Protein 6THA (pdb70)

Organism: Homo sapiens (NCBI:txid9606)

B-factor: mean 105.97, std 26.74, range [57.33, 206.76]

Nearest PDB structures (foldseek):
  6tha-assembly1_A  TM=1.002E+00  e=6.949E-58  Homo sapiens
  4pyp-assembly1_A  TM=9.972E-01  e=4.698E-50  Homo sapiens
  7wsn-assembly1_A  TM=9.872E-01  e=3.376E-39  Homo sapiens
  4zw9-assembly1_A  TM=8.855E-01  e=3.539E-38  Homo sapiens
  4yb9-assembly1_D  TM=9.531E-01  e=3.072E-29  Bos taurus

Foldseek 3Di:
DQVLLCLQLVLLLLLLLLLQQLLQLQALLVVLVLVLVQVLVCVVPVDGDDPVNSLQLSLLLNQLLLVLLLVLLLCQVVCCLPPALLVVLLVLLVLLQQLLVLLLCCSVVSHSPSSSVSSNSSSSSSSNSLSSSLVSLQQLADPVCNLVSSLSSVLSNLVSLLVSLVCLDCVHQVHNPRVSCSRNVSVVSSVVSNVSSVVRDTGLLSCCPSVVNNVSSLVSQCSSPVDNPCVVVVVVSVVVVVQLVVAAADALVNLCPDPVNNQLLVLLLLLLLLLLLLLLSCLSNHQLVVLVLLVADRRSVLSSVLSVLLSVLLVVLSVCPVVDWLLVLQLQLLVQLLVLLVLQLVLQVCCVVPVCSSVSNSVSSSSNSNSSSNHSPCSSVVSLCVSDDSRHSVSSVSSSSSSNSVSNSCSSSCVVVVCVVVPSCSSVSSSVSSVVSNVCSVPRNDID

Sequence (448 aa):
LTGRLMLAVGGAVLGSLQFGYNTGVINAPQKVIEEFYNQTWVHRYGESILPTTLTTLWSLSVAIFSVGGMIGSFSVGLFVNRFGRRNSMLMMNLLAFVSAVLMGFSKLGKSFEMLILGRFIIGVYCGLTTGFVPMYVGEVSPTALRGALGTLHQLGIVVGILIAQVFGLDSIMGNKDLWPLLLSIIFIPALLQCIVLPFCPESPRFLLINRNEENRAKSVLKKLRGTADVTHDLQEMKEESRQMMREKKVTILELFRSPAYRQPILIAVVLQLSQQLSGINAVFYYSTSIFEKAGVQQPVYATIGSGIVNTAFTVVSLFVVERAGRRTLHLIGLAGMAGCAILMTIALALLEQLPWMSYLSIVAIFGFVAFFEVGPGPIPWFIVAELFSQGPRPAAIAVAGFSNWTSNFIVGMCFQYVEQLCGPYVFIIFTVLLVLFFIFTYFKVPET

GO terms:
  GO:0045494 photoreceptor cell maintenance (P, IDA)
  GO:0005886 plasma membrane (C, IDA)
  GO:0016020 membrane (C, IDA)
  GO:0016323 basolateral plasma membrane (C, IDA)
  GO:0016324 apical plasma membrane (C, IDA)
  GO:0150104 transport across blood-brain barrier (P, IGI)
  GO:0098708 D-glucose import across plasma membrane (P, IGI)
  GO:0055056 D-glucose transmembrane transporter activity (F, IMP)
  GO:0005324 long-chain fatty acid transmembrane transporter activity (F, IMP)
  GO:0005886 plasma membrane (C, IMP)
  GO:0015911 long-chain fatty acid import across plasma membrane (P, IMP)
  GO:0150104 transport across blood-brain barrier (P, IMP)
  GO:0098708 D-glucose import across plasma membrane (P, IMP)
  GO:0007417 central nervous system development (P, IMP)
  GO:0055056 D-glucose transmembrane transporter activity (F, IDA)
  GO:0030864 cortical actin cytoskeleton (C, IDA)
  GO:1904659 D-glucose transmembrane transport (P, IDA)
  GO:0065003 protein-containing complex assembly (P, IDA)
  GO:0042470 melanosome (C, EXP)
  GO:0005886 plasma membrane (C, EXP)

Secondary structure (DSSP, 8-state):
--SHHHHHHHHHHHHHHHHHHHHHSSSTTHHHHHHHHHHHHHHHHSSPPPHHHHHHHHHHHHHHHHHHHHHHHHTHHHHHHHH-HHHHHHHHHHHHHHHHHHHHTHHHHT-HHHHHHHHHHHHHHHHHHHHHHHHHHHHHS-TTTHHHHHTHHHHHHHHHHHHHHHTTSTTTT-STTTHHHHHHTTHHHHHHHHHHGGGSPPPHHIIIIIS--HHHHHHHHHHHS-SS--HHHHHHHHHHHHHHHSS----HHHHHH-HHHHHHHHHHHHHHHHHHTTTHHHHHHHHHHHHHHTT-SSHHHHHHHHHHHHHHHHHHHHHHGGGS-HHHHHHHHHHHHHHHHHHHHHHHHTTTT-TTHHHHHHHHHHHHHHHHHHTTTTHHHHHHHHHS-TTTHHHHHHHHHHHHHHHHHHHHHHHHHHHHHHGGGHHHHHHHHHHHHHHHHHHTPPP-

Radius of gyration: 22.31 Å; Cα contacts (8 Å, |Δi|>4): 733; chains: 1; bounding box: 52×60×51 Å

Solvent-accessible surface area: 18819 Å² total; per-residue (Å²): 139,50,30,77,2,117,74,0,5,35,3,0,20,31,1,0,41,4,29,0,16,2,13,1,5,0,0,13,0,9,72,29,0,29,105,13,0,38,113,4,46,42,120,91,134,67,106,75,14,111,105,76,38,34,16,53,24,0,0,58,0,1,1,30,2,2,42,0,0,46,73,0,28,117,28,19,37,94,43,4,77,164,67,1,9,43,50,0,7,51,80,11,1,116,36,0,64,61,0,3,82,32,3,15,108,0,51,140,43,100,14,15,80,50,0,22,87,0,3,56,30,0,0,25,4,0,0,3,5,42,18,2,0,55,55,0,2,18,13,0,0,17,62,100,55,70,51,68,38,26,31,59,18,64,34,5,31,6,55,1,9,35,67,1,1,52,63,1,21,106,89,80,20,6,29,130,109,81,1,14,79,0,2,17,32,2,73,93,36,1,90,84,3,38,93,28,0,68,134,2,5,14,0,0,74,5,0,16,80,61,113,129,48,86,101,118,0,73,42,19,0,86,117,0,22,66,100,80,125,5,83,122,17,17,92,36,21,60,104,56,15,165,73,74,144,180,64,173,145,10,68,48,102,80,0,85,168,34,116,78,63,149,112,28,8,67,6,0,37,21,1,0,50,0,14,10,29,0,0,4,12,1,2,6,3,0,0,6,4,7,0,84,123,1,43,10,105,103,26,26,115,8,0,17,12,0,0,94,26,2,22,48,72,4,62,79,5,36,127,43,15,114,181,43,27,44,54,72,13,1,22,94,0,0,48,12,0,14,29,13,0,90,75,3,10,74,1,38,32,72,38,166,117,54,109,132,13,2,112,41,0,28,90,1,2,55,17,4,0,8,74,17,21,23,0,0,10,24,3,0,94,64,2,0,43,81,40,9,55,66,2,4,54,57,8,0,74,38,12,0,10,88,8,16,15,49,0,11,65,81,7,0,26,49,4,14,69,48,21,110,150,41,34,47,119,2,6,70,57,12,13,78,46,0,76,94,18,63,83,46,1,120,157,67,4,67,91,59

Structure (mmCIF, N/CA/C/O backbone):
data_6THA
#
_entry.id   6THA
#
_cell.length_a   120.000
_cell.length_b   102.180
_cell.length_c   69.000
_cell.angle_alpha   90.000
_cell.angle_beta   98.890
_cell.angle_gamma   90.000
#
_symmetry.space_group_name_H-M   'C 1 2 1'
#
loop_
_entity.id
_entity.type
_entity.pdbx_description
1 polymer 'Solute carrier family 2, facilitated glucose transporter member 1'
2 non-polymer 'nonyl beta-D-glucopyranoside'
3 non-polymer 3,6,9,12,15,18-HEXAOXAICOSANE-1,20-DIOL
4 non-polymer 'CHLORIDE ION'
5 water water
#
loop_
_atom_site.group_PDB
_atom_site.id
_atom_site.type_symbol
_atom_site.label_atom_id
_atom_site.label_alt_id
_atom_site.label_comp_id
_atom_site.label_asym_id
_atom_site.label_entity_id
_atom_site.label_seq_id
_atom_site.pdbx_PDB_ins_code
_atom_site.Cartn_x
_atom_site.Cartn_y
_atom_site.Cartn_z
_atom_site.occupancy
_atom_site.B_iso_or_equiv
_atom_site.auth_seq_id
_atom_site.auth_comp_id
_atom_site.auth_asym_id
_atom_site.auth_atom_id
_atom_site.pdbx_PDB_model_num
ATOM 1 N N . LEU A 1 8 ? 3.615 57.626 29.137 1.00 125.99 8 LEU A N 1
ATOM 2 C CA . LEU A 1 8 ? 2.992 58.557 30.070 1.00 127.80 8 LEU A CA 1
ATOM 3 C C . LEU A 1 8 ? 1.479 58.569 29.906 1.00 126.09 8 LEU A C 1
ATOM 4 O O . LEU A 1 8 ? 0.756 57.945 30.682 1.00 146.60 8 LEU A O 1
ATOM 9 N N . THR A 1 9 ? 1.016 59.272 28.870 1.00 206.76 9 THR A N 1
ATOM 10 C CA . THR A 1 9 ? -0.405 59.580 28.737 1.00 182.19 9 THR A CA 1
ATOM 11 C C . THR A 1 9 ? -1.240 58.326 28.508 1.00 165.53 9 THR A C 1
ATOM 12 O O . THR A 1 9 ? -2.259 58.114 29.176 1.00 173.28 9 THR A O 1
ATOM 16 N N . GLY A 1 10 ? -0.829 57.488 27.565 1.00 141.77 10 GLY A N 1
ATOM 17 C CA . GLY A 1 10 ? -1.689 56.429 27.080 1.00 129.09 10 GLY A CA 1
ATOM 18 C C . GLY A 1 10 ? -1.914 56.613 25.596 1.00 122.85 10 GLY A C 1
ATOM 19 O O . GLY A 1 10 ? -1.554 55.753 24.788 1.00 117.80 10 GLY A O 1
ATOM 20 N N . ARG A 1 11 ? -2.497 57.752 25.220 1.00 125.40 11 ARG A N 1
ATOM 21 C CA . ARG A 1 11 ? -2.509 58.120 23.810 1.00 121.06 11 ARG A CA 1
ATOM 22 C C . ARG A 1 11 ? -1.101 58.410 23.306 1.00 113.09 11 ARG A C 1
ATOM 23 O O . ARG A 1 11 ? -0.801 58.181 22.127 1.00 108.57 11 ARG A O 1
ATOM 31 N N . LEU A 1 12 ? -0.224 58.908 24.182 1.00 109.17 12 LEU A N 1
ATOM 32 C CA . LEU A 1 12 ? 1.175 59.069 23.806 1.00 104.37 12 LEU A CA 1
ATOM 33 C C . LEU A 1 12 ? 1.820 57.719 23.519 1.00 108.93 12 LEU A C 1
ATOM 34 O O . LEU A 1 12 ? 2.614 57.592 22.581 1.00 111.84 12 LEU A O 1
ATOM 39 N N . MET A 1 13 ? 1.487 56.697 24.316 1.00 113.87 13 MET A N 1
ATOM 40 C CA . MET A 1 13 ? 2.016 55.356 24.068 1.00 112.68 13 MET A CA 1
ATOM 41 C C . MET A 1 13 ? 1.581 54.833 22.705 1.00 108.78 13 MET A C 1
ATOM 42 O O . MET A 1 13 ? 2.385 54.253 21.965 1.00 106.67 13 MET A O 1
ATOM 47 N N . LEU A 1 14 ? 0.307 55.024 22.360 1.00 106.14 14 LEU A N 1
ATOM 48 C CA . LEU A 1 14 ? -0.189 54.573 21.064 1.00 99.69 14 LEU A CA 1
ATOM 49 C C . LEU A 1 14 ? 0.548 55.252 19.916 1.00 98.47 14 LEU A C 1
ATOM 50 O O . LEU A 1 14 ? 0.916 54.601 18.932 1.00 93.38 14 LEU A O 1
ATOM 55 N N . ALA A 1 15 ? 0.768 56.564 20.021 1.00 103.29 15 ALA A N 1
ATOM 56 C CA . ALA A 1 15 ? 1.433 57.290 18.944 1.00 98.50 15 ALA A CA 1
ATOM 57 C C . ALA A 1 15 ? 2.862 56.794 18.751 1.00 94.72 15 ALA A C 1
ATOM 58 O O . ALA A 1 15 ? 3.264 56.442 17.635 1.00 93.70 15 ALA A O 1
ATOM 60 N N . VAL A 1 16 ? 3.639 56.746 19.835 1.00 95.75 16 VAL A N 1
ATOM 61 C CA . VAL A 1 16 ? 5.012 56.254 19.747 1.00 95.77 16 VAL A CA 1
ATOM 62 C C . VAL A 1 16 ? 5.035 54.787 19.329 1.00 96.09 16 VAL A C 1
ATOM 63 O O . VAL A 1 16 ? 5.853 54.378 18.494 1.00 94.39 16 VAL A O 1
ATOM 67 N N . GLY A 1 17 ? 4.144 53.974 19.900 1.00 96.41 17 GLY A N 1
ATOM 68 C CA . GLY A 1 17 ? 4.104 52.566 19.535 1.00 93.38 17 GLY A CA 1
ATOM 69 C C . GLY A 1 17 ? 3.862 52.354 18.054 1.00 94.06 17 GLY A C 1
ATOM 70 O O . GLY A 1 17 ? 4.584 51.604 17.392 1.00 97.34 17 GLY A O 1
ATOM 71 N N . GLY A 1 18 ? 2.839 53.013 17.510 1.00 95.54 18 GLY A N 1
ATOM 72 C CA . GLY A 1 18 ? 2.592 52.926 16.084 1.00 94.95 18 GLY A CA 1
ATOM 73 C C . GLY A 1 18 ? 3.712 53.487 15.238 1.00 100.28 18 GLY A C 1
ATOM 74 O O . GLY A 1 18 ? 3.895 53.046 14.099 1.00 98.50 18 GLY A O 1
ATOM 75 N N . ALA A 1 19 ? 4.470 54.446 15.770 1.00 100.17 19 ALA A N 1
ATOM 76 C CA . ALA A 1 19 ? 5.564 55.023 15.000 1.00 95.54 19 ALA A CA 1
ATOM 77 C C . ALA A 1 19 ? 6.727 54.047 14.881 1.00 93.28 19 ALA A C 1
ATOM 78 O O . ALA A 1 19 ? 7.255 53.825 13.783 1.00 89.81 19 ALA A O 1
ATOM 80 N N . VAL A 1 20 ? 7.135 53.441 16.003 1.00 91.62 20 VAL A N 1
ATOM 81 C CA . VAL A 1 20 ? 8.346 52.622 16.013 1.00 95.96 20 VAL A CA 1
ATOM 82 C C . VAL A 1 20 ? 8.132 51.242 15.414 1.00 93.07 20 VAL A C 1
ATOM 83 O O . VAL A 1 20 ? 9.088 50.461 15.340 1.00 91.04 20 VAL A O 1
ATOM 87 N N . LEU A 1 21 ? 6.911 50.912 14.985 1.00 89.08 21 LEU A N 1
ATOM 88 C CA . LEU A 1 21 ? 6.731 49.748 14.126 1.00 82.04 21 LEU A CA 1
ATOM 89 C C . LEU A 1 21 ? 7.636 49.840 12.910 1.00 86.21 21 LEU A C 1
ATOM 90 O O . LEU A 1 21 ? 8.225 48.841 12.483 1.00 93.71 21 LEU A O 1
ATOM 95 N N . GLY A 1 22 ? 7.751 51.036 12.334 1.00 76.15 22 GLY A N 1
ATOM 96 C CA . GLY A 1 22 ? 8.686 51.258 11.251 1.00 75.40 22 GLY A CA 1
ATOM 97 C C . GLY A 1 22 ? 10.131 51.130 11.668 1.00 81.15 22 GLY A C 1
ATOM 98 O O . GLY A 1 22 ? 10.978 50.813 10.827 1.00 84.55 22 GLY A O 1
ATOM 99 N N . SER A 1 23 ? 10.435 51.382 12.944 1.00 79.93 23 SER A N 1
ATOM 100 C CA . SER A 1 23 ? 11.775 51.084 13.437 1.00 81.18 23 SER A CA 1
ATOM 101 C C . SER A 1 23 ? 12.026 49.582 13.416 1.00 82.27 23 SER A C 1
ATOM 102 O O . SER A 1 23 ? 13.095 49.131 12.981 1.00 80.32 23 SER A O 1
ATOM 105 N N . LEU A 1 24 ? 11.039 48.800 13.870 1.00 80.21 24 LEU A N 1
ATOM 106 C CA . LEU A 1 24 ? 11.079 47.349 13.717 1.00 79.29 24 LEU A CA 1
ATOM 107 C C . LEU A 1 24 ? 11.263 46.954 12.256 1.00 84.69 24 LEU A C 1
ATOM 108 O O . LEU A 1 24 ? 12.095 46.098 11.931 1.00 86.03 24 LEU A O 1
ATOM 113 N N . GLN A 1 25 ? 10.487 47.568 11.360 1.00 81.72 25 GLN A N 1
ATOM 114 C CA . GLN A 1 25 ? 10.644 47.316 9.932 1.00 77.89 25 GLN A CA 1
ATOM 115 C C . GLN A 1 25 ? 12.068 47.586 9.476 1.00 84.97 25 GLN A C 1
ATOM 116 O O . GLN A 1 25 ? 12.608 46.858 8.634 1.00 83.44 25 GLN A O 1
ATOM 122 N N . PHE A 1 26 ? 12.687 48.644 10.009 1.00 83.48 26 PHE A N 1
ATOM 123 C CA . PHE A 1 26 ? 14.021 49.023 9.565 1.00 71.76 26 PHE A CA 1
ATOM 124 C C . PHE A 1 26 ? 15.026 47.933 9.900 1.00 70.45 26 PHE A C 1
ATOM 125 O O . PHE A 1 26 ? 15.864 47.568 9.067 1.00 68.80 26 PHE A O 1
ATOM 133 N N . GLY A 1 27 ? 14.957 47.403 11.122 1.00 74.70 27 GLY A N 1
ATOM 134 C CA . GLY A 1 27 ? 15.897 46.371 11.518 1.00 81.23 27 GLY A CA 1
ATOM 135 C C . GLY A 1 27 ? 15.634 45.044 10.832 1.00 89.30 27 GLY A C 1
ATOM 136 O O . GLY A 1 27 ? 16.569 44.369 10.388 1.00 90.70 27 GLY A O 1
ATOM 137 N N . TYR A 1 28 ? 14.363 44.652 10.732 1.00 84.33 28 TYR A N 1
ATOM 138 C CA . TYR A 1 28 ? 14.033 43.372 10.116 1.00 77.59 28 TYR A CA 1
ATOM 139 C C . TYR A 1 28 ? 14.559 43.304 8.690 1.00 71.23 28 TYR A C 1
ATOM 140 O O . TYR A 1 28 ? 15.195 42.323 8.296 1.00 85.75 28 TYR A O 1
ATOM 149 N N . ASN A 1 29 ? 14.318 44.346 7.905 1.00 67.14 29 ASN A N 1
ATOM 150 C CA . ASN A 1 29 ? 14.786 44.371 6.527 1.00 67.61 29 ASN A CA 1
ATOM 151 C C . ASN A 1 29 ? 16.293 44.526 6.423 1.00 77.14 29 ASN A C 1
ATOM 152 O O . ASN A 1 29 ? 16.855 44.266 5.352 1.00 80.84 29 ASN A O 1
ATOM 157 N N . THR A 1 30 ? 16.956 44.922 7.508 1.00 79.88 30 THR A N 1
ATOM 158 C CA . THR A 1 30 ? 18.407 45.035 7.506 1.00 82.64 30 THR A CA 1
ATOM 159 C C . THR A 1 30 ? 19.062 43.663 7.625 1.00 82.56 30 THR A C 1
ATOM 160 O O . THR A 1 30 ? 19.954 43.320 6.842 1.00 83.52 30 THR A O 1
ATOM 164 N N . GLY A 1 31 ? 18.610 42.854 8.580 1.00 68.32 31 GLY A N 1
ATOM 165 C CA . GLY A 1 31 ? 19.275 41.600 8.861 1.00 85.76 31 GLY A CA 1
ATOM 166 C C . GLY A 1 31 ? 18.492 40.343 8.542 1.00 90.23 31 GLY A C 1
ATOM 167 O O . GLY A 1 31 ? 18.790 39.281 9.093 1.00 103.52 31 GLY A O 1
ATOM 168 N N . VAL A 1 32 ? 17.497 40.434 7.657 1.00 76.85 32 VAL A N 1
ATOM 169 C CA . VAL A 1 32 ? 16.753 39.244 7.258 1.00 71.14 32 VAL A CA 1
ATOM 170 C C . VAL A 1 32 ? 17.455 38.468 6.144 1.00 74.31 32 VAL A C 1
ATOM 171 O O . VAL A 1 32 ? 17.208 37.267 5.994 1.00 77.10 32 VAL A O 1
ATOM 175 N N . ILE A 1 33 ? 18.331 39.111 5.373 1.00 73.61 33 ILE A N 1
ATOM 176 C CA . ILE A 1 33 ? 18.952 38.468 4.219 1.00 76.52 33 ILE A CA 1
ATOM 177 C C . ILE A 1 33 ? 20.206 37.686 4.608 1.00 82.49 33 ILE A C 1
ATOM 178 O O . ILE A 1 33 ? 20.959 37.242 3.736 1.00 92.42 33 ILE A O 1
ATOM 183 N N . ASN A 1 34 ? 20.448 37.517 5.910 1.00 78.93 34 ASN A N 1
ATOM 184 C CA . ASN A 1 34 ? 21.692 36.891 6.386 1.00 84.50 34 ASN A CA 1
ATOM 185 C C . ASN A 1 34 ? 21.553 35.371 6.476 1.00 92.08 34 ASN A C 1
ATOM 186 O O . ASN A 1 34 ? 22.174 34.637 5.702 1.00 70.03 34 ASN A O 1
ATOM 191 N N . ALA A 1 35 ? 20.741 34.893 7.423 1.00 80.96 35 ALA A N 1
ATOM 192 C CA . ALA A 1 35 ? 20.559 33.453 7.610 1.00 80.24 35 ALA A CA 1
ATOM 193 C C . ALA A 1 35 ? 20.122 32.699 6.357 1.00 86.68 35 ALA A C 1
ATOM 194 O O . ALA A 1 35 ? 20.601 31.567 6.164 1.00 105.01 35 ALA A O 1
ATOM 196 N N . PRO A 1 36 ? 19.244 33.231 5.476 1.00 82.29 36 PRO A N 1
ATOM 197 C CA . PRO A 1 36 ? 18.787 32.423 4.341 1.00 76.50 36 PRO A CA 1
ATOM 198 C C . PRO A 1 36 ? 19.574 32.658 3.065 1.00 81.07 36 PRO A C 1
ATOM 199 O O . PRO A 1 36 ? 19.082 32.333 1.980 1.00 89.76 36 PRO A O 1
ATOM 203 N N . GLN A 1 37 ? 20.769 33.245 3.174 1.00 74.56 37 GLN A N 1
ATOM 204 C CA . GLN A 1 37 ? 21.613 33.451 1.999 1.00 75.45 37 GLN A CA 1
ATOM 205 C C . GLN A 1 37 ? 21.715 32.177 1.161 1.00 76.75 37 GLN A C 1
ATOM 206 O O . GLN A 1 37 ? 21.391 32.172 -0.032 1.00 82.38 37 GLN A O 1
ATOM 212 N N . LYS A 1 38 ? 22.128 31.074 1.785 1.00 78.35 38 LYS A N 1
ATOM 213 C CA . LYS A 1 38 ? 22.353 29.851 1.019 1.00 97.84 38 LYS A CA 1
ATOM 214 C C . LYS A 1 38 ? 21.077 29.357 0.353 1.00 91.01 38 LYS A C 1
ATOM 215 O O . LYS A 1 38 ? 21.107 28.924 -0.805 1.00 93.97 38 LYS A O 1
ATOM 221 N N . VAL A 1 39 ? 19.941 29.420 1.056 1.00 83.65 39 VAL A N 1
ATOM 222 C CA . VAL A 1 39 ? 18.720 28.912 0.435 1.00 92.76 39 VAL A CA 1
ATOM 223 C C . VAL A 1 39 ? 18.231 29.858 -0.663 1.00 79.61 39 VAL A C 1
ATOM 224 O O . VAL A 1 39 ? 17.708 29.404 -1.687 1.00 79.50 39 VAL A O 1
ATOM 228 N N . ILE A 1 40 ? 18.429 31.172 -0.515 1.00 78.59 40 ILE A N 1
ATOM 229 C CA . ILE A 1 40 ? 18.046 32.054 -1.613 1.00 72.34 40 ILE A CA 1
ATOM 230 C C . ILE A 1 40 ? 19.052 31.958 -2.751 1.00 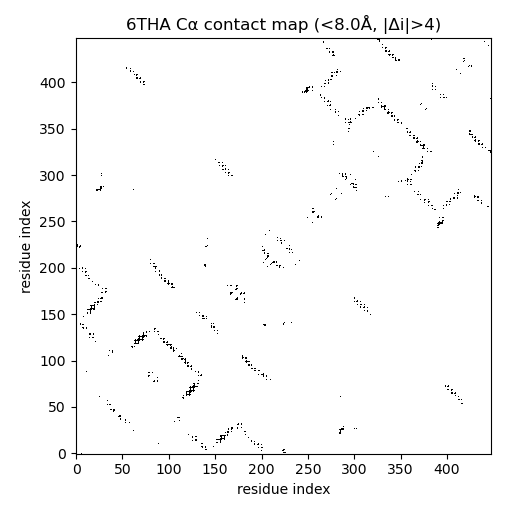79.63 40 ILE A C 1
ATOM 231 O O . ILE A 1 40 ? 18.677 31.957 -3.928 1.00 84.03 40 ILE A O 1
ATOM 236 N N . GLU A 1 41 ? 20.339 31.839 -2.427 1.00 73.23 41 GLU A N 1
ATOM 237 C CA . GLU A 1 41 ? 21.324 31.590 -3.472 1.00 87.78 41 GLU A CA 1
ATOM 238 C C . GLU A 1 41 ? 21.006 30.306 -4.240 1.00 91.08 41 GLU A C 1
ATOM 239 O O . GLU A 1 41 ? 21.142 30.263 -5.469 1.00 94.59 41 GLU A O 1
ATOM 245 N N . GLU A 1 42 ? 20.573 29.253 -3.539 1.00 96.35 42 GLU A N 1
ATOM 246 C CA . GLU A 1 42 ? 20.127 28.044 -4.230 1.00 91.60 42 GLU A CA 1
ATOM 247 C C . GLU A 1 42 ? 18.997 28.354 -5.205 1.00 89.92 42 GLU A C 1
ATOM 248 O O . GLU A 1 42 ? 18.999 27.868 -6.342 1.00 88.79 42 GLU A O 1
ATOM 254 N N . PHE A 1 43 ? 18.022 29.163 -4.774 1.00 89.36 43 PHE A N 1
ATOM 255 C CA . PHE A 1 43 ? 16.939 29.577 -5.663 1.00 84.52 43 PHE A CA 1
ATOM 256 C C . PHE A 1 43 ? 17.473 30.343 -6.867 1.00 89.97 43 PHE A C 1
ATOM 257 O O . PHE A 1 43 ? 17.037 30.109 -8.003 1.00 86.56 43 PHE A O 1
ATOM 265 N N . TYR A 1 44 ? 18.412 31.270 -6.640 1.00 81.62 44 TYR A N 1
ATOM 266 C CA . TYR A 1 44 ? 19.049 31.966 -7.754 1.00 77.85 44 TYR A CA 1
ATOM 267 C C . TYR A 1 44 ? 19.643 30.970 -8.742 1.00 85.12 44 TYR A C 1
ATOM 268 O O . TYR A 1 44 ? 19.420 31.067 -9.955 1.00 87.61 44 TYR A O 1
ATOM 277 N N . ASN A 1 45 ? 20.384 29.985 -8.230 1.00 88.15 45 ASN A N 1
ATOM 278 C CA . ASN A 1 45 ? 20.966 28.965 -9.095 1.00 89.36 45 ASN A CA 1
ATOM 279 C C . ASN A 1 45 ? 19.884 28.139 -9.782 1.00 97.18 45 ASN A C 1
ATOM 280 O O . ASN A 1 45 ? 19.954 27.886 -10.992 1.00 89.59 45 ASN A O 1
ATOM 285 N N . GLN A 1 46 ? 18.875 27.703 -9.022 1.00 94.40 46 GLN A N 1
ATOM 286 C CA . GLN A 1 46 ? 17.780 26.948 -9.623 1.00 95.75 46 GLN A CA 1
ATOM 287 C C . GLN A 1 46 ? 17.108 27.752 -10.728 1.00 98.57 46 GLN A C 1
ATOM 288 O O . GLN A 1 46 ? 16.798 27.216 -11.797 1.00 91.34 46 GLN A O 1
ATOM 294 N N . THR A 1 47 ? 16.902 29.051 -10.497 1.00 96.62 47 THR A N 1
ATOM 295 C CA . THR A 1 47 ? 16.383 29.917 -11.550 1.00 94.94 47 THR A CA 1
ATOM 296 C C . THR A 1 47 ? 17.346 29.988 -12.729 1.00 96.17 47 THR A C 1
ATOM 297 O O . THR A 1 47 ? 16.930 29.877 -13.889 1.00 94.54 47 THR A O 1
ATOM 301 N N . TRP A 1 48 ? 18.641 30.159 -12.446 1.00 93.23 48 TRP A N 1
ATOM 302 C CA . TRP A 1 48 ? 19.626 30.311 -13.513 1.00 98.70 48 TRP A CA 1
ATOM 303 C C . TRP A 1 48 ? 19.684 29.074 -14.400 1.00 110.16 48 TRP A C 1
ATOM 304 O O . TRP A 1 48 ? 19.832 29.187 -15.622 1.00 117.30 48 TRP A O 1
ATOM 315 N N . VAL A 1 49 ? 19.571 27.881 -13.809 1.00 116.52 49 VAL A N 1
ATOM 316 C CA . VAL A 1 49 ? 19.568 26.678 -14.638 1.00 129.94 49 VAL A CA 1
ATOM 317 C C . VAL A 1 49 ? 18.239 26.535 -15.370 1.00 130.29 49 VAL A C 1
ATOM 318 O O . VAL A 1 49 ? 18.191 25.996 -16.481 1.00 133.27 49 VAL A O 1
ATOM 322 N N . HIS A 1 50 ? 17.148 27.032 -14.782 1.00 126.50 50 HIS A N 1
ATOM 323 C CA . HIS A 1 50 ? 15.853 26.973 -15.451 1.00 123.72 50 HIS A CA 1
ATOM 324 C C . HIS A 1 50 ? 15.837 27.828 -16.712 1.00 120.58 50 HIS A C 1
ATOM 325 O O . HIS A 1 50 ? 15.227 27.447 -17.716 1.00 120.72 50 HIS A O 1
ATOM 332 N N . ARG A 1 51 ? 16.495 28.989 -16.678 1.00 116.66 51 ARG A N 1
ATOM 333 C CA . ARG A 1 51 ? 16.464 29.891 -17.824 1.00 115.71 51 ARG A CA 1
ATOM 334 C C . ARG A 1 51 ? 17.459 29.473 -18.899 1.00 117.25 51 ARG A C 1
ATOM 335 O O . ARG A 1 51 ? 17.114 29.412 -20.083 1.00 120.15 51 ARG A O 1
ATOM 343 N N . TYR A 1 52 ? 18.700 29.184 -18.506 1.00 120.90 52 TYR A N 1
ATOM 344 C CA . TYR A 1 52 ? 19.773 28.972 -19.466 1.00 127.26 52 TYR A CA 1
ATOM 345 C C . TYR A 1 52 ? 20.201 27.520 -19.616 1.00 138.20 52 TYR A C 1
ATOM 346 O O . TYR A 1 52 ? 20.778 27.172 -20.651 1.00 145.04 52 TYR A O 1
ATOM 355 N N . GLY A 1 53 ? 19.947 26.673 -18.621 1.00 139.78 53 GLY A N 1
ATOM 356 C CA . GLY A 1 53 ? 20.333 25.279 -18.676 1.00 142.91 53 GLY A CA 1
ATOM 357 C C . GLY A 1 53 ? 21.643 24.949 -17.991 1.00 145.19 53 GLY A C 1
ATOM 358 O O . GLY A 1 53 ? 21.916 23.767 -17.750 1.00 156.15 53 GLY A O 1
ATOM 359 N N . GLU A 1 54 ? 22.458 25.947 -17.675 1.00 140.78 54 GLU A N 1
ATOM 360 C CA . GLU A 1 54 ? 23.731 25.761 -16.999 1.00 139.60 54 GLU A CA 1
ATOM 361 C C . GLU A 1 54 ? 23.637 26.279 -15.569 1.00 128.58 54 GLU A C 1
ATOM 362 O O . GLU A 1 54 ? 22.798 27.124 -15.247 1.00 128.20 54 GLU A O 1
ATOM 368 N N . SER A 1 55 ? 24.509 25.762 -14.708 1.00 122.08 55 SER A N 1
ATOM 369 C CA . SER A 1 55 ? 24.599 26.286 -13.354 1.00 118.95 55 SER A CA 1
ATOM 370 C C . SER A 1 55 ? 25.149 27.710 -13.369 1.00 113.42 55 SER A C 1
ATOM 371 O O . SER A 1 55 ? 25.897 28.106 -14.267 1.00 115.67 55 SER A O 1
ATOM 374 N N . ILE A 1 56 ? 24.754 28.490 -12.366 1.00 104.97 56 ILE A N 1
ATOM 375 C CA . ILE A 1 56 ? 25.223 29.864 -12.276 1.00 104.75 56 ILE A CA 1
ATOM 376 C C . ILE A 1 56 ? 26.710 29.862 -11.946 1.00 111.64 56 ILE A C 1
ATOM 377 O O . ILE A 1 56 ? 27.197 29.014 -11.185 1.00 114.67 56 ILE A O 1
ATOM 382 N N . LEU A 1 57 ? 27.450 30.785 -12.554 1.00 111.15 57 LEU A N 1
ATOM 383 C CA . LEU A 1 57 ? 28.864 30.908 -12.244 1.00 108.60 57 LEU A CA 1
ATOM 384 C C . LEU A 1 57 ? 29.034 31.391 -10.806 1.00 108.72 57 LEU A C 1
ATOM 385 O O . LEU A 1 57 ? 28.232 32.195 -10.321 1.00 114.43 57 LEU A O 1
ATOM 390 N N . PRO A 1 58 ? 30.059 30.914 -10.095 1.00 107.90 58 PRO A N 1
ATOM 391 C CA . PRO A 1 58 ? 30.210 31.323 -8.688 1.00 108.48 58 PRO A CA 1
ATOM 392 C C . PRO A 1 58 ? 30.417 32.817 -8.505 1.00 106.78 58 PRO A C 1
ATOM 393 O O . PRO A 1 58 ? 29.865 33.395 -7.560 1.00 101.90 58 PRO A O 1
ATOM 397 N N . THR A 1 59 ? 31.182 33.470 -9.384 1.00 108.77 59 THR A N 1
ATOM 398 C CA . THR A 1 59 ? 31.351 34.913 -9.248 1.00 112.51 59 THR A CA 1
ATOM 399 C C . THR A 1 59 ? 30.076 35.666 -9.626 1.00 111.59 59 THR A C 1
ATOM 400 O O . THR A 1 59 ? 29.747 36.680 -8.996 1.00 106.31 59 THR A O 1
ATOM 404 N N . THR A 1 60 ? 29.335 35.176 -10.627 1.00 107.34 60 THR A N 1
ATOM 405 C CA . THR A 1 60 ? 28.031 35.757 -10.942 1.00 92.00 60 THR A CA 1
ATOM 406 C C . THR A 1 60 ? 27.076 35.650 -9.761 1.00 92.02 60 THR A C 1
ATOM 407 O O . THR A 1 60 ? 26.371 36.612 -9.433 1.00 87.80 60 THR A O 1
ATOM 411 N N . LEU A 1 61 ? 27.029 34.480 -9.118 1.00 92.21 61 LEU A N 1
ATOM 412 C CA . LEU A 1 61 ? 26.195 34.324 -7.931 1.00 87.04 61 LEU A CA 1
ATOM 413 C C . LEU A 1 61 ? 26.625 35.278 -6.826 1.00 83.47 61 LEU A C 1
ATOM 414 O O . LEU A 1 61 ? 25.787 35.797 -6.083 1.00 81.22 61 LEU A O 1
ATOM 419 N N . THR A 1 62 ? 27.930 35.520 -6.703 1.00 84.49 62 THR A N 1
ATOM 420 C CA . THR A 1 62 ? 28.415 36.495 -5.734 1.00 83.04 62 THR A CA 1
ATOM 421 C C . THR A 1 62 ? 27.899 37.890 -6.065 1.00 84.38 62 THR A C 1
ATOM 422 O O . THR A 1 62 ? 27.389 38.596 -5.190 1.00 84.82 62 THR A O 1
ATOM 426 N N . THR A 1 63 ? 28.026 38.302 -7.330 1.00 84.44 63 THR A N 1
ATOM 427 C CA . THR A 1 63 ? 27.557 39.621 -7.739 1.00 81.43 63 THR A CA 1
ATOM 428 C C . THR A 1 63 ? 26.046 39.743 -7.573 1.00 89.13 63 THR A C 1
ATOM 429 O O . THR A 1 63 ? 25.544 40.720 -7.002 1.00 86.12 63 THR A O 1
ATOM 433 N N . LEU A 1 64 ? 25.306 38.751 -8.068 1.00 86.66 64 LEU A N 1
ATOM 434 C CA . LEU A 1 64 ? 23.850 38.815 -8.030 1.00 80.21 64 LEU A CA 1
ATOM 435 C C . LEU A 1 64 ? 23.337 38.850 -6.597 1.00 80.11 64 LEU A C 1
ATOM 436 O O . LEU A 1 64 ? 22.382 39.573 -6.285 1.00 82.77 64 LEU A O 1
ATOM 441 N N . TRP A 1 65 ? 23.963 38.088 -5.705 1.00 83.17 65 TRP A N 1
ATOM 442 C CA . TRP A 1 65 ? 23.499 38.084 -4.325 1.00 84.75 65 TRP A CA 1
ATOM 443 C C . TRP A 1 65 ? 23.971 39.326 -3.578 1.00 88.49 65 TRP A C 1
ATOM 444 O O . TRP A 1 65 ? 23.230 39.873 -2.753 1.00 85.24 65 TRP A O 1
ATOM 455 N N . SER A 1 66 ? 25.195 39.785 -3.855 1.00 88.54 66 SER A N 1
ATOM 456 C CA . SER A 1 66 ? 25.661 41.049 -3.289 1.00 81.24 66 SER A CA 1
ATOM 457 C C . SER A 1 66 ? 24.738 42.197 -3.680 1.00 78.74 66 SER A C 1
ATOM 458 O O . SER A 1 66 ? 24.356 43.019 -2.838 1.00 81.98 66 SER A O 1
ATOM 461 N N . LEU A 1 67 ? 24.374 42.266 -4.963 1.00 76.33 67 LEU A N 1
ATOM 462 C CA . LEU A 1 67 ? 23.427 43.273 -5.428 1.00 77.74 67 LEU A CA 1
ATOM 463 C C . LEU A 1 67 ? 22.100 43.191 -4.672 1.00 81.06 67 LEU A C 1
ATOM 464 O O . LEU A 1 67 ? 21.518 44.221 -4.322 1.00 83.74 67 LEU A O 1
ATOM 469 N N . SER A 1 68 ? 21.611 41.978 -4.400 1.00 77.11 68 SER A N 1
ATOM 470 C CA . SER A 1 68 ? 20.351 41.834 -3.671 1.00 75.68 68 SER A CA 1
ATOM 471 C C . SER A 1 68 ? 20.467 42.356 -2.246 1.00 75.64 68 SER A C 1
ATOM 472 O O . SER A 1 68 ? 19.487 42.858 -1.684 1.00 72.34 68 SER A O 1
ATOM 475 N N . VAL A 1 69 ? 21.640 42.216 -1.634 1.00 77.53 69 VAL A N 1
ATOM 476 C CA . VAL A 1 69 ? 21.850 42.799 -0.316 1.00 81.84 69 VAL A CA 1
ATOM 477 C C . VAL A 1 69 ? 22.021 44.307 -0.429 1.00 85.09 69 VAL A C 1
ATOM 478 O O . VAL A 1 69 ? 21.393 45.073 0.310 1.00 83.05 69 VAL A O 1
ATOM 482 N N . ALA A 1 70 ? 22.845 44.750 -1.380 1.00 76.82 70 ALA A N 1
ATOM 483 C CA . ALA A 1 70 ? 23.291 46.134 -1.417 1.00 83.35 70 ALA A CA 1
ATOM 484 C C . ALA A 1 70 ? 22.253 47.081 -2.004 1.00 81.19 70 ALA A C 1
ATOM 485 O O . ALA A 1 70 ? 22.209 48.247 -1.604 1.00 78.79 70 ALA A O 1
ATOM 487 N N . ILE A 1 71 ? 21.438 46.621 -2.961 1.00 81.17 71 ILE A N 1
ATOM 488 C CA . ILE A 1 71 ? 20.478 47.504 -3.622 1.00 73.27 71 ILE A CA 1
ATOM 489 C C . ILE A 1 71 ? 19.563 48.153 -2.602 1.00 74.65 71 ILE A C 1
ATOM 490 O O . ILE A 1 71 ? 19.026 49.239 -2.844 1.00 87.03 71 ILE A O 1
ATOM 495 N N . PHE A 1 72 ? 19.400 47.506 -1.447 1.00 65.24 72 PHE A N 1
ATOM 496 C CA . PHE A 1 72 ? 18.670 48.076 -0.324 1.00 76.78 72 PHE A CA 1
ATOM 497 C C . PHE A 1 72 ? 19.243 49.431 0.090 1.00 85.43 72 PHE A C 1
ATOM 498 O O . PHE A 1 72 ? 18.491 50.382 0.341 1.00 89.79 72 PHE A O 1
ATOM 506 N N . SER A 1 73 ? 20.574 49.543 0.141 1.00 76.73 73 SER A N 1
ATOM 507 C CA . SER A 1 73 ? 21.209 50.778 0.589 1.00 75.29 73 SER A CA 1
ATOM 508 C C . SER A 1 73 ? 21.089 51.881 -0.453 1.00 77.34 73 SER A C 1
ATOM 509 O O . SER A 1 73 ? 20.929 53.052 -0.097 1.00 71.01 73 SER A O 1
ATOM 512 N N . VAL A 1 74 ? 21.175 51.528 -1.739 1.00 74.19 74 VAL A N 1
ATOM 513 C CA . VAL A 1 74 ? 20.899 52.496 -2.796 1.00 69.50 74 VAL A CA 1
ATOM 514 C C . VAL A 1 74 ? 19.507 53.089 -2.622 1.00 83.37 74 VAL A C 1
ATOM 515 O O . VAL A 1 74 ? 19.297 54.293 -2.817 1.00 90.33 74 VAL A O 1
ATOM 519 N N . GLY A 1 75 ? 18.534 52.254 -2.250 1.00 82.57 75 GLY A N 1
ATOM 520 C CA . GLY A 1 75 ? 17.203 52.769 -1.977 1.00 71.08 75 GLY A CA 1
ATOM 521 C C . GLY A 1 75 ? 17.157 53.629 -0.727 1.00 73.12 75 GLY A C 1
ATOM 522 O O . GLY A 1 75 ? 16.478 54.658 -0.700 1.00 84.79 75 GLY A O 1
ATOM 523 N N . GLY A 1 76 ? 17.877 53.220 0.325 1.00 68.21 76 GLY A N 1
ATOM 524 C CA . GLY A 1 76 ? 17.890 53.998 1.555 1.00 63.49 76 GLY A CA 1
ATOM 525 C C . GLY A 1 76 ? 18.441 55.404 1.366 1.00 76.55 76 GLY A C 1
ATOM 526 O O . GLY A 1 76 ? 17.989 56.352 2.013 1.00 79.19 76 GLY A O 1
ATOM 527 N N . MET A 1 77 ? 19.424 55.559 0.483 1.00 68.69 77 MET A N 1
ATOM 528 C CA . MET A 1 77 ? 19.985 56.876 0.235 1.00 76.94 77 MET A CA 1
ATOM 529 C C . MET A 1 77 ? 18.940 57.804 -0.378 1.00 86.97 77 MET A C 1
ATOM 530 O O . MET A 1 77 ? 18.846 58.984 -0.016 1.00 92.00 77 MET A O 1
ATOM 535 N N . ILE A 1 78 ? 18.130 57.269 -1.289 1.00 76.46 78 ILE A N 1
ATOM 536 C CA . ILE A 1 78 ? 17.086 58.033 -1.958 1.00 85.61 78 ILE A CA 1
ATOM 537 C C . ILE A 1 78 ? 15.964 58.397 -0.991 1.00 85.56 78 ILE A C 1
ATOM 538 O O . ILE A 1 78 ? 15.467 59.531 -0.991 1.00 92.20 78 ILE A O 1
ATOM 543 N N . GLY A 1 79 ? 15.550 57.448 -0.154 1.00 66.14 79 GLY A N 1
ATOM 544 C CA . GLY A 1 79 ? 14.470 57.717 0.781 1.00 75.00 79 GLY A CA 1
ATOM 545 C C . GLY A 1 79 ? 14.846 58.723 1.852 1.00 82.74 79 GLY A C 1
ATOM 546 O O . GLY A 1 79 ? 14.066 59.623 2.170 1.00 88.59 79 GLY A O 1
ATOM 547 N N . SER A 1 80 ? 16.041 58.581 2.430 1.00 82.97 80 SER A N 1
ATOM 548 C CA . SER A 1 80 ? 16.497 59.570 3.403 1.00 76.74 80 SER A CA 1
ATOM 549 C C . SER A 1 80 ? 16.603 60.949 2.764 1.00 74.11 80 SER A C 1
ATOM 550 O O . SER A 1 80 ? 16.310 61.967 3.400 1.00 77.84 80 SER A O 1
ATOM 553 N N . PHE A 1 81 ? 17.005 60.995 1.497 1.0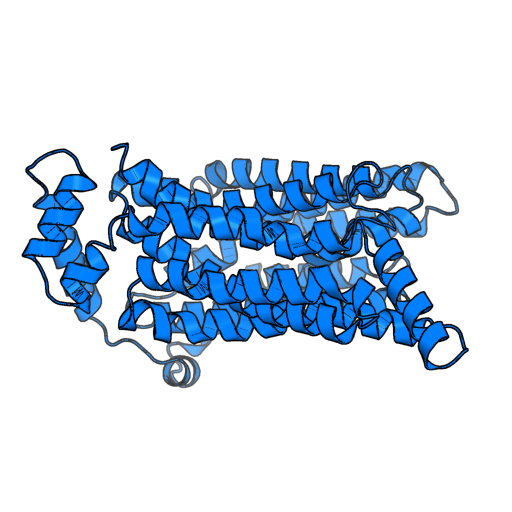0 71.44 81 PHE A N 1
ATOM 554 C CA . PHE A 1 81 ? 17.120 62.255 0.788 1.00 70.66 81 PHE A CA 1
ATOM 555 C C . PHE A 1 81 ? 15.757 62.881 0.518 1.00 78.82 81 PHE A C 1
ATOM 556 O O . PHE A 1 81 ? 15.664 64.106 0.382 1.00 81.33 81 PHE A O 1
ATOM 564 N N . SER A 1 82 ? 14.704 62.074 0.448 1.00 80.43 82 SER A N 1
ATOM 565 C CA . SER A 1 82 ? 13.361 62.549 0.149 1.00 79.24 82 SER A CA 1
ATOM 566 C C . SER A 1 82 ? 12.524 62.794 1.395 1.00 83.43 82 SER A C 1
ATOM 567 O O . SER A 1 82 ? 11.357 63.161 1.268 1.00 88.07 82 SER A O 1
ATOM 570 N N . VAL A 1 83 ? 13.093 62.605 2.589 1.00 88.32 83 VAL A N 1
ATOM 571 C CA . VAL A 1 83 ? 12.329 62.743 3.828 1.00 84.26 83 VAL A CA 1
ATOM 572 C C . VAL A 1 83 ? 11.673 64.114 3.909 1.00 89.67 83 VAL A C 1
ATOM 573 O O . VAL A 1 83 ? 10.467 64.229 4.157 1.00 96.07 83 VAL A O 1
ATOM 577 N N . GLY A 1 84 ? 12.459 65.173 3.705 1.00 95.93 84 GLY A N 1
ATOM 578 C CA . GLY A 1 84 ? 11.936 66.517 3.871 1.00 95.53 84 GLY A CA 1
ATOM 579 C C . GLY A 1 84 ? 10.810 66.837 2.914 1.00 98.06 84 GLY A C 1
ATOM 580 O O . GLY A 1 84 ? 9.869 67.546 3.277 1.00 101.80 84 GLY A O 1
ATOM 581 N N . LEU A 1 85 ? 10.889 66.319 1.686 1.00 101.22 85 LEU A N 1
ATOM 582 C CA . LEU A 1 85 ? 9.813 66.497 0.715 1.00 101.21 85 LEU A CA 1
ATOM 583 C C . LEU A 1 85 ? 8.472 66.056 1.294 1.00 99.40 85 LEU A C 1
ATOM 584 O O . LEU A 1 85 ? 7.482 66.792 1.235 1.00 104.67 85 LEU A O 1
ATOM 589 N N . PHE A 1 86 ? 8.426 64.861 1.877 1.00 83.72 86 PHE A N 1
ATOM 590 C CA . PHE A 1 86 ? 7.162 64.325 2.368 1.00 88.58 86 PHE A CA 1
ATOM 591 C C . PHE A 1 86 ? 6.773 64.915 3.716 1.00 95.15 86 PHE A C 1
ATOM 592 O O . PHE A 1 86 ? 5.609 65.270 3.929 1.00 96.11 86 PHE A O 1
ATOM 600 N N . VAL A 1 87 ? 7.734 65.030 4.633 1.00 98.30 87 VAL A N 1
ATOM 601 C CA . VAL A 1 87 ? 7.400 65.307 6.024 1.00 100.61 87 VAL A CA 1
ATOM 602 C C . VAL A 1 87 ? 6.840 66.716 6.194 1.00 103.55 87 VAL A C 1
ATOM 603 O O . VAL A 1 87 ? 6.001 66.954 7.072 1.00 104.70 87 VAL A O 1
ATOM 607 N N . ASN A 1 88 ? 7.270 67.666 5.362 1.00 101.18 88 ASN A N 1
ATOM 608 C CA . ASN A 1 88 ? 6.798 69.037 5.485 1.00 111.13 88 ASN A CA 1
ATOM 609 C C . ASN A 1 88 ? 5.575 69.326 4.628 1.00 110.05 88 ASN A C 1
ATOM 610 O O . ASN A 1 88 ? 4.881 70.316 4.882 1.00 98.25 88 ASN A O 1
ATOM 615 N N . ARG A 1 89 ? 5.287 68.484 3.637 1.00 113.93 89 ARG A N 1
ATOM 616 C CA . ARG A 1 89 ? 4.119 68.684 2.789 1.00 104.97 89 ARG A CA 1
ATOM 617 C C . ARG A 1 89 ? 2.890 67.949 3.312 1.00 100.72 89 ARG A C 1
ATOM 618 O O . ARG A 1 89 ? 1.800 68.526 3.352 1.00 111.56 89 ARG A O 1
ATOM 626 N N . PHE A 1 90 ? 3.050 66.692 3.735 1.00 99.27 90 PHE A N 1
ATOM 627 C CA . PHE A 1 90 ? 1.938 65.837 4.135 1.00 98.74 90 PHE A CA 1
ATOM 628 C C . PHE A 1 90 ? 1.840 65.608 5.636 1.00 96.01 90 PHE A C 1
ATOM 629 O O . PHE A 1 90 ? 0.848 65.029 6.092 1.00 99.73 90 PHE A O 1
ATOM 637 N N . GLY A 1 91 ? 2.834 66.017 6.410 1.00 95.43 91 GLY A N 1
ATOM 638 C CA . GLY A 1 91 ? 2.848 65.708 7.822 1.00 88.96 91 GLY A CA 1
ATOM 639 C C . GLY A 1 91 ? 3.663 64.461 8.123 1.00 83.05 91 GLY A C 1
ATOM 640 O O . GLY A 1 91 ? 3.974 63.648 7.246 1.00 81.60 91 GLY A O 1
ATOM 641 N N . ARG A 1 92 ? 4.016 64.313 9.399 1.00 88.71 92 ARG A N 1
ATOM 642 C CA . ARG A 1 92 ? 4.792 63.157 9.828 1.00 84.76 92 ARG A CA 1
ATOM 643 C C . ARG A 1 92 ? 3.919 61.908 9.880 1.00 87.17 92 ARG A C 1
ATOM 644 O O . ARG A 1 92 ? 4.308 60.846 9.381 1.00 95.51 92 ARG A O 1
ATOM 652 N N . ARG A 1 93 ? 2.727 62.020 10.468 1.00 84.53 93 ARG A N 1
ATOM 653 C CA . ARG A 1 93 ? 1.859 60.854 10.602 1.00 77.44 93 ARG A CA 1
ATOM 654 C C . ARG A 1 93 ? 1.368 60.358 9.246 1.00 82.41 93 ARG A C 1
ATOM 655 O O . ARG A 1 93 ? 1.382 59.151 8.973 1.00 90.65 93 ARG A O 1
ATOM 663 N N . ASN A 1 94 ? 0.911 61.272 8.390 1.00 81.67 94 ASN A N 1
ATOM 664 C CA . ASN A 1 94 ? 0.371 60.857 7.101 1.00 79.13 94 ASN A CA 1
ATOM 665 C C . ASN A 1 94 ? 1.454 60.281 6.199 1.00 83.17 94 ASN A C 1
ATOM 666 O O . ASN A 1 94 ? 1.164 59.404 5.377 1.00 96.69 94 ASN A O 1
ATOM 671 N N . SER A 1 95 ? 2.699 60.753 6.335 1.00 73.02 95 SER A N 1
ATOM 672 C CA . SER A 1 95 ? 3.791 60.189 5.538 1.00 74.32 95 SER A CA 1
ATOM 673 C C . SER A 1 95 ? 4.083 58.747 5.937 1.00 80.04 95 SER A C 1
ATOM 674 O O . SER A 1 95 ? 4.276 57.887 5.071 1.00 88.85 95 SER A O 1
ATOM 677 N N . MET A 1 96 ? 4.132 58.465 7.241 1.00 79.98 96 MET A N 1
ATOM 678 C CA . MET A 1 96 ? 4.327 57.090 7.690 1.00 72.92 96 MET A CA 1
ATOM 679 C C . MET A 1 96 ? 3.212 56.191 7.180 1.00 75.45 96 MET A C 1
ATOM 680 O O . MET A 1 96 ? 3.472 55.114 6.627 1.00 83.49 96 MET A O 1
ATOM 685 N N . LEU A 1 97 ? 1.960 56.634 7.332 1.00 79.66 97 LEU A N 1
ATOM 686 C CA . LEU A 1 97 ? 0.829 55.875 6.803 1.00 75.71 97 LEU A CA 1
ATOM 687 C C . LEU A 1 97 ? 0.961 55.668 5.300 1.00 75.21 97 LEU A C 1
ATOM 688 O O . LEU A 1 97 ? 0.892 54.536 4.804 1.00 76.96 97 LEU A O 1
ATOM 693 N N . MET A 1 98 ? 1.178 56.757 4.564 1.00 75.36 98 MET A N 1
ATOM 694 C CA . MET A 1 98 ? 1.307 56.681 3.113 1.00 81.65 98 MET A CA 1
ATOM 695 C C . MET A 1 98 ? 2.373 55.676 2.684 1.00 83.90 98 MET A C 1
ATOM 696 O O . MET A 1 98 ? 2.159 54.893 1.752 1.00 91.33 98 MET A O 1
ATOM 701 N N . MET A 1 99 ? 3.522 55.667 3.360 1.00 71.70 99 MET A N 1
ATOM 702 C CA . MET A 1 99 ? 4.651 54.896 2.860 1.00 72.00 99 MET A CA 1
ATOM 703 C C . MET A 1 99 ? 4.512 53.401 3.086 1.00 80.89 99 MET A C 1
ATOM 704 O O . MET A 1 99 ? 5.336 52.639 2.568 1.00 80.40 99 MET A O 1
ATOM 709 N N . ASN A 1 100 ? 3.501 52.953 3.830 1.00 81.35 100 ASN A N 1
ATOM 710 C CA . ASN A 1 100 ? 3.258 51.520 3.874 1.00 74.80 100 ASN A CA 1
ATOM 711 C C . ASN A 1 100 ? 2.970 50.965 2.490 1.00 72.80 100 ASN A C 1
ATOM 712 O O . ASN A 1 100 ? 3.210 49.777 2.256 1.00 76.23 100 ASN A O 1
ATOM 717 N N . LEU A 1 101 ? 2.493 51.804 1.561 1.00 65.00 101 LEU A N 1
ATOM 718 C CA . LEU A 1 101 ? 2.414 51.374 0.170 1.00 66.05 101 LEU A CA 1
ATOM 719 C C . LEU A 1 101 ? 3.730 50.740 -0.273 1.00 74.17 101 LEU A C 1
ATOM 720 O O . LEU A 1 101 ? 3.739 49.659 -0.880 1.00 82.13 101 LEU A O 1
ATOM 725 N N . LEU A 1 102 ? 4.855 51.378 0.067 1.00 68.00 102 LEU A N 1
ATOM 726 C CA . LEU A 1 102 ? 6.162 50.834 -0.299 1.00 72.02 102 LEU A CA 1
ATOM 727 C C . LEU A 1 102 ? 6.390 49.459 0.322 1.00 68.34 102 LEU A C 1
ATOM 728 O O . LEU A 1 102 ? 6.906 48.554 -0.337 1.00 70.58 102 LEU A O 1
ATOM 733 N N . ALA A 1 103 ? 6.013 49.287 1.592 1.00 70.07 103 ALA A N 1
ATOM 734 C CA . ALA A 1 103 ? 6.204 48.004 2.263 1.00 72.61 103 ALA A CA 1
ATOM 735 C C . ALA A 1 103 ? 5.355 46.904 1.631 1.00 77.02 103 ALA A C 1
ATOM 736 O O . ALA A 1 103 ? 5.815 45.766 1.492 1.00 76.62 103 ALA A O 1
ATOM 738 N N . PHE A 1 104 ? 4.114 47.216 1.245 1.00 70.51 104 PHE A N 1
ATOM 739 C CA . PHE A 1 104 ? 3.262 46.194 0.641 1.00 72.79 104 PHE A CA 1
ATOM 740 C C . PHE A 1 104 ? 3.739 45.844 -0.761 1.00 68.13 104 PHE A C 1
ATOM 741 O O . PHE A 1 104 ? 3.705 44.675 -1.162 1.00 75.71 104 PHE A O 1
ATOM 749 N N . VAL A 1 105 ? 4.174 46.844 -1.524 1.00 69.16 105 VAL A N 1
ATOM 750 C CA . VAL A 1 105 ? 4.691 46.569 -2.858 1.00 74.98 105 VAL A CA 1
ATOM 751 C C . VAL A 1 105 ? 5.922 45.678 -2.768 1.00 77.49 105 VAL A C 1
ATOM 752 O O . VAL A 1 105 ? 6.132 44.791 -3.604 1.00 76.88 105 VAL A O 1
ATOM 756 N N . SER A 1 106 ? 6.733 45.876 -1.729 1.00 79.47 106 SER A N 1
ATOM 757 C CA . SER A 1 106 ? 7.984 45.142 -1.597 1.00 81.09 106 SER A CA 1
ATOM 758 C C . SER A 1 106 ? 7.757 43.728 -1.076 1.00 79.76 106 SER A C 1
ATOM 759 O O . SER A 1 106 ? 8.395 42.779 -1.551 1.00 74.42 106 SER A O 1
ATOM 762 N N . ALA A 1 107 ? 6.867 43.576 -0.090 1.00 74.87 107 ALA A N 1
ATOM 763 C CA . ALA A 1 107 ? 6.494 42.246 0.382 1.00 74.71 107 ALA A CA 1
ATOM 764 C C . ALA A 1 107 ? 5.986 41.380 -0.762 1.00 76.89 107 ALA A C 1
ATOM 765 O O . ALA A 1 107 ? 6.291 40.185 -0.834 1.00 94.79 107 ALA A O 1
ATOM 767 N N . VAL A 1 108 ? 5.237 41.977 -1.683 1.00 76.74 108 VAL A N 1
ATOM 768 C CA . VAL A 1 108 ? 4.646 41.228 -2.785 1.00 77.59 108 VAL A CA 1
ATOM 769 C C . VAL A 1 108 ? 5.702 40.847 -3.817 1.00 77.56 108 VAL A C 1
ATOM 770 O O . VAL A 1 108 ? 5.713 39.718 -4.326 1.00 91.03 108 VAL A O 1
ATOM 774 N N . LEU A 1 109 ? 6.605 41.773 -4.143 1.00 72.95 109 LEU A N 1
ATOM 775 C CA . LEU A 1 109 ? 7.666 41.471 -5.102 1.00 71.05 109 LEU A CA 1
ATOM 776 C C . LEU A 1 109 ? 8.614 40.401 -4.564 1.00 78.83 109 LEU A C 1
ATOM 777 O O . LEU A 1 109 ? 9.050 39.514 -5.309 1.00 81.83 109 LEU A O 1
ATOM 782 N N . MET A 1 110 ? 8.945 40.469 -3.275 1.00 75.46 110 MET A N 1
ATOM 783 C CA . MET A 1 110 ? 9.822 39.469 -2.678 1.00 77.85 110 MET A CA 1
ATOM 784 C C . MET A 1 110 ? 9.065 38.188 -2.341 1.00 78.74 110 MET A C 1
ATOM 785 O O . MET A 1 110 ? 9.595 37.087 -2.521 1.00 74.30 110 MET A O 1
ATOM 790 N N . GLY A 1 111 ? 7.824 38.310 -1.866 1.00 79.71 111 GLY A N 1
ATOM 791 C CA . GLY A 1 111 ? 7.041 37.132 -1.534 1.00 73.46 111 GLY A CA 1
ATOM 792 C C . GLY A 1 111 ? 6.740 36.237 -2.721 1.00 75.87 111 GLY A C 1
ATOM 793 O O . GLY A 1 111 ? 6.638 35.014 -2.571 1.00 86.21 111 GLY A O 1
ATOM 794 N N . PHE A 1 112 ? 6.597 36.815 -3.912 1.00 73.94 112 PHE A N 1
ATOM 795 C CA . PHE A 1 112 ? 6.209 36.045 -5.088 1.00 77.84 112 PHE A CA 1
ATOM 796 C C . PHE A 1 112 ? 7.346 35.863 -6.082 1.00 84.11 112 PHE A C 1
ATOM 797 O O . PHE A 1 112 ? 7.109 35.382 -7.196 1.00 86.44 112 PHE A O 1
ATOM 805 N N . SER A 1 113 ? 8.577 36.223 -5.703 1.00 76.15 113 SER A N 1
ATOM 806 C CA . SER A 1 113 ? 9.703 36.067 -6.617 1.00 80.47 113 SER A CA 1
ATOM 807 C C . SER A 1 113 ? 9.974 34.607 -6.932 1.00 72.83 113 SER A C 1
ATOM 808 O O . SER A 1 113 ? 10.392 34.287 -8.050 1.00 87.34 113 SER A O 1
ATOM 811 N N . LYS A 1 114 ? 9.737 33.708 -5.976 1.00 83.30 114 LYS A N 1
ATOM 812 C CA . LYS A 1 114 ? 9.936 32.290 -6.250 1.00 85.59 114 LYS A CA 1
ATOM 813 C C . LYS A 1 114 ? 8.874 31.775 -7.213 1.00 85.39 114 LYS A C 1
ATOM 814 O O . LYS A 1 114 ? 9.198 31.151 -8.231 1.00 90.70 114 LYS A O 1
ATOM 820 N N . LEU A 1 115 ? 7.598 32.034 -6.910 1.00 80.76 115 LEU A N 1
ATOM 821 C CA . LEU A 1 115 ? 6.536 31.730 -7.863 1.00 84.96 115 LEU A CA 1
ATOM 822 C C . LEU A 1 115 ? 6.848 32.313 -9.236 1.00 91.34 115 LEU A C 1
ATOM 823 O O . LEU A 1 115 ? 6.654 31.651 -10.263 1.00 88.41 115 LEU A O 1
ATOM 828 N N . GLY A 1 116 ? 7.361 33.542 -9.271 1.00 86.87 116 GLY A N 1
ATOM 829 C CA . GLY A 1 116 ? 7.711 34.170 -10.529 1.00 84.99 116 GLY A CA 1
ATOM 830 C C . GLY A 1 116 ? 9.033 33.742 -11.117 1.00 90.66 116 GLY A C 1
ATOM 831 O O . GLY A 1 116 ? 9.333 34.117 -12.256 1.00 89.94 116 GLY A O 1
ATOM 832 N N . LYS A 1 117 ? 9.820 32.963 -10.369 1.00 95.28 117 LYS A N 1
ATOM 833 C CA . LYS A 1 117 ? 11.135 32.495 -10.808 1.00 93.85 117 LYS A CA 1
ATOM 834 C C . LYS A 1 117 ? 11.999 33.662 -11.278 1.00 89.34 117 LYS A C 1
ATOM 835 O O . LYS A 1 117 ? 12.621 33.626 -12.342 1.00 94.37 117 LYS A O 1
ATOM 841 N N . SER A 1 118 ? 12.030 34.713 -10.462 1.00 91.41 118 SER A N 1
ATOM 842 C CA . SER A 1 118 ? 12.647 35.979 -10.849 1.00 93.68 118 SER A CA 1
ATOM 843 C C . SER A 1 118 ? 13.419 36.529 -9.662 1.00 85.20 118 SER A C 1
ATOM 844 O O . SER A 1 118 ? 12.813 36.960 -8.677 1.00 86.55 118 SER A O 1
ATOM 847 N N . PHE A 1 119 ? 14.749 36.506 -9.748 1.00 78.89 119 PHE A N 1
ATOM 848 C CA . PHE A 1 119 ? 15.543 37.248 -8.778 1.00 88.12 119 PHE A CA 1
ATOM 849 C C . PHE A 1 119 ? 15.468 38.753 -9.021 1.00 82.77 119 PHE A C 1
ATOM 850 O O . PHE A 1 119 ? 15.790 39.532 -8.119 1.00 84.90 119 PHE A O 1
ATOM 858 N N . GLU A 1 120 ? 15.058 39.167 -10.224 1.00 78.83 120 GLU A N 1
ATOM 859 C CA . GLU A 1 120 ? 14.793 40.578 -10.495 1.00 75.76 120 GLU A CA 1
ATOM 860 C C . GLU A 1 120 ? 13.722 41.127 -9.562 1.00 76.75 120 GLU A C 1
ATOM 861 O O . GLU A 1 120 ? 13.893 42.193 -8.963 1.00 82.44 120 GLU A O 1
ATOM 867 N N . MET A 1 121 ? 12.603 40.412 -9.434 1.00 78.46 121 MET A N 1
ATOM 868 C CA . MET A 1 121 ? 11.546 40.829 -8.516 1.00 84.35 121 MET A CA 1
ATOM 869 C C . MET A 1 121 ? 12.082 41.034 -7.107 1.00 79.05 121 MET A C 1
ATOM 870 O O . MET A 1 121 ? 11.765 42.029 -6.442 1.00 82.20 121 MET A O 1
ATOM 875 N N . LEU A 1 122 ? 12.885 40.083 -6.633 1.00 77.07 122 LEU A N 1
ATOM 876 C CA . LEU A 1 122 ? 13.438 40.161 -5.287 1.00 76.94 122 LEU A CA 1
ATOM 877 C C . LEU A 1 122 ? 14.351 41.370 -5.147 1.00 77.00 122 LEU A C 1
ATOM 878 O O . LEU A 1 122 ? 14.277 42.112 -4.160 1.00 79.65 122 LEU A O 1
ATOM 883 N N . ILE A 1 123 ? 15.240 41.568 -6.121 1.00 73.27 123 ILE A N 1
ATOM 884 C CA . ILE A 1 123 ? 16.131 42.719 -6.084 1.00 78.77 123 ILE A CA 1
ATOM 885 C C . ILE A 1 123 ? 15.326 44.011 -6.108 1.00 81.19 123 ILE A C 1
ATOM 886 O O . ILE A 1 123 ? 15.563 44.919 -5.304 1.00 77.23 123 ILE A O 1
ATOM 891 N N . LEU A 1 124 ? 14.345 44.100 -7.013 1.00 80.10 124 LEU A N 1
ATOM 892 C CA . LEU A 1 124 ? 13.476 45.271 -7.067 1.00 76.52 124 LEU A CA 1
ATOM 893 C C . LEU A 1 124 ? 12.770 45.500 -5.736 1.00 75.46 124 LEU A C 1
ATOM 894 O O . LEU A 1 124 ? 12.715 46.630 -5.236 1.00 79.05 124 LEU A O 1
ATOM 899 N N . GLY A 1 125 ? 12.232 44.435 -5.142 1.00 63.73 125 GLY A N 1
ATOM 900 C CA . GLY A 1 125 ? 11.610 44.574 -3.837 1.00 65.07 125 GLY A CA 1
ATOM 901 C C . GLY A 1 125 ? 12.589 45.033 -2.775 1.00 68.90 125 GLY A C 1
ATOM 902 O O . GLY A 1 125 ? 12.238 45.811 -1.885 1.00 68.55 125 GLY A O 1
ATOM 903 N N . ARG A 1 126 ? 13.832 44.556 -2.855 1.00 67.01 126 ARG A N 1
ATOM 904 C CA . ARG A 1 126 ? 14.858 44.985 -1.913 1.00 63.14 126 ARG A CA 1
ATOM 905 C C . ARG A 1 126 ? 15.174 46.469 -2.080 1.00 72.13 126 ARG A C 1
ATOM 906 O O . ARG A 1 126 ? 15.349 47.188 -1.088 1.00 73.31 126 ARG A O 1
ATOM 914 N N . PHE A 1 127 ? 15.252 46.942 -3.328 1.00 63.00 127 PHE A N 1
ATOM 915 C CA . PHE A 1 127 ? 15.436 48.364 -3.575 1.00 69.10 127 PHE A CA 1
ATOM 916 C C . PHE A 1 127 ? 14.297 49.176 -2.969 1.00 81.69 127 PHE A C 1
ATOM 917 O O . PHE A 1 127 ? 14.527 50.145 -2.237 1.00 85.85 127 PHE A O 1
ATOM 925 N N . ILE A 1 128 ? 13.057 48.775 -3.248 1.00 76.34 128 ILE A N 1
ATOM 926 C CA . ILE A 1 128 ? 11.894 49.544 -2.817 1.00 66.77 128 ILE A CA 1
ATOM 927 C C . ILE A 1 128 ? 11.769 49.539 -1.298 1.00 64.88 128 ILE A C 1
ATOM 928 O O . ILE A 1 128 ? 11.458 50.569 -0.690 1.00 71.79 128 ILE A O 1
ATOM 933 N N . ILE A 1 129 ? 11.972 48.385 -0.656 1.00 63.52 129 ILE A N 1
ATOM 934 C CA . ILE A 1 129 ? 11.917 48.381 0.801 1.00 60.49 129 ILE A CA 1
ATOM 935 C C . ILE A 1 129 ? 13.091 49.177 1.361 1.00 74.67 129 ILE A C 1
ATOM 936 O O . ILE A 1 129 ? 13.045 49.619 2.515 1.00 74.01 129 ILE A O 1
ATOM 941 N N . GLY A 1 130 ? 14.137 49.389 0.558 1.00 63.91 130 GLY A N 1
ATOM 942 C CA . GLY A 1 130 ? 15.183 50.318 0.957 1.00 69.96 130 GLY A CA 1
ATOM 943 C C . GLY A 1 130 ? 14.692 51.756 1.029 1.00 77.75 130 GLY A C 1
ATOM 944 O O . GLY A 1 130 ? 14.861 52.433 2.049 1.00 75.17 130 GLY A O 1
ATOM 945 N N . VAL A 1 131 ? 14.080 52.241 -0.057 1.00 72.70 131 VAL A N 1
ATOM 946 C CA . VAL A 1 131 ? 13.477 53.574 -0.060 1.00 63.57 131 VAL A CA 1
ATOM 947 C C . VAL A 1 131 ? 12.579 53.776 1.155 1.00 64.64 131 VAL A C 1
ATOM 948 O O . VAL A 1 131 ? 12.609 54.831 1.803 1.00 72.96 131 VAL A O 1
ATOM 952 N N . TYR A 1 132 ? 11.774 52.769 1.486 1.00 62.16 132 TYR A N 1
ATOM 953 C CA . TYR A 1 132 ? 10.880 52.882 2.628 1.00 71.61 132 TYR A CA 1
ATOM 954 C C . TYR A 1 132 ? 11.660 53.074 3.922 1.00 73.20 132 TYR A C 1
ATOM 955 O O . TYR A 1 132 ? 11.245 53.838 4.799 1.00 73.74 132 TYR A O 1
ATOM 964 N N . CYS A 1 133 ? 12.787 52.379 4.067 1.00 76.07 133 CYS A N 1
ATOM 965 C CA . CYS A 1 133 ? 13.533 52.431 5.320 1.00 80.02 133 CYS A CA 1
ATOM 966 C C . CYS A 1 133 ? 14.351 53.711 5.451 1.00 80.21 133 CYS A C 1
ATOM 967 O O . CYS A 1 133 ? 14.493 54.238 6.560 1.00 86.06 133 CYS A O 1
ATOM 970 N N . GLY A 1 134 ? 14.884 54.230 4.343 1.00 66.53 134 GLY A N 1
ATOM 971 C CA . GLY A 1 134 ? 15.490 55.548 4.377 1.00 78.98 134 GLY A CA 1
ATOM 972 C C . GLY A 1 134 ? 14.508 56.642 4.756 1.00 88.99 134 GLY A C 1
ATOM 973 O O . GLY A 1 134 ? 14.879 57.602 5.438 1.00 92.70 134 GLY A O 1
ATOM 974 N N . LEU A 1 135 ? 13.248 56.521 4.318 1.00 83.84 135 LEU A N 1
ATOM 975 C CA . LEU A 1 135 ? 12.231 57.496 4.704 1.00 78.50 135 LEU A CA 1
ATOM 976 C C . LEU A 1 135 ? 11.824 57.318 6.158 1.00 69.15 135 LEU A C 1
ATOM 977 O O . LEU A 1 135 ? 11.628 58.303 6.879 1.00 77.15 135 LEU A O 1
ATOM 982 N N . THR A 1 136 ? 11.707 56.065 6.592 1.00 66.24 136 THR A N 1
ATOM 983 C CA . THR A 1 136 ? 11.263 55.749 7.945 1.00 76.93 136 THR A CA 1
ATOM 984 C C . THR A 1 136 ? 12.242 56.262 8.994 1.00 82.08 136 THR A C 1
ATOM 985 O O . THR A 1 136 ? 11.825 56.789 10.032 1.00 85.28 136 THR A O 1
ATOM 989 N N . THR A 1 137 ? 13.548 56.113 8.749 1.00 82.75 137 THR A N 1
ATOM 990 C CA . THR A 1 137 ? 14.513 56.510 9.763 1.00 83.50 137 THR A CA 1
ATOM 991 C C . THR A 1 137 ? 14.605 58.027 9.911 1.00 80.73 137 THR A C 1
ATOM 992 O O . THR A 1 137 ? 15.223 58.502 10.868 1.00 92.15 137 THR A O 1
ATOM 996 N N . GLY A 1 138 ? 13.984 58.788 9.010 1.00 83.18 138 GLY A N 1
ATOM 997 C CA . GLY A 1 138 ? 13.752 60.207 9.220 1.00 85.22 138 GLY A CA 1
ATOM 998 C C . GLY A 1 138 ? 12.412 60.505 9.875 1.00 83.70 138 GLY A C 1
ATOM 999 O O . GLY A 1 138 ? 12.309 61.415 10.703 1.00 95.22 138 GLY A O 1
ATOM 1000 N N . PHE A 1 139 ? 11.383 59.722 9.529 1.00 79.07 139 PHE A N 1
ATOM 1001 C CA . PHE A 1 139 ? 10.018 60.005 9.978 1.00 76.50 139 PHE A CA 1
ATOM 1002 C C . PHE A 1 139 ? 9.848 59.766 11.475 1.00 82.59 139 PHE A C 1
ATOM 1003 O O . PHE A 1 139 ? 9.260 60.591 12.181 1.00 92.59 139 PHE A O 1
ATOM 1011 N N . VAL A 1 140 ? 10.303 58.616 11.966 1.00 78.66 140 VAL A N 1
ATOM 1012 C CA . VAL A 1 140 ? 10.041 58.187 13.341 1.00 82.02 140 VAL A CA 1
ATOM 1013 C C . VAL A 1 140 ? 10.722 59.097 14.356 1.00 82.51 140 VAL A C 1
ATOM 1014 O O . VAL A 1 140 ? 10.067 59.526 15.315 1.00 90.34 140 VAL A O 1
ATOM 1018 N N . PRO A 1 141 ? 12.019 59.401 14.222 1.00 84.72 141 PRO A N 1
ATOM 1019 C CA . PRO A 1 141 ? 12.624 60.349 15.171 1.00 78.60 141 PRO A CA 1
ATOM 1020 C C . PRO A 1 141 ? 11.875 61.669 15.240 1.00 86.21 141 PRO A C 1
ATOM 1021 O O . PRO A 1 141 ? 11.532 62.129 16.337 1.00 94.44 141 PRO A O 1
ATOM 1025 N N . MET A 1 142 ? 11.572 62.267 14.086 1.00 79.65 142 MET A N 1
ATOM 1026 C CA . MET A 1 142 ? 10.791 63.500 14.052 1.00 84.51 142 MET A CA 1
ATOM 1027 C C . MET A 1 142 ? 9.465 63.339 14.790 1.00 86.46 142 MET A C 1
ATOM 1028 O O . MET A 1 142 ? 9.168 64.080 15.735 1.00 91.09 142 MET A O 1
ATOM 1033 N N . TYR A 1 143 ? 8.654 62.368 14.366 1.00 79.40 143 TYR A N 1
ATOM 1034 C CA . TYR A 1 143 ? 7.325 62.197 14.945 1.00 87.94 143 TYR A CA 1
ATOM 1035 C C . TYR A 1 143 ? 7.402 61.921 16.443 1.00 98.91 143 TYR A C 1
ATOM 1036 O O . TYR A 1 143 ? 6.721 62.577 17.241 1.00 104.08 143 TYR A O 1
ATOM 1045 N N . VAL A 1 144 ? 8.235 60.955 16.846 1.00 97.36 144 VAL A N 1
ATOM 1046 C CA . VAL A 1 144 ? 8.357 60.635 18.267 1.00 99.04 144 VAL A CA 1
ATOM 1047 C C . VAL A 1 144 ? 8.904 61.828 19.041 1.00 103.40 144 VAL A C 1
ATOM 1048 O O . VAL A 1 144 ? 8.492 62.093 20.1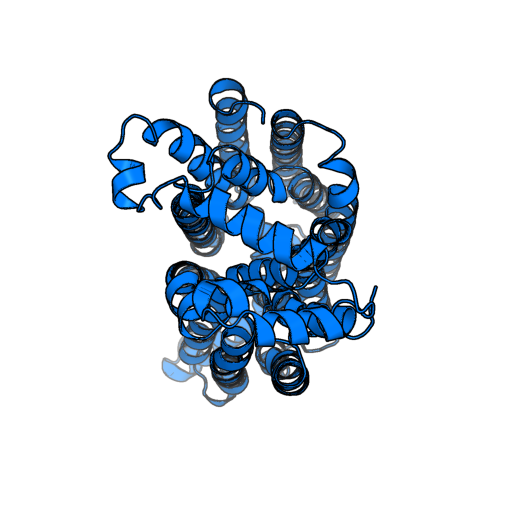75 1.00 110.81 144 VAL A O 1
ATOM 1052 N N . GLY A 1 145 ? 9.831 62.574 18.441 1.00 97.35 145 GLY A N 1
ATOM 1053 C CA . GLY A 1 145 ? 10.379 63.737 19.117 1.00 97.81 145 GLY A CA 1
ATOM 1054 C C . GLY A 1 145 ? 9.394 64.879 19.232 1.00 107.65 145 GLY A C 1
ATOM 1055 O O . GLY A 1 145 ? 9.389 65.600 20.235 1.00 112.32 145 GLY A O 1
ATOM 1056 N N . GLU A 1 146 ? 8.548 65.060 18.221 1.00 104.14 146 GLU A N 1
ATOM 1057 C CA . GLU A 1 146 ? 7.588 66.154 18.210 1.00 97.46 146 GLU A CA 1
ATOM 1058 C C . GLU A 1 146 ? 6.305 65.827 18.956 1.00 100.88 146 GLU A C 1
ATOM 1059 O O . GLU A 1 146 ? 5.601 66.746 19.386 1.00 106.38 146 GLU A O 1
ATOM 1065 N N . VAL A 1 147 ? 5.986 64.546 19.118 1.00 100.60 147 VAL A N 1
ATOM 1066 C CA . VAL A 1 147 ? 4.734 64.165 19.753 1.00 100.42 147 VAL A CA 1
ATOM 1067 C C . VAL A 1 147 ? 4.872 64.003 21.262 1.00 101.05 147 VAL A C 1
ATOM 1068 O O . VAL A 1 147 ? 3.858 64.029 21.973 1.00 99.74 147 VAL A O 1
ATOM 1072 N N . SER A 1 148 ? 6.094 63.869 21.774 1.00 102.14 148 SER A N 1
ATOM 1073 C CA . SER A 1 148 ? 6.341 63.497 23.157 1.00 111.56 148 SER A CA 1
ATOM 1074 C C . SER A 1 148 ? 6.691 64.711 24.004 1.00 115.02 148 SER A C 1
ATOM 1075 O O . SER A 1 148 ? 7.133 65.740 23.486 1.00 120.54 148 SER A O 1
ATOM 1078 N N . PRO A 1 149 ? 6.491 64.624 25.320 1.00 113.63 149 PRO A N 1
ATOM 1079 C CA . PRO A 1 149 ? 6.846 65.742 26.202 1.00 110.04 149 PRO A CA 1
ATOM 1080 C C . PRO A 1 149 ? 8.345 65.988 26.221 1.00 116.27 149 PRO A C 1
ATOM 1081 O O . PRO A 1 149 ? 9.151 65.127 25.871 1.00 119.29 149 PRO A O 1
ATOM 1085 N N . THR A 1 150 ? 8.709 67.194 26.659 1.00 124.68 150 THR A N 1
ATOM 1086 C CA . THR A 1 150 ? 10.110 67.605 26.634 1.00 130.06 150 THR A CA 1
ATOM 1087 C C . THR A 1 150 ? 10.963 66.721 27.534 1.00 130.96 150 THR A C 1
ATOM 1088 O O . THR A 1 150 ? 12.056 66.290 27.148 1.00 129.73 150 THR A O 1
ATOM 1092 N N . ALA A 1 151 ? 10.478 66.441 28.746 1.00 131.61 151 ALA A N 1
ATOM 1093 C CA . ALA A 1 151 ? 11.239 65.601 29.662 1.00 130.34 151 ALA A CA 1
ATOM 1094 C C . ALA A 1 151 ? 11.333 64.167 29.164 1.00 134.63 151 ALA A C 1
ATOM 1095 O O . ALA A 1 151 ? 12.306 63.471 29.469 1.00 144.97 151 ALA A O 1
ATOM 1097 N N . LEU A 1 152 ? 10.348 63.713 28.391 1.00 127.52 152 LEU A N 1
ATOM 1098 C CA . LEU A 1 152 ? 10.313 62.340 27.905 1.00 119.41 152 LEU A CA 1
ATOM 1099 C C . LEU A 1 152 ? 10.816 62.186 26.477 1.00 114.42 152 LEU A C 1
ATOM 1100 O O . LEU A 1 152 ? 11.032 61.053 26.038 1.00 112.63 152 LEU A O 1
ATOM 1105 N N . ARG A 1 153 ? 11.002 63.281 25.737 1.00 118.84 153 ARG A N 1
ATOM 1106 C CA . ARG A 1 153 ? 11.302 63.150 24.315 1.00 119.49 153 ARG A CA 1
ATOM 1107 C C . ARG A 1 153 ? 12.696 62.591 24.067 1.00 115.17 153 ARG A C 1
ATOM 1108 O O . ARG A 1 153 ? 12.965 62.101 22.966 1.00 113.71 153 ARG A O 1
ATOM 1116 N N . GLY A 1 154 ? 13.578 62.637 25.061 1.00 113.91 154 GLY A N 1
ATOM 1117 C CA . GLY A 1 154 ? 14.895 62.046 24.921 1.00 110.96 154 GLY A CA 1
ATOM 1118 C C . GLY A 1 154 ? 14.866 60.540 25.082 1.00 113.45 154 GLY A C 1
ATOM 1119 O O . GLY A 1 154 ? 15.411 59.803 24.252 1.00 112.52 154 GLY A O 1
ATOM 1120 N N . ALA A 1 155 ? 14.221 60.072 26.155 1.00 111.51 155 ALA A N 1
ATOM 1121 C CA . ALA A 1 155 ? 14.104 58.636 26.385 1.00 102.33 155 ALA A CA 1
ATOM 1122 C C . ALA A 1 155 ? 13.275 57.964 25.300 1.00 102.99 155 ALA A C 1
ATOM 1123 O O . ALA A 1 155 ? 13.661 56.910 24.784 1.00 106.39 155 ALA A O 1
ATOM 1125 N N . LEU A 1 156 ? 12.131 58.552 24.943 1.00 103.21 156 LEU A N 1
ATOM 1126 C CA . LEU A 1 156 ? 11.286 57.947 23.917 1.00 102.83 156 LEU A CA 1
ATOM 1127 C C . LEU A 1 156 ? 11.986 57.893 22.566 1.00 98.93 156 LEU A C 1
ATOM 1128 O O . LEU A 1 156 ? 11.669 57.029 21.739 1.00 95.15 156 LEU A O 1
ATOM 1133 N N . GLY A 1 157 ? 12.934 58.800 22.320 1.00 100.71 157 GLY A N 1
ATOM 1134 C CA . GLY A 1 157 ? 13.647 58.775 21.056 1.00 102.91 157 GLY A CA 1
ATOM 1135 C C . GLY A 1 157 ? 14.481 57.527 20.867 1.00 103.62 157 GLY A C 1
ATOM 1136 O O . GLY A 1 157 ? 14.717 57.099 19.733 1.00 110.69 157 GLY A O 1
ATOM 1137 N N . THR A 1 158 ? 14.936 56.925 21.967 1.00 101.19 158 THR A N 1
ATOM 1138 C CA . THR A 1 158 ? 15.758 55.723 21.884 1.00 102.18 158 THR A CA 1
ATOM 1139 C C . THR A 1 158 ? 14.992 54.535 21.322 1.00 97.53 158 THR A C 1
ATOM 1140 O O . THR A 1 158 ? 15.613 53.587 20.829 1.00 104.18 158 THR A O 1
ATOM 1144 N N . LEU A 1 159 ? 13.663 54.568 21.384 1.00 89.29 159 LEU A N 1
ATOM 1145 C CA . LEU A 1 159 ? 12.865 53.482 20.839 1.00 89.96 159 LEU A CA 1
ATOM 1146 C C . LEU A 1 159 ? 13.108 53.275 19.352 1.00 88.99 159 LEU A C 1
ATOM 1147 O O . LEU A 1 159 ? 12.860 52.174 18.846 1.00 90.16 159 LEU A O 1
ATOM 1152 N N . HIS A 1 160 ? 13.599 54.292 18.642 1.00 83.53 160 HIS A N 1
ATOM 1153 C CA . HIS A 1 160 ? 13.918 54.104 17.231 1.00 86.80 160 HIS A CA 1
ATOM 1154 C C . HIS A 1 160 ? 15.042 53.085 17.058 1.00 90.14 160 HIS A C 1
ATOM 1155 O O . HIS A 1 160 ? 14.882 52.072 16.366 1.00 91.10 160 HIS A O 1
ATOM 1162 N N . GLN A 1 161 ? 16.189 53.331 17.694 1.00 84.90 161 GLN A N 1
ATOM 1163 C CA . GLN A 1 161 ? 17.307 52.407 17.547 1.00 84.63 161 GLN A CA 1
ATOM 1164 C C . GLN A 1 161 ? 17.049 51.102 18.277 1.00 87.59 161 GLN A C 1
ATOM 1165 O O . GLN A 1 161 ? 17.566 50.056 17.869 1.00 91.35 161 GLN A O 1
ATOM 1171 N N . LEU A 1 162 ? 16.259 51.141 19.351 1.00 86.63 162 LEU A N 1
ATOM 1172 C CA . LEU A 1 162 ? 15.837 49.906 19.999 1.00 89.08 162 LEU A CA 1
ATOM 1173 C C . LEU A 1 162 ? 15.019 49.051 19.043 1.00 93.15 162 LEU A C 1
ATOM 1174 O O . LEU A 1 162 ? 15.249 47.843 18.922 1.00 100.43 162 LEU A O 1
ATOM 1179 N N . GLY A 1 163 ? 14.065 49.668 18.343 1.00 88.89 163 GLY A N 1
ATOM 1180 C CA . GLY A 1 163 ? 13.277 48.930 17.373 1.00 81.86 163 GLY A CA 1
ATOM 1181 C C . GLY A 1 163 ? 14.108 48.429 16.214 1.00 78.35 163 GLY A C 1
ATOM 1182 O O . GLY A 1 163 ? 13.807 47.382 15.633 1.00 83.09 163 GLY A O 1
ATOM 1183 N N . ILE A 1 164 ? 15.169 49.155 15.872 1.00 79.01 164 ILE A N 1
ATOM 1184 C CA . ILE A 1 164 ? 16.079 48.702 14.824 1.00 86.91 164 ILE A CA 1
ATOM 1185 C C . ILE A 1 164 ? 16.761 47.400 15.233 1.00 91.99 164 ILE A C 1
ATOM 1186 O O . ILE A 1 164 ? 16.743 46.411 14.492 1.00 88.09 164 ILE A O 1
ATOM 1191 N N . VAL A 1 165 ? 17.364 47.374 16.425 1.00 90.04 165 VAL A N 1
ATOM 1192 C CA . VAL A 1 165 ? 18.146 46.203 16.806 1.00 83.05 165 VAL A CA 1
ATOM 1193 C C . VAL A 1 165 ? 17.241 45.030 17.171 1.00 88.73 165 VAL A C 1
ATOM 1194 O O . VAL A 1 165 ? 17.563 43.873 16.866 1.00 98.70 165 VAL A O 1
ATOM 1198 N N . VAL A 1 166 ? 16.099 45.296 17.812 1.00 87.40 166 VAL A N 1
ATOM 1199 C CA . VAL A 1 166 ? 15.141 44.231 18.088 1.00 84.81 166 VAL A CA 1
ATOM 1200 C C . VAL A 1 166 ? 14.615 43.630 16.790 1.00 86.76 166 VAL A C 1
ATOM 1201 O O . VAL A 1 166 ? 14.427 42.414 16.684 1.00 91.74 166 VAL A O 1
ATOM 1205 N N . GLY A 1 167 ? 14.370 44.465 15.784 1.00 87.60 167 GLY A N 1
ATOM 1206 C CA . GLY A 1 167 ? 13.912 43.952 14.507 1.00 89.13 167 GLY A CA 1
ATOM 1207 C C . GLY A 1 167 ? 14.978 43.183 13.757 1.00 94.01 167 GLY A C 1
ATOM 1208 O O . GLY A 1 167 ? 14.660 42.283 12.976 1.00 94.56 167 GLY A O 1
ATOM 1209 N N . ILE A 1 168 ? 16.250 43.531 13.963 1.00 93.72 168 ILE A N 1
ATOM 1210 C CA . ILE A 1 168 ? 17.335 42.699 13.447 1.00 90.30 168 ILE A CA 1
ATOM 1211 C C . ILE A 1 168 ? 17.289 41.321 14.099 1.00 86.96 168 ILE A C 1
ATOM 1212 O O . ILE A 1 168 ? 17.367 40.287 13.425 1.00 83.57 168 ILE A O 1
ATOM 1217 N N . LEU A 1 169 ? 17.154 41.294 15.424 1.00 82.49 169 LEU A N 1
ATOM 1218 C CA . LEU A 1 169 ? 17.123 40.031 16.145 1.00 78.54 169 LEU A CA 1
ATOM 1219 C C . LEU A 1 169 ? 15.940 39.171 15.711 1.00 88.24 169 LEU A C 1
ATOM 1220 O O . LEU A 1 169 ? 16.072 37.949 15.576 1.00 101.13 169 LEU A O 1
ATOM 1225 N N . ILE A 1 170 ? 14.779 39.787 15.474 1.00 87.93 170 ILE A N 1
ATOM 1226 C CA . ILE A 1 170 ? 13.600 39.020 15.070 1.00 86.67 170 ILE A CA 1
ATOM 1227 C C . ILE A 1 170 ? 13.815 38.393 13.696 1.00 85.92 170 ILE A C 1
ATOM 1228 O O . ILE A 1 170 ? 13.556 37.203 13.493 1.00 93.01 170 ILE A O 1
ATOM 1233 N N . ALA A 1 171 ? 14.296 39.184 12.735 1.00 78.61 171 ALA A N 1
ATOM 1234 C CA . ALA A 1 171 ? 14.638 38.645 11.418 1.00 85.03 171 ALA A CA 1
ATOM 1235 C C . ALA A 1 171 ? 15.626 37.483 11.518 1.00 90.26 171 ALA A C 1
ATOM 1236 O O . ALA A 1 171 ? 15.521 36.502 10.772 1.00 87.73 171 ALA A O 1
ATOM 1238 N N . GLN A 1 172 ? 16.604 37.584 12.422 1.00 85.64 172 GLN A N 1
ATOM 1239 C CA . GLN A 1 172 ? 17.591 36.520 12.567 1.00 79.96 172 GLN A CA 1
ATOM 1240 C C . GLN A 1 172 ? 16.950 35.244 13.095 1.00 85.66 172 GLN A C 1
ATOM 1241 O O . GLN A 1 172 ? 17.162 34.156 12.546 1.00 86.48 172 GLN A O 1
ATOM 1247 N N . VAL A 1 173 ? 16.177 35.361 14.177 1.00 86.33 173 VAL A N 1
ATOM 1248 C CA . VAL A 1 173 ? 15.509 34.199 14.749 1.00 90.25 173 VAL A CA 1
ATOM 1249 C C . VAL A 1 173 ? 14.571 33.569 13.725 1.00 98.87 173 VAL A C 1
ATOM 1250 O O . VAL A 1 173 ? 14.534 32.341 13.565 1.00 99.81 173 VAL A O 1
ATOM 1254 N N . PHE A 1 174 ? 13.817 34.399 12.999 1.00 102.08 174 PHE A N 1
ATOM 1255 C CA . PHE A 1 174 ? 12.946 33.907 11.938 1.00 100.26 174 PHE A CA 1
ATOM 1256 C C . PHE A 1 174 ? 13.718 33.241 10.807 1.00 101.41 174 PHE A C 1
ATOM 1257 O O . PHE A 1 174 ? 13.094 32.633 9.936 1.00 102.09 174 PHE A O 1
ATOM 1265 N N . GLY A 1 175 ? 15.038 33.370 10.770 1.00 103.73 175 GLY A N 1
ATOM 1266 C CA . GLY A 1 175 ? 15.835 32.813 9.700 1.00 100.27 175 GLY A CA 1
ATOM 1267 C C . GLY A 1 175 ? 16.329 31.406 9.929 1.00 96.97 175 GLY A C 1
ATOM 1268 O O . GLY A 1 175 ? 16.966 30.829 9.041 1.00 98.14 175 GLY A O 1
ATOM 1269 N N . LEU A 1 176 ? 16.067 30.841 11.104 1.00 94.35 176 LEU A N 1
ATOM 1270 C CA . LEU A 1 176 ? 16.419 29.456 11.374 1.00 98.59 176 LEU A CA 1
ATOM 1271 C C . LEU A 1 176 ? 15.743 28.526 10.374 1.00 97.18 176 LEU A C 1
ATOM 1272 O O . LEU A 1 176 ? 14.655 28.809 9.869 1.00 93.06 176 LEU A O 1
ATOM 1277 N N . ASP A 1 177 ? 16.410 27.407 10.078 1.00 102.67 177 ASP A N 1
ATOM 1278 C CA . ASP A 1 177 ? 15.783 26.365 9.271 1.00 108.23 177 ASP A CA 1
ATOM 1279 C C . ASP A 1 177 ? 14.442 25.946 9.858 1.00 108.13 177 ASP A C 1
ATOM 1280 O O . ASP A 1 177 ? 13.492 25.676 9.117 1.00 104.28 177 ASP A O 1
ATOM 1285 N N . SER A 1 178 ? 14.338 25.931 11.188 1.00 111.32 178 SER A N 1
ATOM 1286 C CA . SER A 1 178 ? 13.133 25.468 11.865 1.00 108.26 178 SER A CA 1
ATOM 1287 C C . SER A 1 178 ? 11.914 26.336 11.573 1.00 117.09 178 SER A C 1
ATOM 1288 O O . SER A 1 178 ? 10.785 25.854 11.718 1.00 117.06 178 SER A O 1
ATOM 1291 N N . ILE A 1 179 ? 12.102 27.597 11.170 1.00 114.68 179 ILE A N 1
ATOM 1292 C CA . ILE A 1 179 ? 10.974 28.463 10.835 1.00 114.96 179 ILE A CA 1
ATOM 1293 C C . ILE A 1 179 ? 11.344 29.400 9.697 1.00 121.42 179 ILE A C 1
ATOM 1294 O O . ILE A 1 179 ? 12.210 30.264 9.850 1.00 126.39 179 ILE A O 1
ATOM 1299 N N . MET A 1 180 ? 10.711 29.217 8.542 1.00 118.82 180 MET A N 1
ATOM 1300 C CA . MET A 1 180 ? 10.784 30.160 7.423 1.00 104.55 180 MET A CA 1
ATOM 1301 C C . MET A 1 180 ? 12.170 30.344 6.807 1.00 84.27 180 MET A C 1
ATOM 1302 O O . MET A 1 180 ? 12.267 30.772 5.653 1.00 80.43 180 MET A O 1
ATOM 1307 N N . GLY A 1 181 ? 13.245 30.018 7.525 1.00 85.97 181 GLY A N 1
ATOM 1308 C CA . GLY A 1 181 ? 14.569 30.093 6.929 1.00 76.33 181 GLY A CA 1
ATOM 1309 C C . GLY A 1 181 ? 14.975 28.824 6.200 1.00 98.49 181 GLY A C 1
ATOM 1310 O O . GLY A 1 181 ? 15.993 28.205 6.530 1.00 104.29 181 GLY A O 1
ATOM 1311 N N . ASN A 1 182 ? 14.192 28.424 5.202 1.00 94.67 182 ASN A N 1
ATOM 1312 C CA . ASN A 1 182 ? 14.383 27.139 4.541 1.00 87.61 182 ASN A CA 1
ATOM 1313 C C . ASN A 1 182 ? 13.933 27.256 3.086 1.00 87.34 182 ASN A C 1
ATOM 1314 O O . ASN A 1 182 ? 13.578 28.338 2.611 1.00 101.91 182 ASN A O 1
ATOM 1319 N N . LYS A 1 183 ? 13.946 26.125 2.378 1.00 87.76 183 LYS A N 1
ATOM 1320 C CA . LYS A 1 183 ? 13.703 26.141 0.938 1.00 94.76 183 LYS A CA 1
ATOM 1321 C C . LYS A 1 183 ? 12.284 26.583 0.599 1.00 100.79 183 LYS A C 1
ATOM 1322 O O . LYS A 1 183 ? 12.073 27.251 -0.421 1.00 101.60 183 LYS A O 1
ATOM 1328 N N . ASP A 1 184 ? 11.307 26.240 1.438 1.00 96.18 184 ASP A N 1
ATOM 1329 C CA . ASP A 1 184 ? 9.910 26.443 1.078 1.00 96.90 184 ASP A CA 1
ATOM 1330 C C . ASP A 1 184 ? 9.335 27.763 1.572 1.00 98.57 184 ASP A C 1
ATOM 1331 O O . ASP A 1 184 ? 8.437 28.312 0.924 1.00 98.12 184 ASP A O 1
ATOM 1336 N N . LEU A 1 185 ? 9.829 28.290 2.692 1.00 91.47 185 LEU A N 1
ATOM 1337 C CA . LEU A 1 185 ? 9.176 29.396 3.377 1.00 82.09 185 LEU A CA 1
ATOM 1338 C C . LEU A 1 185 ? 10.008 30.676 3.405 1.00 89.51 185 LEU A C 1
ATOM 1339 O O . LEU A 1 185 ? 9.607 31.643 4.064 1.00 91.38 185 LEU A O 1
ATOM 1344 N N . TRP A 1 186 ? 11.144 30.718 2.701 1.00 86.61 186 TRP A N 1
ATOM 1345 C CA . TRP A 1 186 ? 11.935 31.944 2.686 1.00 89.93 186 TRP A CA 1
ATOM 1346 C C . TRP A 1 186 ? 11.221 33.107 1.995 1.00 88.67 186 TRP A C 1
ATOM 1347 O O . TRP A 1 186 ? 11.516 34.258 2.334 1.00 81.09 186 TRP A O 1
ATOM 1358 N N . PRO A 1 187 ? 10.311 32.890 1.024 1.00 92.70 187 PRO A N 1
ATOM 1359 C CA . PRO A 1 187 ? 9.555 34.048 0.517 1.00 83.54 187 PRO A CA 1
ATOM 1360 C C . PRO A 1 187 ? 8.663 34.669 1.577 1.00 74.38 187 PRO A C 1
ATOM 1361 O O . PRO A 1 187 ? 8.510 35.895 1.623 1.00 73.96 187 PRO A O 1
ATOM 1365 N N . LEU A 1 188 ? 8.084 33.848 2.449 1.00 73.52 188 LEU A N 1
ATOM 1366 C CA . LEU A 1 188 ? 7.304 34.382 3.558 1.00 83.39 188 LEU A CA 1
ATOM 1367 C C . LEU A 1 188 ? 8.192 35.135 4.536 1.00 92.48 188 LEU A C 1
ATOM 1368 O O . LEU A 1 188 ? 7.755 36.120 5.139 1.00 90.06 188 LEU A O 1
ATOM 1373 N N . LEU A 1 189 ? 9.441 34.687 4.689 1.00 96.17 189 LEU A N 1
ATOM 1374 C CA . LEU A 1 189 ? 10.408 35.365 5.547 1.00 75.61 189 LEU A CA 1
ATOM 1375 C C . LEU A 1 189 ? 10.663 36.789 5.083 1.00 79.68 189 LEU A C 1
ATOM 1376 O O . LEU A 1 189 ? 10.774 37.714 5.899 1.00 78.46 189 LEU A O 1
ATOM 1381 N N . LEU A 1 190 ? 10.797 36.977 3.774 1.00 78.20 190 LEU A N 1
ATOM 1382 C CA . LEU A 1 190 ? 10.972 38.309 3.229 1.00 70.46 190 LEU A CA 1
ATOM 1383 C C . LEU A 1 190 ? 9.658 39.087 3.198 1.00 78.37 190 LEU A C 1
ATOM 1384 O O . LEU A 1 190 ? 9.653 40.308 3.380 1.00 83.99 190 LEU A O 1
ATOM 1389 N N . SER A 1 191 ? 8.547 38.394 2.997 1.00 90.42 191 SER A N 1
ATOM 1390 C CA . SER A 1 191 ? 7.251 39.010 2.759 1.00 91.13 191 SER A CA 1
ATOM 1391 C C . SER A 1 191 ? 6.509 39.382 4.033 1.00 82.85 191 SER A C 1
ATOM 1392 O O . SER A 1 191 ? 5.595 40.208 3.976 1.00 84.82 191 SER A O 1
ATOM 1395 N N . ILE A 1 192 ? 6.876 38.795 5.174 1.00 79.07 192 ILE A N 1
ATOM 1396 C CA . ILE A 1 192 ? 6.078 38.912 6.390 1.00 73.31 192 ILE A CA 1
ATOM 1397 C C . ILE A 1 192 ? 6.045 40.333 6.934 1.00 77.76 192 ILE A C 1
ATOM 1398 O O . ILE A 1 192 ? 5.311 40.611 7.900 1.00 82.77 192 ILE A O 1
ATOM 1403 N N . ILE A 1 193 ? 6.814 41.243 6.331 1.00 74.74 193 ILE A N 1
ATOM 1404 C CA . ILE A 1 193 ? 6.798 42.644 6.715 1.00 75.98 193 ILE A CA 1
ATOM 1405 C C . ILE A 1 193 ? 5.444 43.292 6.497 1.00 83.10 193 ILE A C 1
ATOM 1406 O O . ILE A 1 193 ? 5.216 44.403 6.983 1.00 81.62 193 ILE A O 1
ATOM 1411 N N . PHE A 1 194 ? 4.542 42.635 5.762 1.00 76.82 194 PHE A N 1
ATOM 1412 C CA . PHE A 1 194 ? 3.209 43.190 5.585 1.00 76.50 194 PHE A CA 1
ATOM 1413 C C . PHE A 1 194 ? 2.403 43.145 6.874 1.00 85.95 194 PHE A C 1
ATOM 1414 O O . PHE A 1 194 ? 1.417 43.875 7.001 1.00 94.60 194 PHE A O 1
ATOM 1422 N N . ILE A 1 195 ? 2.792 42.312 7.830 1.00 88.70 195 ILE A N 1
ATOM 1423 C CA . ILE A 1 195 ? 2.038 42.237 9.077 1.00 91.20 195 ILE A CA 1
ATOM 1424 C C . ILE A 1 195 ? 2.307 43.490 9.903 1.00 89.05 195 ILE A C 1
ATOM 1425 O O . ILE A 1 195 ? 1.343 44.139 10.329 1.00 89.16 195 ILE A O 1
ATOM 1430 N N . PRO A 1 196 ? 3.563 43.889 10.153 1.00 92.21 196 PRO A N 1
ATOM 1431 C CA . PRO A 1 196 ? 3.766 45.209 10.774 1.00 92.53 196 PRO A CA 1
ATOM 1432 C C . PRO A 1 196 ? 3.165 46.344 9.959 1.00 85.86 196 PRO A C 1
ATOM 1433 O O . PRO A 1 196 ? 2.632 47.298 10.537 1.00 85.37 196 PRO A O 1
ATOM 1437 N N . ALA A 1 197 ? 3.231 46.255 8.627 1.00 79.40 197 ALA A N 1
ATOM 1438 C CA . ALA A 1 197 ? 2.687 47.302 7.766 1.00 69.78 197 ALA A CA 1
ATOM 1439 C C . ALA A 1 197 ? 1.174 47.411 7.909 1.00 85.17 197 ALA A C 1
ATOM 1440 O O . ALA A 1 197 ? 0.637 48.502 8.128 1.00 88.79 197 ALA A O 1
ATOM 1442 N N . LEU A 1 198 ? 0.463 46.293 7.764 1.00 78.62 198 LEU A N 1
ATOM 1443 C CA . LEU A 1 198 ? -0.980 46.325 7.959 1.00 78.48 198 LEU A CA 1
ATOM 1444 C C . LEU A 1 198 ? -1.319 46.809 9.359 1.00 87.99 198 LEU A C 1
ATOM 1445 O O . LEU A 1 198 ? -2.301 47.537 9.555 1.00 97.92 198 LEU A O 1
ATOM 1450 N N . LEU A 1 199 ? -0.497 46.438 10.344 1.00 84.63 199 LEU A N 1
ATOM 1451 C CA . LEU A 1 199 ? -0.766 46.856 11.713 1.00 91.12 199 LEU A CA 1
ATOM 1452 C C . LEU A 1 199 ? -0.616 48.359 11.867 1.00 94.48 199 LEU A C 1
ATOM 1453 O O . LEU A 1 199 ? -1.368 48.985 12.623 1.00 98.23 199 LEU A O 1
ATOM 1458 N N . GLN A 1 200 ? 0.336 48.955 11.152 1.00 90.18 200 GLN A N 1
ATOM 1459 C CA . GLN A 1 200 ? 0.533 50.392 11.258 1.00 90.89 200 GLN A CA 1
ATOM 1460 C C . GLN A 1 200 ? -0.549 51.159 10.505 1.00 86.97 200 GLN A C 1
ATOM 1461 O O . GLN A 1 200 ? -0.973 52.229 10.952 1.00 92.88 200 GLN A O 1
ATOM 1467 N N . CYS A 1 201 ? -1.007 50.624 9.369 1.00 80.75 201 CYS A N 1
ATOM 1468 C CA . CYS A 1 201 ? -2.118 51.229 8.638 1.00 77.76 201 CYS A CA 1
ATOM 1469 C C . CYS A 1 201 ? -3.395 51.279 9.466 1.00 88.41 201 CYS A C 1
ATOM 1470 O O . CYS A 1 201 ? -4.266 52.120 9.213 1.00 88.99 201 CYS A O 1
ATOM 1473 N N . ILE A 1 202 ? -3.537 50.382 10.436 1.00 92.29 202 ILE A N 1
ATOM 1474 C CA . ILE A 1 202 ? -4.726 50.370 11.281 1.00 89.83 202 ILE A CA 1
ATOM 1475 C C . ILE A 1 202 ? -4.570 51.303 12.477 1.00 90.94 202 ILE A C 1
ATOM 1476 O O . ILE A 1 202 ? -5.544 51.927 12.908 1.00 98.58 202 ILE A O 1
ATOM 1481 N N . VAL A 1 203 ? -3.359 51.424 13.015 1.00 90.97 203 VAL A N 1
ATOM 1482 C CA . VAL A 1 203 ? -3.161 52.216 14.224 1.00 94.60 203 VAL A CA 1
ATOM 1483 C C . VAL A 1 203 ? -3.039 53.699 13.895 1.00 88.46 203 VAL A C 1
ATOM 1484 O O . VAL A 1 203 ? -3.657 54.539 14.557 1.00 90.21 203 VAL A O 1
ATOM 1488 N N . LEU A 1 204 ? -2.259 54.040 12.867 1.00 84.11 204 LEU A N 1
ATOM 1489 C CA . LEU A 1 204 ? -1.948 55.440 12.590 1.00 90.77 204 LEU A CA 1
ATOM 1490 C C . LEU A 1 204 ? -3.166 56.340 12.386 1.00 99.44 204 LEU A C 1
ATOM 1491 O O . LEU A 1 204 ? -3.150 57.464 12.915 1.00 106.41 204 LEU A O 1
ATOM 1496 N N . PRO A 1 205 ? -4.221 55.946 11.656 1.00 86.53 205 PRO A N 1
ATOM 1497 C CA . PR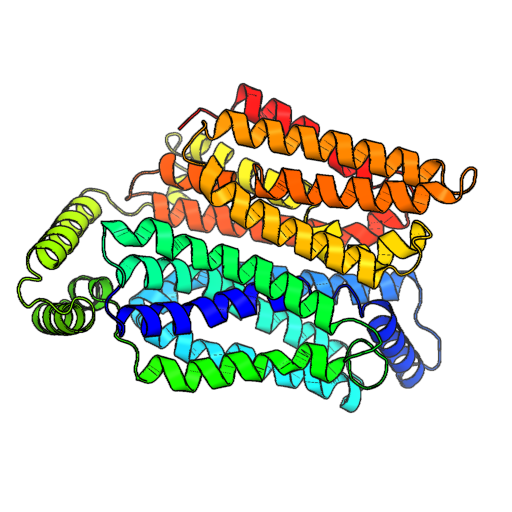O A 1 205 ? -5.386 56.841 11.523 1.00 86.11 205 PRO A CA 1
ATOM 1498 C C . PRO A 1 205 ? -5.992 57.242 12.850 1.00 94.34 205 PRO A C 1
ATOM 1499 O O . PRO A 1 205 ? -6.780 58.195 12.894 1.00 105.79 205 PRO A O 1
ATOM 1503 N N . PHE A 1 206 ? -5.640 56.556 13.931 1.00 90.63 206 PHE A N 1
ATOM 1504 C CA . PHE A 1 206 ? -6.091 56.918 15.263 1.00 97.96 206 PHE A CA 1
ATOM 1505 C C . PHE A 1 206 ? -5.035 57.672 16.059 1.00 99.10 206 PHE A C 1
ATOM 1506 O O . PHE A 1 206 ? -5.331 58.150 17.160 1.00 110.01 206 PHE A O 1
ATOM 1514 N N . CYS A 1 207 ? -3.826 57.807 15.525 1.00 109.46 207 CYS A N 1
ATOM 1515 C CA . CYS A 1 207 ? -2.774 58.552 16.190 1.00 108.67 207 CYS A CA 1
ATOM 1516 C C . CYS A 1 207 ? -2.896 60.043 15.889 1.00 109.31 207 CYS A C 1
ATOM 1517 O O . CYS A 1 207 ? -3.415 60.432 14.839 1.00 103.19 207 CYS A O 1
ATOM 1520 N N . PRO A 1 208 ? -2.422 60.895 16.795 1.00 110.91 208 PRO A N 1
ATOM 1521 C CA . PRO A 1 208 ? -2.488 62.337 16.555 1.00 105.72 208 PRO A CA 1
ATOM 1522 C C . PRO A 1 208 ? -1.379 62.816 15.635 1.00 103.75 208 PRO A C 1
ATOM 1523 O O . PRO A 1 208 ? -0.258 62.304 15.641 1.00 104.97 208 PRO A O 1
ATOM 1527 N N . GLU A 1 209 ? -1.717 63.812 14.826 1.00 103.21 209 GLU A N 1
ATOM 1528 C CA . GLU A 1 209 ? -0.702 64.499 14.051 1.00 107.86 209 GLU A CA 1
ATOM 1529 C C . GLU A 1 209 ? 0.242 65.247 14.985 1.00 106.31 209 GLU A C 1
ATOM 1530 O O . GLU A 1 209 ? -0.081 65.532 16.139 1.00 105.35 209 GLU A O 1
ATOM 1536 N N . SER A 1 210 ? 1.433 65.533 14.477 1.00 101.96 210 SER A N 1
ATOM 1537 C CA . SER A 1 210 ? 2.431 66.233 15.269 1.00 103.29 210 SER A CA 1
ATOM 1538 C C . SER A 1 210 ? 1.906 67.610 15.673 1.00 107.91 210 SER A C 1
ATOM 1539 O O . SER A 1 210 ? 1.477 68.385 14.805 1.00 104.82 210 SER A O 1
ATOM 1542 N N . PRO A 1 211 ? 1.897 67.941 16.968 1.00 107.83 211 PRO A N 1
ATOM 1543 C CA . PRO A 1 211 ? 1.532 69.314 17.354 1.00 111.28 211 PRO A CA 1
ATOM 1544 C C . PRO A 1 211 ? 2.471 70.344 16.764 1.00 109.77 211 PRO A C 1
ATOM 1545 O O . PRO A 1 211 ? 2.031 71.425 16.363 1.00 110.58 211 PRO A O 1
ATOM 1549 N N . ARG A 1 212 ? 3.766 70.028 16.698 1.00 114.64 212 ARG A N 1
ATOM 1550 C CA . ARG A 1 212 ? 4.717 70.929 16.059 1.00 113.16 212 ARG A CA 1
ATOM 1551 C C . ARG A 1 212 ? 4.368 71.137 14.593 1.00 111.43 212 ARG A C 1
ATOM 1552 O O . ARG A 1 212 ? 4.481 72.251 14.071 1.00 106.96 212 ARG A O 1
ATOM 1560 N N . PHE A 1 213 ? 3.915 70.082 13.917 1.00 107.56 213 PHE A N 1
ATOM 1561 C CA . PHE A 1 213 ? 3.558 70.213 12.509 1.00 102.45 213 PHE A CA 1
ATOM 1562 C C . PHE A 1 213 ? 2.299 71.053 12.330 1.00 103.84 213 PHE A C 1
ATOM 1563 O O . PHE A 1 213 ? 2.228 71.880 11.415 1.00 103.81 213 PHE A O 1
ATOM 1571 N N . LEU A 1 214 ? 1.292 70.848 13.183 1.00 105.31 214 LEU A N 1
ATOM 1572 C CA . LEU A 1 214 ? 0.058 71.621 13.062 1.00 111.34 214 LEU A CA 1
ATOM 1573 C C . LEU A 1 214 ? 0.278 73.084 13.419 1.00 114.31 214 LEU A C 1
ATOM 1574 O O . LEU A 1 214 ? -0.271 73.974 12.764 1.00 120.79 214 LEU A O 1
ATOM 1579 N N . LEU A 1 215 ? 1.077 73.355 14.453 1.00 115.71 215 LEU A N 1
ATOM 1580 C CA . LEU A 1 215 ? 1.286 74.733 14.883 1.00 122.43 215 LEU A CA 1
ATOM 1581 C C . LEU A 1 215 ? 2.154 75.501 13.894 1.00 117.84 215 LEU A C 1
ATOM 1582 O O . LEU A 1 215 ? 1.797 76.605 13.472 1.00 120.36 215 LEU A O 1
ATOM 1587 N N . ILE A 1 216 ? 3.290 74.931 13.502 1.00 115.96 216 ILE A N 1
ATOM 1588 C CA . ILE A 1 216 ? 4.249 75.631 12.651 1.00 115.28 216 ILE A CA 1
ATOM 1589 C C . ILE A 1 216 ? 3.906 75.470 11.176 1.00 122.79 216 ILE A C 1
ATOM 1590 O O . ILE A 1 216 ? 3.547 76.440 10.500 1.00 131.34 216 ILE A O 1
ATOM 1595 N N . ASN A 1 217 ? 4.021 74.243 10.667 1.00 124.29 217 ASN A N 1
ATOM 1596 C CA . ASN A 1 217 ? 3.971 74.027 9.224 1.00 120.20 217 ASN A CA 1
ATOM 1597 C C . ASN A 1 217 ? 2.607 74.370 8.633 1.00 115.02 217 ASN A C 1
ATOM 1598 O O . ASN A 1 217 ? 2.526 74.741 7.456 1.00 115.44 217 ASN A O 1
ATOM 1603 N N . ARG A 1 218 ? 1.532 74.256 9.418 1.00 112.48 218 ARG A N 1
ATOM 1604 C CA . ARG A 1 218 ? 0.186 74.537 8.936 1.00 116.64 218 ARG A CA 1
ATOM 1605 C C . ARG A 1 218 ? -0.477 75.721 9.624 1.00 124.35 218 ARG A C 1
ATOM 1606 O O . ARG A 1 218 ? -1.578 76.109 9.216 1.00 121.00 218 ARG A O 1
ATOM 1614 N N . ASN A 1 219 ? 0.151 76.296 10.652 1.00 132.66 219 ASN A N 1
ATOM 1615 C CA . ASN A 1 219 ? -0.345 77.497 11.327 1.00 139.35 219 ASN A CA 1
ATOM 1616 C C . ASN A 1 219 ? -1.757 77.290 11.877 1.00 139.36 219 ASN A C 1
ATOM 1617 O O . ASN A 1 219 ? -2.649 78.122 11.699 1.00 141.85 219 ASN A O 1
ATOM 1622 N N . GLU A 1 220 ? -1.956 76.166 12.558 1.00 115.32 220 GLU A N 1
ATOM 1623 C CA . GLU A 1 220 ? -3.236 75.843 13.184 1.00 125.90 220 GLU A CA 1
ATOM 1624 C C . GLU A 1 220 ? -2.997 75.696 14.682 1.00 126.23 220 GLU A C 1
ATOM 1625 O O . GLU A 1 220 ? -2.902 74.585 15.207 1.00 127.96 220 GLU A O 1
ATOM 1631 N N . GLU A 1 221 ? -2.904 76.838 15.365 1.00 128.18 221 GLU A N 1
ATOM 1632 C CA . GLU A 1 221 ? -2.637 76.847 16.799 1.00 129.98 221 GLU A CA 1
ATOM 1633 C C . GLU A 1 221 ? -3.703 76.081 17.568 1.00 131.29 221 GLU A C 1
ATOM 1634 O O . GLU A 1 221 ? -3.391 75.285 18.462 1.00 134.20 221 GLU A O 1
ATOM 1640 N N . ASN A 1 222 ? -4.975 76.309 17.236 1.00 133.63 222 ASN A N 1
ATOM 1641 C CA . ASN A 1 222 ? -6.050 75.698 18.007 1.00 136.63 222 ASN A CA 1
ATOM 1642 C C . ASN A 1 222 ? -6.115 74.193 17.786 1.00 130.20 222 ASN A C 1
ATOM 1643 O O . ASN A 1 222 ? -6.433 73.450 18.722 1.00 123.81 222 ASN A O 1
ATOM 1648 N N . ARG A 1 223 ? -5.815 73.720 16.571 1.00 129.25 223 ARG A N 1
ATOM 1649 C CA . ARG A 1 223 ? -5.728 72.277 16.354 1.00 124.51 223 ARG A CA 1
ATOM 1650 C C . ARG A 1 223 ? -4.499 71.694 17.039 1.00 120.01 223 ARG A C 1
ATOM 1651 O O . ARG A 1 223 ? -4.563 70.599 17.609 1.00 115.98 223 ARG A O 1
ATOM 1659 N N . ALA A 1 224 ? -3.372 72.413 16.991 1.00 117.19 224 ALA A N 1
ATOM 1660 C CA . ALA A 1 224 ? -2.194 72.000 17.746 1.00 116.22 224 ALA A CA 1
ATOM 1661 C C . ALA A 1 224 ? -2.504 71.913 19.235 1.00 124.46 224 ALA A C 1
ATOM 1662 O O . ALA A 1 224 ? -2.096 70.958 19.908 1.00 118.72 224 ALA A O 1
ATOM 1664 N N . LYS A 1 225 ? -3.238 72.899 19.760 1.00 134.37 225 LYS A N 1
ATOM 1665 C CA . LYS A 1 225 ? -3.652 72.872 21.160 1.00 140.31 225 LYS A CA 1
ATOM 1666 C C . LYS A 1 225 ? -4.526 71.659 21.459 1.00 133.66 225 LYS A C 1
ATOM 1667 O O . LYS A 1 225 ? -4.372 71.016 22.504 1.00 136.54 225 LYS A O 1
ATOM 1673 N N . SER A 1 226 ? -5.447 71.328 20.552 1.00 126.25 226 SER A N 1
ATOM 1674 C CA . SER A 1 226 ? -6.346 70.204 20.787 1.00 124.54 226 SER A CA 1
ATOM 1675 C C . SER A 1 226 ? -5.592 68.879 20.774 1.00 126.80 226 SER A C 1
ATOM 1676 O O . SER A 1 226 ? -5.907 67.971 21.553 1.00 127.87 226 SER A O 1
ATOM 1679 N N . VAL A 1 227 ? -4.591 68.751 19.898 1.00 125.58 227 VAL A N 1
ATOM 1680 C CA . VAL A 1 227 ? -3.789 67.531 19.862 1.00 125.64 227 VAL A CA 1
ATOM 1681 C C . VAL A 1 227 ? -2.920 67.431 21.109 1.00 129.96 227 VAL A C 1
ATOM 1682 O O . VAL A 1 227 ? -2.750 66.347 21.682 1.00 117.89 227 VAL A O 1
ATOM 1686 N N . LEU A 1 228 ? -2.362 68.560 21.555 1.00 131.33 228 LEU A N 1
ATOM 1687 C CA . LEU A 1 228 ? -1.611 68.564 22.804 1.00 131.07 228 LEU A CA 1
ATOM 1688 C C . LEU A 1 228 ? -2.491 68.179 23.984 1.00 136.62 228 LEU A C 1
ATOM 1689 O O . LEU A 1 228 ? -2.019 67.526 24.922 1.00 138.08 228 LEU A O 1
ATOM 1694 N N . LYS A 1 229 ? -3.772 68.562 23.950 1.00 139.06 229 LYS A N 1
ATOM 1695 C C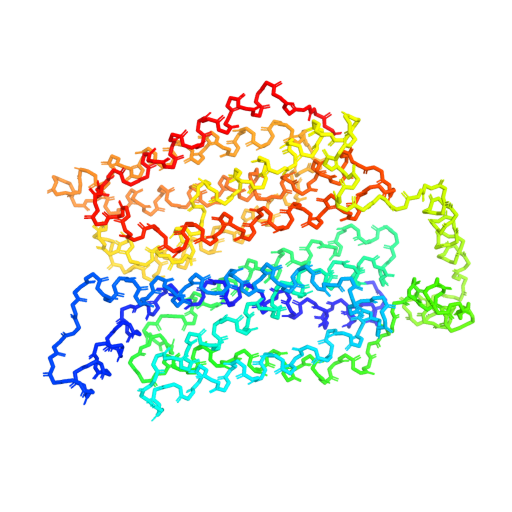A . LYS A 1 229 ? -4.688 68.181 25.020 1.00 144.40 229 LYS A CA 1
ATOM 1696 C C . LYS A 1 229 ? -4.844 66.667 25.104 1.00 143.13 229 LYS A C 1
ATOM 1697 O O . LYS A 1 229 ? -4.869 66.097 26.200 1.00 147.37 229 LYS A O 1
ATOM 1703 N N . LYS A 1 230 ? -4.958 65.996 23.959 1.00 137.96 230 LYS A N 1
ATOM 1704 C CA . LYS A 1 230 ? -5.079 64.543 23.984 1.00 135.31 230 LYS A CA 1
ATOM 1705 C C . LYS A 1 230 ? -3.747 63.881 24.315 1.00 131.11 230 LYS A C 1
ATOM 1706 O O . LYS A 1 230 ? -3.706 62.907 25.075 1.00 130.17 230 LYS A O 1
ATOM 1712 N N . LEU A 1 231 ? -2.649 64.410 23.770 1.00 129.23 231 LEU A N 1
ATOM 1713 C CA . LEU A 1 231 ? -1.329 63.859 24.057 1.00 129.53 231 LEU A CA 1
ATOM 1714 C C . LEU A 1 231 ? -0.924 64.096 25.506 1.00 132.89 231 LEU A C 1
ATOM 1715 O O . LEU A 1 231 ? -0.269 63.247 26.119 1.00 126.49 231 LEU A O 1
ATOM 1720 N N . ARG A 1 232 ? -1.269 65.259 26.055 1.00 138.92 232 ARG A N 1
ATOM 1721 C CA . ARG A 1 232 ? -0.995 65.611 27.446 1.00 140.46 232 ARG A CA 1
ATOM 1722 C C . ARG A 1 232 ? -2.339 65.802 28.134 1.00 149.28 232 ARG A C 1
ATOM 1723 O O . ARG A 1 232 ? -3.004 66.821 27.925 1.00 166.16 232 ARG A O 1
ATOM 1731 N N . GLY A 1 233 ? -2.723 64.831 28.966 1.00 143.58 233 GLY A N 1
ATOM 1732 C CA . GLY A 1 233 ? -4.068 64.813 29.525 1.00 148.24 233 GLY A CA 1
ATOM 1733 C C . GLY A 1 233 ? -4.497 66.106 30.195 1.00 156.00 233 GLY A C 1
ATOM 1734 O O . GLY A 1 233 ? -5.667 66.490 30.114 1.00 157.92 233 GLY A O 1
ATOM 1735 N N . THR A 1 234 ? -3.573 66.794 30.861 1.00 162.75 234 THR A N 1
ATOM 1736 C CA . THR A 1 234 ? -3.922 68.021 31.566 1.00 169.47 234 THR A CA 1
ATOM 1737 C C . THR A 1 234 ? -4.343 69.112 30.585 1.00 164.48 234 THR A C 1
ATOM 1738 O O . THR A 1 234 ? -3.952 69.114 29.414 1.00 159.74 234 THR A O 1
ATOM 1742 N N . ALA A 1 235 ? -5.155 70.050 31.083 1.00 162.75 235 ALA A N 1
ATOM 1743 C CA . ALA A 1 235 ? -5.675 71.116 30.234 1.00 153.49 235 ALA A CA 1
ATOM 1744 C C . ALA A 1 235 ? -4.662 72.233 30.020 1.00 152.72 235 ALA A C 1
ATOM 1745 O O . ALA A 1 235 ? -4.715 72.918 28.993 1.00 148.75 235 ALA A O 1
ATOM 1747 N N . ASP A 1 236 ? -3.738 72.431 30.962 1.00 159.99 236 ASP A N 1
ATOM 1748 C CA . ASP A 1 236 ? -2.751 73.508 30.870 1.00 169.07 236 ASP A CA 1
ATOM 1749 C C . ASP A 1 236 ? -1.581 73.037 30.009 1.00 167.96 236 ASP A C 1
ATOM 1750 O O . ASP A 1 236 ? -0.530 72.611 30.496 1.00 171.27 236 ASP A O 1
ATOM 1755 N N . VAL A 1 237 ? -1.775 73.122 28.692 1.00 162.08 237 VAL A N 1
ATOM 1756 C CA . VAL A 1 237 ? -0.739 72.767 27.729 1.00 155.71 237 VAL A CA 1
ATOM 1757 C C . VAL A 1 237 ? 0.021 73.994 27.236 1.00 157.01 237 VAL A C 1
ATOM 1758 O O . VAL A 1 237 ? 0.742 73.912 26.236 1.00 152.39 237 VAL A O 1
ATOM 1762 N N . THR A 1 238 ? -0.118 75.133 27.922 1.00 163.19 238 THR A N 1
ATOM 1763 C CA . THR A 1 238 ? 0.526 76.359 27.464 1.00 166.56 238 THR A CA 1
ATOM 1764 C C . THR A 1 238 ? 2.044 76.248 27.497 1.00 167.43 238 THR A C 1
ATOM 1765 O O . THR A 1 238 ? 2.725 76.840 26.652 1.00 162.55 238 THR A O 1
ATOM 1769 N N . HIS A 1 239 ? 2.594 75.494 28.453 1.00 174.14 239 HIS A N 1
ATOM 1770 C CA . HIS A 1 239 ? 4.037 75.271 28.478 1.00 178.68 239 HIS A CA 1
ATOM 1771 C C . HIS A 1 239 ? 4.511 74.587 27.201 1.00 171.15 239 HIS A C 1
ATOM 1772 O O . HIS A 1 239 ? 5.540 74.968 26.629 1.00 167.83 239 HIS A O 1
ATOM 1779 N N . ASP A 1 240 ? 3.777 73.570 26.743 1.00 166.90 240 ASP A N 1
ATOM 1780 C CA . ASP A 1 240 ? 4.103 72.937 25.469 1.00 159.57 240 ASP A CA 1
ATOM 1781 C C . ASP A 1 240 ? 3.938 73.916 24.313 1.00 150.11 240 ASP A C 1
ATOM 1782 O O . ASP A 1 240 ? 4.775 73.963 23.403 1.00 144.66 240 ASP A O 1
ATOM 1787 N N . LEU A 1 241 ? 2.863 74.709 24.333 1.00 147.15 241 LEU A N 1
ATOM 1788 C CA . LEU A 1 241 ? 2.659 75.709 23.290 1.00 141.33 241 LEU A CA 1
ATOM 1789 C C . LEU A 1 241 ? 3.776 76.745 23.289 1.00 142.07 241 LEU A C 1
ATOM 1790 O O . LEU A 1 241 ? 4.309 77.090 22.229 1.00 136.10 241 LEU A O 1
ATOM 1795 N N . GLN A 1 242 ? 4.145 77.251 24.470 1.00 148.66 242 GLN A N 1
ATOM 1796 C CA . GLN A 1 242 ? 5.203 78.253 24.539 1.00 153.85 242 GLN A CA 1
ATOM 1797 C C . GLN A 1 242 ? 6.537 77.680 24.083 1.00 151.48 242 GLN A C 1
ATOM 1798 O O . GLN A 1 242 ? 7.297 78.352 23.377 1.00 148.80 242 GLN A O 1
ATOM 1804 N N . GLU A 1 243 ? 6.840 76.436 24.468 1.00 152.85 243 GLU A N 1
ATOM 1805 C CA . GLU A 1 243 ? 8.101 75.831 24.051 1.00 153.22 243 GLU A CA 1
ATOM 1806 C C . GLU A 1 243 ? 8.138 75.615 22.544 1.00 143.25 243 GLU A C 1
ATOM 1807 O O . GLU A 1 243 ? 9.171 75.845 21.905 1.00 144.46 243 GLU A O 1
ATOM 1813 N N . MET A 1 244 ? 7.027 75.162 21.959 1.00 134.08 244 MET A N 1
ATOM 1814 C CA . MET A 1 244 ? 6.970 75.043 20.507 1.00 128.73 244 MET A CA 1
ATOM 1815 C C . MET A 1 244 ? 7.059 76.408 19.840 1.00 127.39 244 MET A C 1
ATOM 1816 O O . MET A 1 244 ? 7.612 76.531 18.742 1.00 122.46 244 MET A O 1
ATOM 1821 N N . LYS A 1 245 ? 6.527 77.444 20.489 1.00 132.49 245 LYS A N 1
ATOM 1822 C CA . LYS A 1 245 ? 6.708 78.803 19.996 1.00 132.98 245 LYS A CA 1
ATOM 1823 C C . LYS A 1 245 ? 8.113 79.315 20.292 1.00 137.52 245 LYS A C 1
ATOM 1824 O O . LYS A 1 245 ? 8.703 80.024 19.468 1.00 134.07 245 LYS A O 1
ATOM 1830 N N . GLU A 1 246 ? 8.661 78.970 21.461 1.00 146.49 246 GLU A N 1
ATOM 1831 C CA . GLU A 1 246 ? 10.026 79.371 21.784 1.00 154.81 246 GLU A CA 1
ATOM 1832 C C . GLU A 1 246 ? 11.028 78.669 20.877 1.00 153.51 246 GLU A C 1
ATOM 1833 O O . GLU A 1 246 ? 11.988 79.291 20.407 1.00 147.26 246 GLU A O 1
ATOM 1839 N N . GLU A 1 247 ? 10.814 77.373 20.614 1.00 159.81 247 GLU A N 1
ATOM 1840 C CA . GLU A 1 247 ? 11.628 76.663 19.631 1.00 159.60 247 GLU A CA 1
ATOM 1841 C C . GLU A 1 247 ? 11.428 77.218 18.228 1.00 159.10 247 GLU A C 1
ATOM 1842 O O . GLU A 1 247 ? 12.367 77.221 17.425 1.00 159.91 247 GLU A O 1
ATOM 1848 N N . SER A 1 248 ? 10.215 77.677 17.910 1.00 158.31 248 SER A N 1
ATOM 1849 C CA . SER A 1 248 ? 9.961 78.260 16.597 1.00 158.98 248 SER A CA 1
ATOM 1850 C C . SER A 1 248 ? 10.758 79.541 16.404 1.00 163.39 248 SER A C 1
ATOM 1851 O O . SER A 1 248 ? 11.390 79.740 15.360 1.00 163.82 248 SER A O 1
ATOM 1854 N N . ARG A 1 249 ? 10.731 80.430 17.401 1.00 166.54 249 ARG A N 1
ATOM 1855 C CA . ARG A 1 249 ? 11.489 81.672 17.303 1.00 170.30 249 ARG A CA 1
ATOM 1856 C C . ARG A 1 249 ? 12.983 81.396 17.193 1.00 169.97 249 ARG A C 1
ATOM 1857 O O . ARG A 1 249 ? 13.682 82.034 16.397 1.00 170.18 249 ARG A O 1
ATOM 1865 N N . GLN A 1 250 ? 13.490 80.438 17.973 1.00 171.67 250 GLN A N 1
ATOM 1866 C CA . GLN A 1 250 ? 14.908 80.099 17.896 1.00 179.16 250 GLN A CA 1
ATOM 1867 C C . GLN A 1 250 ? 15.257 79.482 16.546 1.00 181.08 250 GLN A C 1
ATOM 1868 O O . GLN A 1 250 ? 16.352 79.710 16.019 1.00 184.36 250 GLN A O 1
ATOM 1874 N N . MET A 1 251 ? 14.339 78.702 15.971 1.00 180.65 251 MET A N 1
ATOM 1875 C CA . MET A 1 251 ? 14.592 78.102 14.664 1.00 178.36 251 MET A CA 1
ATOM 1876 C C . MET A 1 251 ? 14.523 79.141 13.551 1.00 175.16 251 MET A C 1
ATOM 1877 O O . MET A 1 251 ? 15.182 78.984 12.517 1.00 175.19 251 MET A O 1
ATOM 1882 N N . MET A 1 252 ? 13.738 80.204 13.742 1.00 173.73 252 MET A N 1
ATOM 1883 C CA . MET A 1 252 ? 13.671 81.301 12.783 1.00 174.68 252 MET A CA 1
ATOM 1884 C C . MET A 1 252 ? 14.839 82.272 12.908 1.00 172.01 252 MET A C 1
ATOM 1885 O O . MET A 1 252 ? 14.977 83.162 12.059 1.00 169.41 252 MET A O 1
ATOM 1890 N N . ARG A 1 253 ? 15.669 82.136 13.945 1.00 171.03 253 ARG A N 1
ATOM 1891 C CA . ARG A 1 253 ? 16.804 83.039 14.104 1.00 170.50 253 ARG A CA 1
ATOM 1892 C C . ARG A 1 253 ? 17.856 82.820 13.025 1.00 162.52 253 ARG A C 1
ATOM 1893 O O . ARG A 1 253 ? 18.521 83.774 12.606 1.00 162.53 253 ARG A O 1
ATOM 1901 N N . GLU A 1 254 ? 18.020 81.585 12.562 1.00 153.97 254 GLU A N 1
ATOM 1902 C CA . GLU A 1 254 ? 19.040 81.246 11.585 1.00 146.66 254 GLU A CA 1
ATOM 1903 C C . GLU A 1 254 ? 18.394 80.887 10.254 1.00 137.58 254 GLU A C 1
ATOM 1904 O O . GLU A 1 254 ? 17.271 80.381 10.208 1.00 135.65 254 GLU A O 1
ATOM 1910 N N . LYS A 1 255 ? 19.110 81.164 9.167 1.00 136.06 255 LYS A N 1
ATOM 1911 C CA . LYS A 1 255 ? 18.664 80.748 7.845 1.00 134.21 255 LYS A CA 1
ATOM 1912 C C . LYS A 1 255 ? 19.067 79.298 7.612 1.00 131.03 255 LYS A C 1
ATOM 1913 O O . LYS A 1 255 ? 20.201 78.908 7.905 1.00 135.07 255 LYS A O 1
ATOM 1919 N N . LYS A 1 256 ? 18.133 78.492 7.111 1.00 126.99 256 LYS A N 1
ATOM 1920 C CA . LYS A 1 256 ? 18.433 77.089 6.850 1.00 133.42 256 LYS A CA 1
ATOM 1921 C C . LYS A 1 256 ? 19.440 77.012 5.713 1.00 133.26 256 LYS A C 1
ATOM 1922 O O . LYS A 1 256 ? 19.134 77.362 4.569 1.00 135.43 256 LYS A O 1
ATOM 1928 N N . VAL A 1 257 ? 20.655 76.580 6.039 1.00 127.43 257 VAL A N 1
ATOM 1929 C CA . VAL A 1 257 ? 21.693 76.408 5.037 1.00 118.28 257 VAL A CA 1
ATOM 1930 C C . VAL A 1 257 ? 21.341 75.226 4.140 1.00 107.66 257 VAL A C 1
ATOM 1931 O O . VAL A 1 257 ? 20.800 74.212 4.600 1.00 98.68 257 VAL A O 1
ATOM 1935 N N . THR A 1 258 ? 21.622 75.363 2.849 1.00 99.54 258 THR A N 1
ATOM 1936 C CA . THR A 1 258 ? 21.438 74.274 1.909 1.00 96.48 258 THR A CA 1
ATOM 1937 C C . THR A 1 258 ? 22.682 73.393 1.876 1.00 103.27 258 THR A C 1
ATOM 1938 O O . THR A 1 258 ? 23.729 73.725 2.442 1.00 102.73 258 THR A O 1
ATOM 1942 N N . ILE A 1 259 ? 22.549 72.244 1.206 1.00 96.89 259 ILE A N 1
ATOM 1943 C CA . ILE A 1 259 ? 23.677 71.328 1.076 1.00 96.41 259 ILE A CA 1
ATOM 1944 C C . ILE A 1 259 ? 24.828 72.007 0.341 1.00 102.98 259 ILE A C 1
ATOM 1945 O O . ILE A 1 259 ? 25.978 71.972 0.792 1.00 95.76 259 ILE A O 1
ATOM 1950 N N . LEU A 1 260 ? 24.531 72.657 -0.789 1.00 107.38 260 LEU A N 1
ATOM 1951 C CA . LEU A 1 260 ? 25.578 73.327 -1.560 1.00 107.96 260 LEU A CA 1
ATOM 1952 C C . LEU A 1 260 ? 26.285 74.405 -0.743 1.00 111.56 260 LEU A C 1
ATOM 1953 O O . LEU A 1 260 ? 27.516 74.514 -0.781 1.00 120.89 260 LEU A O 1
ATOM 1958 N N . GLU A 1 261 ? 25.525 75.218 -0.007 1.00 104.66 261 GLU A N 1
ATOM 1959 C CA . GLU A 1 261 ? 26.146 76.232 0.835 1.00 101.48 261 GLU A CA 1
ATOM 1960 C C . GLU A 1 261 ? 27.064 75.609 1.880 1.00 109.06 261 GLU A C 1
ATOM 1961 O O . GLU A 1 261 ? 28.104 76.184 2.220 1.00 121.90 261 GLU A O 1
ATOM 1967 N N . LEU A 1 262 ? 26.708 74.430 2.384 1.00 107.43 262 LEU A N 1
ATOM 1968 C CA . LEU A 1 262 ? 27.524 73.764 3.395 1.00 109.39 262 LEU A CA 1
ATOM 1969 C C . LEU A 1 262 ? 28.914 73.433 2.859 1.00 112.37 262 LEU A C 1
ATOM 1970 O O . LEU A 1 262 ? 29.916 73.566 3.574 1.00 109.34 262 LEU A O 1
ATOM 1975 N N . PHE A 1 263 ? 28.991 73.004 1.599 1.00 100.59 263 PHE A N 1
ATOM 1976 C CA . PHE A 1 263 ? 30.262 72.615 1.004 1.00 101.90 263 PHE A CA 1
ATOM 1977 C C . PHE A 1 263 ? 31.079 73.813 0.547 1.00 110.89 263 PHE A C 1
ATOM 1978 O O . PHE A 1 263 ? 32.313 73.743 0.528 1.00 113.65 263 PHE A O 1
ATOM 1986 N N . ARG A 1 264 ? 30.412 74.905 0.169 1.00 103.06 264 ARG A N 1
ATOM 1987 C CA . ARG A 1 264 ? 31.094 76.053 -0.405 1.00 104.88 264 ARG A CA 1
ATOM 1988 C C . ARG A 1 264 ? 31.657 76.978 0.662 1.00 116.08 264 ARG A C 1
ATOM 1989 O O . ARG A 1 264 ? 32.665 77.654 0.419 1.00 120.32 264 ARG A O 1
ATOM 1997 N N . SER A 1 265 ? 31.033 77.023 1.829 1.00 108.53 265 SER A N 1
ATOM 1998 C CA . SER A 1 265 ? 31.432 77.971 2.854 1.00 111.74 265 SER A CA 1
ATOM 1999 C C . SER A 1 265 ? 32.634 77.441 3.619 1.00 120.66 265 SER A C 1
ATOM 2000 O O . SER A 1 265 ? 32.519 76.412 4.292 1.00 112.69 265 SER A O 1
ATOM 2003 N N . PRO A 1 266 ? 33.787 78.114 3.567 1.00 114.62 266 PRO A N 1
ATOM 2004 C CA . PRO A 1 266 ? 34.928 77.680 4.388 1.00 116.48 266 PRO A CA 1
ATOM 2005 C C . PRO A 1 266 ? 34.593 77.549 5.864 1.00 120.66 266 PRO A C 1
ATOM 2006 O O . PRO A 1 266 ? 35.298 76.829 6.582 1.00 121.80 266 PRO A O 1
ATOM 2010 N N . ALA A 1 267 ? 33.523 78.199 6.331 1.00 122.21 267 ALA A N 1
ATOM 2011 C CA . ALA A 1 267 ? 33.088 78.062 7.716 1.00 117.34 267 ALA A CA 1
ATOM 2012 C C . ALA A 1 267 ? 32.426 76.717 7.999 1.00 113.53 267 ALA A C 1
ATOM 2013 O O . ALA A 1 267 ? 32.386 76.295 9.160 1.00 117.76 267 ALA A O 1
ATOM 2015 N N . TYR A 1 268 ? 31.904 76.036 6.981 1.00 105.48 268 TYR A N 1
ATOM 2016 C CA . TYR A 1 268 ? 31.246 74.750 7.180 1.00 103.63 268 TYR A CA 1
ATOM 2017 C C . TYR A 1 268 ? 32.007 73.575 6.584 1.00 108.06 268 TYR A C 1
ATOM 2018 O O . TYR A 1 268 ? 31.586 72.435 6.782 1.00 113.14 268 TYR A O 1
ATOM 2027 N N . ARG A 1 269 ? 33.115 73.811 5.874 1.00 113.42 269 ARG A N 1
ATOM 2028 C CA . ARG A 1 269 ? 33.804 72.711 5.204 1.00 112.14 269 ARG A CA 1
ATOM 2029 C C . ARG A 1 269 ? 34.449 71.760 6.204 1.00 109.89 269 ARG A C 1
ATOM 2030 O O . ARG A 1 269 ? 34.379 70.536 6.034 1.00 108.97 269 ARG A O 1
ATOM 2038 N N . GLN A 1 270 ? 35.078 72.290 7.259 1.00 101.69 270 GLN A N 1
ATOM 2039 C CA . GLN A 1 270 ? 35.688 71.395 8.243 1.00 110.51 270 GLN A CA 1
ATOM 2040 C C . GLN A 1 270 ? 34.657 70.642 9.078 1.00 106.47 270 GLN A C 1
ATOM 2041 O O . GLN A 1 270 ? 34.739 69.404 9.141 1.00 97.97 270 GLN A O 1
ATOM 2047 N N . PRO A 1 271 ? 33.684 71.287 9.736 1.00 106.00 271 PRO A N 1
ATOM 2048 C CA . PRO A 1 271 ? 32.729 70.504 10.543 1.00 96.12 271 PRO A CA 1
ATOM 2049 C C . PRO A 1 271 ? 31.997 69.433 9.755 1.00 98.08 271 PRO A C 1
ATOM 2050 O O . PRO A 1 271 ? 31.743 68.346 10.295 1.00 98.84 271 PRO A O 1
ATOM 2054 N N . ILE A 1 272 ? 31.662 69.694 8.489 1.00 96.97 272 ILE A N 1
ATOM 2055 C CA . ILE A 1 272 ? 31.025 68.658 7.685 1.00 97.79 272 ILE A CA 1
ATOM 2056 C C . ILE A 1 272 ? 32.012 67.547 7.326 1.00 101.11 272 ILE A C 1
ATOM 2057 O O . ILE A 1 272 ? 31.591 66.426 7.036 1.00 102.56 272 ILE A O 1
ATOM 2062 N N . LEU A 1 273 ? 33.320 67.820 7.355 1.00 107.23 273 LEU A N 1
ATOM 2063 C CA . LEU A 1 273 ? 34.307 66.758 7.173 1.00 100.17 273 LEU A CA 1
ATOM 2064 C C . LEU A 1 273 ? 34.267 65.776 8.334 1.00 101.80 273 LEU A C 1
ATOM 2065 O O . LEU A 1 273 ? 34.188 64.556 8.128 1.00 103.17 273 LEU A O 1
ATOM 2070 N N . ILE A 1 274 ? 34.323 66.293 9.566 1.00 96.96 274 ILE A N 1
ATOM 2071 C CA . ILE A 1 274 ? 34.202 65.433 10.742 1.00 102.11 274 ILE A CA 1
ATOM 2072 C C . ILE A 1 274 ? 32.919 64.604 10.678 1.00 95.61 274 ILE A C 1
ATOM 2073 O O . ILE A 1 274 ? 32.929 63.396 10.942 1.00 99.41 274 ILE A O 1
ATOM 2078 N N . ALA A 1 275 ? 31.800 65.233 10.310 1.00 85.69 275 ALA A N 1
ATOM 2079 C CA . ALA A 1 275 ? 30.522 64.529 10.296 1.00 87.53 275 ALA A CA 1
ATOM 2080 C C . ALA A 1 275 ? 30.513 63.400 9.269 1.00 96.76 275 ALA A C 1
ATOM 2081 O O . ALA A 1 275 ? 30.031 62.297 9.557 1.00 103.60 275 ALA A O 1
ATOM 2083 N N . VAL A 1 276 ? 31.040 63.654 8.071 1.00 90.66 276 VAL A N 1
ATOM 2084 C CA . VAL A 1 276 ? 31.050 62.628 7.031 1.00 84.31 276 VAL A CA 1
ATOM 2085 C C . VAL A 1 276 ? 31.956 61.468 7.430 1.00 88.00 276 VAL A C 1
ATOM 2086 O O . VAL A 1 276 ? 31.532 60.308 7.431 1.00 94.77 276 VAL A O 1
ATOM 2090 N N . VAL A 1 277 ? 33.217 61.764 7.773 1.00 89.26 277 VAL A N 1
ATOM 2091 C CA . VAL A 1 277 ? 34.174 60.715 8.131 1.00 85.12 277 VAL A CA 1
ATOM 2092 C C . VAL A 1 277 ? 33.661 59.885 9.294 1.00 90.88 277 VAL A C 1
ATOM 2093 O O . VAL A 1 277 ? 33.905 58.672 9.357 1.00 95.54 277 VAL A O 1
ATOM 2097 N N . LEU A 1 278 ? 32.939 60.508 10.226 1.00 93.88 278 LEU A N 1
ATOM 2098 C CA . LEU A 1 278 ? 32.383 59.739 11.329 1.00 99.36 278 LEU A CA 1
ATOM 2099 C C . LEU A 1 278 ? 31.285 58.795 10.855 1.00 89.32 278 LEU A C 1
ATOM 2100 O O . LEU A 1 278 ? 31.156 57.689 11.386 1.00 90.77 278 LEU A O 1
ATOM 2105 N N . GLN A 1 279 ? 30.503 59.196 9.849 1.00 89.54 279 GLN A N 1
ATOM 2106 C CA . GLN A 1 279 ? 29.541 58.272 9.253 1.00 85.23 279 GLN A CA 1
ATOM 2107 C C . GLN A 1 279 ? 30.245 57.187 8.453 1.00 92.01 279 GLN A C 1
ATOM 2108 O O . GLN A 1 279 ? 29.788 56.036 8.429 1.00 91.88 279 GLN A O 1
ATOM 2114 N N . LEU A 1 280 ? 31.349 57.534 7.787 1.00 86.04 280 LEU A N 1
ATOM 2115 C CA . LEU A 1 280 ? 32.167 56.518 7.136 1.00 90.14 280 LEU A CA 1
ATOM 2116 C C . LEU A 1 280 ? 32.725 55.532 8.155 1.00 93.84 280 LEU A C 1
ATOM 2117 O O . LEU A 1 280 ? 32.759 54.323 7.904 1.00 93.52 280 LEU A O 1
ATOM 2122 N N . SER A 1 281 ? 33.155 56.030 9.318 1.00 97.54 281 SER A N 1
ATOM 2123 C CA . SER A 1 281 ? 33.740 55.151 10.324 1.00 96.80 281 SER A CA 1
ATOM 2124 C C . SER A 1 281 ? 32.717 54.169 10.878 1.00 97.40 281 SER A C 1
ATOM 2125 O O . SER A 1 281 ? 33.093 53.083 11.336 1.00 107.80 281 SER A O 1
ATOM 2128 N N . GLN A 1 282 ? 31.429 54.520 10.841 1.00 87.39 282 GLN A N 1
ATOM 2129 C CA . GLN A 1 282 ? 30.401 53.598 11.319 1.00 89.44 282 GLN A CA 1
ATOM 2130 C C . GLN A 1 282 ? 30.200 52.434 10.354 1.00 87.29 282 GLN A C 1
ATOM 2131 O O . GLN A 1 282 ? 30.136 51.272 10.773 1.00 88.40 282 GLN A O 1
ATOM 2137 N N . GLN A 1 283 ? 30.094 52.723 9.059 1.00 81.42 283 GLN A N 1
ATOM 2138 C CA . GLN A 1 283 ? 29.862 51.659 8.091 1.00 78.39 283 GLN A CA 1
ATOM 2139 C C . GLN A 1 283 ? 31.156 50.991 7.632 1.00 85.21 283 GLN A C 1
ATOM 2140 O O . GLN A 1 283 ? 31.205 49.766 7.498 1.00 87.03 283 GLN A O 1
ATOM 2146 N N . LEU A 1 284 ? 32.208 51.763 7.370 1.00 88.30 284 LEU A N 1
ATOM 2147 C CA . LEU A 1 284 ? 33.454 51.151 6.924 1.00 84.97 284 LEU A CA 1
ATOM 2148 C C . LEU A 1 284 ? 34.191 50.428 8.043 1.00 96.35 284 LEU A C 1
ATOM 2149 O O . LEU A 1 284 ? 35.289 49.910 7.805 1.00 99.85 284 LEU A O 1
ATOM 2154 N N . SER A 1 285 ? 33.632 50.393 9.253 1.00 94.13 285 SER A N 1
ATOM 2155 C CA . SER A 1 285 ? 34.111 49.454 10.256 1.00 94.35 285 SER A CA 1
ATOM 2156 C C . SER A 1 285 ? 33.773 48.015 9.886 1.00 96.49 285 SER A C 1
ATOM 2157 O O . SER A 1 285 ? 34.342 47.087 10.466 1.00 94.86 285 SER A O 1
ATOM 2160 N N . GLY A 1 286 ? 32.859 47.817 8.939 1.00 93.76 286 GLY A N 1
ATOM 2161 C CA . GLY A 1 286 ? 32.419 46.494 8.568 1.00 85.99 286 GLY A CA 1
ATOM 2162 C C . GLY A 1 286 ? 31.317 45.935 9.428 1.00 83.46 286 GLY A C 1
ATOM 2163 O O . GLY A 1 286 ? 31.085 44.725 9.399 1.00 91.03 286 GLY A O 1
ATOM 2164 N N . ILE A 1 287 ? 30.618 46.784 10.188 1.00 80.97 287 ILE A N 1
ATOM 2165 C CA . ILE A 1 287 ? 29.563 46.305 11.083 1.00 87.83 287 ILE A CA 1
ATOM 2166 C C . ILE A 1 287 ? 28.541 45.462 10.329 1.00 87.02 287 ILE A C 1
ATOM 2167 O O . ILE A 1 287 ? 28.012 44.479 10.861 1.00 93.10 287 ILE A O 1
ATOM 2172 N N . ASN A 1 288 ? 28.248 45.824 9.084 1.00 85.22 288 ASN A N 1
ATOM 2173 C CA . ASN A 1 288 ? 27.225 45.121 8.326 1.00 85.86 288 ASN A CA 1
ATOM 2174 C C . ASN A 1 288 ? 27.763 43.926 7.552 1.00 89.24 288 ASN A C 1
ATOM 2175 O O . ASN A 1 288 ? 26.967 43.151 7.015 1.00 92.89 288 ASN A O 1
ATOM 2180 N N . ALA A 1 289 ? 29.082 43.753 7.475 1.00 81.65 289 ALA A N 1
ATOM 2181 C CA . ALA A 1 289 ? 29.603 42.435 7.136 1.00 85.19 289 ALA A CA 1
ATOM 2182 C C . ALA A 1 289 ? 29.013 41.392 8.076 1.00 82.05 289 ALA A C 1
ATOM 2183 O O . ALA A 1 289 ? 28.575 40.320 7.641 1.00 89.17 289 ALA A O 1
ATOM 2185 N N . VAL A 1 290 ? 28.948 41.720 9.367 1.00 78.61 290 VAL A N 1
ATOM 2186 C CA . VAL A 1 290 ? 28.300 40.848 10.343 1.00 79.09 290 VAL A CA 1
ATOM 2187 C C . VAL A 1 290 ? 26.814 40.686 10.027 1.00 82.60 290 VAL A C 1
ATOM 2188 O O . VAL A 1 290 ? 26.323 39.575 9.813 1.00 89.78 290 VAL A O 1
ATOM 2192 N N . PHE A 1 291 ? 26.071 41.792 9.988 1.00 83.08 291 PHE A N 1
ATOM 2193 C CA . PHE A 1 291 ? 24.618 41.662 9.935 1.00 78.92 291 PHE A CA 1
ATOM 2194 C C . PHE A 1 291 ? 24.092 41.299 8.552 1.00 78.99 291 PHE A C 1
ATOM 2195 O O . PHE A 1 291 ? 22.938 40.871 8.446 1.00 83.41 291 PHE A O 1
ATOM 2203 N N . TYR A 1 292 ? 24.901 41.413 7.502 1.00 75.48 292 TYR A N 1
ATOM 2204 C CA . TYR A 1 292 ? 24.511 40.849 6.216 1.00 79.01 292 TYR A CA 1
ATOM 2205 C C . TYR A 1 292 ? 25.044 39.439 5.991 1.00 86.55 292 TYR A C 1
ATOM 2206 O O . TYR A 1 292 ? 24.388 38.651 5.294 1.00 78.03 292 TYR A O 1
ATOM 2215 N N . TYR A 1 293 ? 26.210 39.090 6.570 1.00 83.78 293 TYR A N 1
ATOM 2216 C CA . TYR A 1 293 ?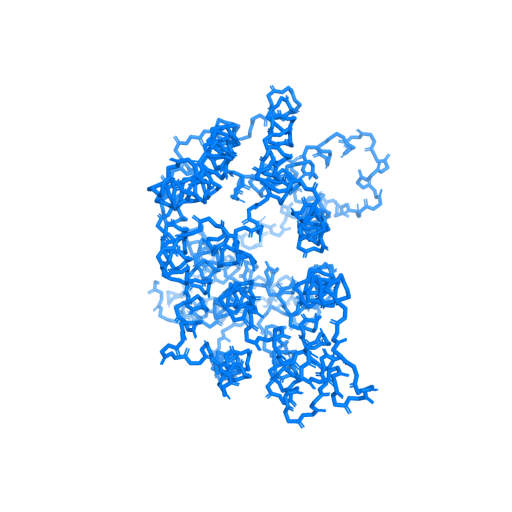 26.900 37.878 6.152 1.00 77.04 293 TYR A CA 1
ATOM 2217 C C . TYR A 1 293 ? 27.415 37.009 7.293 1.00 83.36 293 TYR A C 1
ATOM 2218 O O . TYR A 1 293 ? 28.151 36.052 7.017 1.00 90.64 293 TYR A O 1
ATOM 2227 N N . SER A 1 294 ? 27.055 37.284 8.552 1.00 75.86 294 SER A N 1
ATOM 2228 C CA . SER A 1 294 ? 27.648 36.530 9.655 1.00 75.19 294 SER A CA 1
ATOM 2229 C C . SER A 1 294 ? 27.412 35.031 9.503 1.00 89.08 294 SER A C 1
ATOM 2230 O O . SER A 1 294 ? 28.306 34.227 9.786 1.00 94.78 294 SER A O 1
ATOM 2233 N N . THR A 1 295 ? 26.217 34.637 9.051 1.00 86.19 295 THR A N 1
ATOM 2234 C CA . THR A 1 295 ? 25.937 33.221 8.839 1.00 88.75 295 THR A CA 1
ATOM 2235 C C . THR A 1 295 ? 26.890 32.620 7.812 1.00 88.78 295 THR A C 1
ATOM 2236 O O . THR A 1 295 ? 27.392 31.506 8.000 1.00 91.98 295 THR A O 1
ATOM 2240 N N . SER A 1 296 ? 27.163 33.351 6.728 1.00 80.27 296 SER A N 1
ATOM 2241 C CA . SER A 1 296 ? 28.105 32.870 5.723 1.00 78.53 296 SER A CA 1
ATOM 2242 C C . SER A 1 296 ? 29.524 32.787 6.281 1.00 95.22 296 SER A C 1
ATOM 2243 O O . SER A 1 296 ? 30.246 31.816 6.016 1.00 100.88 296 SER A O 1
ATOM 2246 N N . ILE A 1 297 ? 29.946 33.788 7.053 1.00 95.43 297 ILE A N 1
ATOM 2247 C CA . ILE A 1 297 ? 31.318 33.773 7.546 1.00 101.23 297 ILE A CA 1
ATOM 2248 C C . ILE A 1 297 ? 31.481 32.781 8.698 1.00 102.01 297 ILE A C 1
ATOM 2249 O O . ILE A 1 297 ? 32.552 32.184 8.857 1.00 106.94 297 ILE A O 1
ATOM 2254 N N . PHE A 1 298 ? 30.443 32.585 9.515 1.00 93.62 298 PHE A N 1
ATOM 2255 C CA . PHE A 1 298 ? 30.523 31.585 10.574 1.00 93.46 298 PHE A CA 1
ATOM 2256 C C . PHE A 1 298 ? 30.645 30.180 9.995 1.00 99.44 298 PHE A C 1
ATOM 2257 O O . PHE A 1 298 ? 31.319 29.319 10.571 1.00 92.08 298 PHE A O 1
ATOM 2265 N N . GLU A 1 299 ? 30.000 29.930 8.854 1.00 99.94 299 GLU A N 1
ATOM 2266 C CA . GLU A 1 299 ? 30.123 28.631 8.210 1.00 89.26 299 GLU A CA 1
ATOM 2267 C C . GLU A 1 299 ? 31.556 28.383 7.745 1.00 95.85 299 GLU A C 1
ATOM 2268 O O . GLU A 1 299 ? 32.109 27.296 7.953 1.00 97.60 299 GLU A O 1
ATOM 2274 N N . LYS A 1 300 ? 32.174 29.381 7.104 1.00 94.21 300 LYS A N 1
ATOM 2275 C CA . LYS A 1 300 ? 33.581 29.270 6.732 1.00 96.42 300 LYS A CA 1
ATOM 2276 C C . LYS A 1 300 ? 34.493 29.236 7.954 1.00 101.74 300 LYS A C 1
ATOM 2277 O O . LYS A 1 300 ? 35.630 28.762 7.854 1.00 106.29 300 LYS A O 1
ATOM 2283 N N . ALA A 1 301 ? 34.029 29.734 9.097 1.00 102.11 301 ALA A N 1
ATOM 2284 C CA . ALA A 1 301 ? 34.758 29.592 10.349 1.00 101.26 301 ALA A CA 1
ATOM 2285 C C . ALA A 1 301 ? 34.512 28.249 11.012 1.00 112.27 301 ALA A C 1
ATOM 2286 O O . ALA A 1 301 ? 34.963 28.038 12.141 1.00 122.98 301 ALA A O 1
ATOM 2288 N N . GLY A 1 302 ? 33.807 27.344 10.339 1.00 112.33 302 GLY A N 1
ATOM 2289 C CA . GLY A 1 302 ? 33.517 26.044 10.903 1.00 107.17 302 GLY A CA 1
ATOM 2290 C C . GLY A 1 302 ? 32.644 26.073 12.132 1.00 102.70 302 GLY A C 1
ATOM 2291 O O . GLY A 1 302 ? 32.670 25.128 12.919 1.00 104.74 302 GLY A O 1
ATOM 2292 N N . VAL A 1 303 ? 31.868 27.135 12.330 1.00 105.92 303 VAL A N 1
ATOM 2293 C CA . VAL A 1 303 ? 31.010 27.196 13.506 1.00 111.22 303 VAL A CA 1
ATOM 2294 C C . VAL A 1 303 ? 29.949 26.110 13.418 1.00 120.52 303 VAL A C 1
ATOM 2295 O O . VAL A 1 303 ? 29.360 25.880 12.353 1.00 112.77 303 VAL A O 1
ATOM 2299 N N . GLN A 1 304 ? 29.746 25.410 14.538 1.00 132.81 304 GLN A N 1
ATOM 2300 C CA . GLN A 1 304 ? 28.637 24.500 14.806 1.00 139.59 304 GLN A CA 1
ATOM 2301 C C . GLN A 1 304 ? 27.411 24.737 13.935 1.00 133.38 304 GLN A C 1
ATOM 2302 O O . GLN A 1 304 ? 27.243 24.111 12.882 1.00 131.58 304 GLN A O 1
ATOM 2308 N N . GLN A 1 305 ? 26.540 25.631 14.395 1.00 122.37 305 GLN A N 1
ATOM 2309 C CA . GLN A 1 305 ? 25.328 26.016 13.676 1.00 115.82 305 GLN A CA 1
ATOM 2310 C C . GLN A 1 305 ? 25.383 27.513 13.437 1.00 104.56 305 GLN A C 1
ATOM 2311 O O . GLN A 1 305 ? 25.121 28.301 14.363 1.00 101.14 305 GLN A O 1
ATOM 2317 N N . PRO A 1 306 ? 25.719 27.953 12.224 1.00 99.11 306 PRO A N 1
ATOM 2318 C CA . PRO A 1 306 ? 25.984 29.387 12.015 1.00 96.85 306 PRO A CA 1
ATOM 2319 C C . PRO A 1 306 ? 24.824 30.289 12.404 1.00 100.31 306 PRO A C 1
ATOM 2320 O O . PRO A 1 306 ? 25.039 31.338 13.026 1.00 102.38 306 PRO A O 1
ATOM 2324 N N . VAL A 1 307 ? 23.595 29.893 12.067 1.00 97.03 307 VAL A N 1
ATOM 2325 C CA . VAL A 1 307 ? 22.434 30.748 12.296 1.00 91.70 307 VAL A CA 1
ATOM 2326 C C . VAL A 1 307 ? 22.270 31.055 13.780 1.00 91.46 307 VAL A C 1
ATOM 2327 O O . VAL A 1 307 ? 21.879 32.166 14.159 1.00 100.69 307 VAL A O 1
ATOM 2331 N N . TYR A 1 308 ? 22.579 30.091 14.645 1.00 91.98 308 TYR A N 1
ATOM 2332 C CA . TYR A 1 308 ? 22.506 30.359 16.077 1.00 97.72 308 TYR A CA 1
ATOM 2333 C C . TYR A 1 308 ? 23.572 31.356 16.506 1.00 96.14 308 TYR A C 1
ATOM 2334 O O . TYR A 1 308 ? 23.303 32.245 17.320 1.00 104.97 308 TYR A O 1
ATOM 2343 N N . ALA A 1 309 ? 24.789 31.223 15.977 1.00 90.57 309 ALA A N 1
ATOM 2344 C CA . ALA A 1 309 ? 25.823 32.205 16.277 1.00 95.69 309 ALA A CA 1
ATOM 2345 C C . ALA A 1 309 ? 25.411 33.585 15.786 1.00 96.65 309 ALA A C 1
ATOM 2346 O O . ALA A 1 309 ? 25.676 34.595 16.448 1.00 102.94 309 ALA A O 1
ATOM 2348 N N . THR A 1 310 ? 24.744 33.642 14.633 1.00 95.85 310 THR A N 1
ATOM 2349 C CA . THR A 1 310 ? 24.202 34.905 14.137 1.00 89.73 310 THR A CA 1
ATOM 2350 C C . THR A 1 310 ? 23.186 35.485 15.117 1.00 90.93 310 THR A C 1
ATOM 2351 O O . THR A 1 310 ? 23.266 36.659 15.490 1.00 92.79 310 THR A O 1
ATOM 2355 N N . ILE A 1 311 ? 22.235 34.662 15.562 1.00 90.23 311 ILE A N 1
ATOM 2356 C CA . ILE A 1 311 ? 21.257 35.105 16.551 1.00 89.43 311 ILE A CA 1
ATOM 2357 C C . ILE A 1 311 ? 21.954 35.599 17.811 1.00 97.47 311 ILE A C 1
ATOM 2358 O O . ILE A 1 311 ? 21.534 36.588 18.425 1.00 98.23 311 ILE A O 1
ATOM 2363 N N . GLY A 1 312 ? 23.030 34.921 18.214 1.00 100.05 312 GLY A N 1
ATOM 2364 C CA . GLY A 1 312 ? 23.786 35.376 19.368 1.00 101.19 312 GLY A CA 1
ATOM 2365 C C . GLY A 1 312 ? 24.357 36.768 19.175 1.00 99.49 312 GLY A C 1
ATOM 2366 O O . GLY A 1 312 ? 24.390 37.572 20.109 1.00 102.96 312 GLY A O 1
ATOM 2367 N N . SER A 1 313 ? 24.815 37.071 17.958 1.00 92.82 313 SER A N 1
ATOM 2368 C CA . SER A 1 313 ? 25.281 38.422 17.665 1.00 101.70 313 SER A CA 1
ATOM 2369 C C . SER A 1 313 ? 24.146 39.433 17.799 1.00 104.62 313 SER A C 1
ATOM 2370 O O . SER A 1 313 ? 24.331 40.513 18.374 1.00 108.60 313 SER A O 1
ATOM 2373 N N . GLY A 1 314 ? 22.958 39.090 17.284 1.00 96.22 314 GLY A N 1
ATOM 2374 C CA . GLY A 1 314 ? 21.814 39.982 17.405 1.00 79.65 314 GLY A CA 1
ATOM 2375 C C . GLY A 1 314 ? 21.348 40.160 18.838 1.00 88.96 314 GLY A C 1
ATOM 2376 O O . GLY A 1 314 ? 20.872 41.232 19.218 1.00 100.55 314 GLY A O 1
ATOM 2377 N N . ILE A 1 315 ? 21.467 39.109 19.651 1.00 96.94 315 ILE A N 1
ATOM 2378 C CA . ILE A 1 315 ? 21.210 39.257 21.080 1.00 101.35 315 ILE A CA 1
ATOM 2379 C C . ILE A 1 315 ? 22.236 40.194 21.704 1.00 108.53 315 ILE A C 1
ATOM 2380 O O . ILE A 1 315 ? 21.889 41.098 22.476 1.00 111.10 315 ILE A O 1
ATOM 2385 N N . VAL A 1 316 ? 23.515 39.997 21.372 1.00 106.92 316 VAL A N 1
ATOM 2386 C CA . VAL A 1 316 ? 24.560 40.888 21.867 1.00 102.52 316 VAL A CA 1
ATOM 2387 C C . VAL A 1 316 ? 24.332 42.302 21.358 1.00 99.52 316 VAL A C 1
ATOM 2388 O O . VAL A 1 316 ? 24.507 43.281 22.094 1.00 97.02 316 VAL A O 1
ATOM 2392 N N . ASN A 1 317 ? 23.915 42.429 20.097 1.00 101.19 317 ASN A N 1
ATOM 2393 C CA . ASN A 1 317 ? 23.635 43.741 19.524 1.00 98.25 317 ASN A CA 1
ATOM 2394 C C . ASN A 1 317 ? 22.543 44.462 20.301 1.00 99.62 317 ASN A C 1
ATOM 2395 O O . ASN A 1 317 ? 22.655 45.659 20.582 1.00 103.89 317 ASN A O 1
ATOM 2400 N N . THR A 1 318 ? 21.470 43.749 20.648 1.00 97.44 318 THR A N 1
ATOM 2401 C CA . THR A 1 318 ? 20.389 44.377 21.398 1.00 95.23 318 THR A CA 1
ATOM 2402 C C . THR A 1 318 ? 20.839 44.734 22.807 1.00 100.46 318 THR A C 1
ATOM 2403 O O . THR A 1 318 ? 20.526 45.819 23.309 1.00 104.84 318 THR A O 1
ATOM 2407 N N . ALA A 1 319 ? 21.586 43.836 23.452 1.00 106.19 319 ALA A N 1
ATOM 2408 C CA . ALA A 1 319 ? 22.004 44.068 24.831 1.00 110.15 319 ALA A CA 1
ATOM 2409 C C . ALA A 1 319 ? 22.905 45.292 24.944 1.00 110.12 319 ALA A C 1
ATOM 2410 O O . ALA A 1 319 ? 22.796 46.066 25.901 1.00 109.90 319 ALA A O 1
ATOM 2412 N N . PHE A 1 320 ? 23.799 45.488 23.977 1.00 106.09 320 PHE A N 1
ATOM 2413 C CA . PHE A 1 320 ? 24.711 46.620 24.063 1.00 106.99 320 PHE A CA 1
ATOM 2414 C C . PHE A 1 320 ? 24.078 47.911 23.561 1.00 112.59 320 PHE A C 1
ATOM 2415 O O . PHE A 1 320 ? 24.472 48.997 23.997 1.00 115.50 320 PHE A O 1
ATOM 2423 N N . THR A 1 321 ? 23.106 47.815 22.656 1.00 104.88 321 THR A N 1
ATOM 2424 C CA . THR A 1 321 ? 22.271 48.970 22.352 1.00 92.67 321 THR A CA 1
ATOM 2425 C C . THR A 1 321 ? 21.541 49.446 23.603 1.00 100.09 321 THR A C 1
ATOM 2426 O O . THR A 1 321 ? 21.540 50.641 23.918 1.00 104.63 321 THR A O 1
ATOM 2430 N N . VAL A 1 322 ? 20.918 48.518 24.335 1.00 104.42 322 VAL A N 1
ATOM 2431 C CA . VAL A 1 322 ? 20.271 48.879 25.595 1.00 108.97 322 VAL A CA 1
ATOM 2432 C C . VAL A 1 322 ? 21.304 49.395 26.588 1.00 116.15 322 VAL A C 1
ATOM 2433 O O . VAL A 1 322 ? 21.048 50.348 27.336 1.00 120.85 322 VAL A O 1
ATOM 2437 N N . VAL A 1 323 ? 22.490 48.785 26.604 1.00 117.41 323 VAL A N 1
ATOM 2438 C CA . VAL A 1 323 ? 23.550 49.249 27.494 1.00 119.89 323 VAL A CA 1
ATOM 2439 C C . VAL A 1 323 ? 24.061 50.615 27.053 1.00 123.31 323 VAL A C 1
ATOM 2440 O O . VAL A 1 323 ? 24.325 51.493 27.886 1.00 129.31 323 VAL A O 1
ATOM 2444 N N . SER A 1 324 ? 24.198 50.825 25.742 1.00 119.87 324 SER A N 1
ATOM 2445 C CA . SER A 1 324 ? 24.707 52.102 25.251 1.00 120.46 324 SER A CA 1
ATOM 2446 C C . SER A 1 324 ? 23.815 53.269 25.658 1.00 124.64 324 SER A C 1
ATOM 2447 O O . SER A 1 324 ? 24.314 54.378 25.876 1.00 128.75 324 SER A O 1
ATOM 2450 N N . LEU A 1 325 ? 22.502 53.044 25.770 1.00 122.64 325 LEU A N 1
ATOM 2451 C CA . LEU A 1 325 ? 21.592 54.130 26.121 1.00 117.48 325 LEU A CA 1
ATOM 2452 C C . LEU A 1 325 ? 21.920 54.719 27.484 1.00 123.86 325 LEU A C 1
ATOM 2453 O O . LEU A 1 325 ? 21.711 55.916 27.712 1.00 127.63 325 LEU A O 1
ATOM 2458 N N . PHE A 1 326 ? 22.440 53.905 28.395 1.00 127.89 326 PHE A N 1
ATOM 2459 C CA . PHE A 1 326 ? 22.740 54.374 29.738 1.00 136.37 326 PHE A CA 1
ATOM 2460 C C . PHE A 1 326 ? 24.172 54.860 29.896 1.00 141.01 326 PHE A C 1
ATOM 2461 O O . PHE A 1 326 ? 24.508 55.411 30.950 1.00 150.59 326 PHE A O 1
ATOM 2469 N N . VAL A 1 327 ? 25.014 54.693 28.879 1.00 133.54 327 VAL A N 1
ATOM 2470 C CA . VAL A 1 327 ? 26.414 55.083 28.975 1.00 130.81 327 VAL A CA 1
ATOM 2471 C C . VAL A 1 327 ? 26.754 56.306 28.126 1.00 130.54 327 VAL A C 1
ATOM 2472 O O . VAL A 1 327 ? 27.722 57.011 28.453 1.00 136.91 327 VAL A O 1
ATOM 2476 N N . VAL A 1 328 ? 25.991 56.595 27.068 1.00 123.84 328 VAL A N 1
ATOM 2477 C CA . VAL A 1 328 ? 26.339 57.707 26.187 1.00 121.73 328 VAL A CA 1
ATOM 2478 C C . VAL A 1 328 ? 26.271 59.041 26.919 1.00 125.01 328 VAL A C 1
ATOM 2479 O O . VAL A 1 328 ? 27.026 59.969 26.602 1.00 123.23 328 VAL A O 1
ATOM 2483 N N . GLU A 1 329 ? 25.376 59.168 27.896 1.00 127.70 329 GLU A N 1
ATOM 2484 C CA . GLU A 1 329 ? 25.234 60.403 28.654 1.00 136.21 329 GLU A CA 1
ATOM 2485 C C . GLU A 1 329 ? 26.081 60.419 29.922 1.00 140.20 329 GLU A C 1
ATOM 2486 O O . GLU A 1 329 ? 25.885 61.293 30.773 1.00 140.80 329 GLU A O 1
ATOM 2492 N N . ARG A 1 330 ? 27.017 59.478 30.064 1.00 144.99 330 ARG A N 1
ATOM 2493 C CA . ARG A 1 330 ? 27.908 59.424 31.218 1.00 152.67 330 ARG A CA 1
ATOM 2494 C C . ARG A 1 330 ? 29.379 59.488 30.821 1.00 149.12 330 ARG A C 1
ATOM 2495 O O . ARG A 1 330 ? 30.251 59.291 31.676 1.00 153.86 330 ARG A O 1
ATOM 2503 N N . ALA A 1 331 ? 29.677 59.760 29.552 1.00 140.08 331 ALA A N 1
ATOM 2504 C CA . ALA A 1 331 ? 31.049 59.887 29.081 1.00 135.63 331 ALA A CA 1
ATOM 2505 C C . ALA A 1 331 ? 31.048 60.687 27.786 1.00 135.24 331 ALA A C 1
ATOM 2506 O O . ALA A 1 331 ? 30.029 60.788 27.099 1.00 139.67 331 ALA A O 1
ATOM 2508 N N . GLY A 1 332 ? 32.211 61.248 27.460 1.00 129.31 332 GLY A N 1
ATOM 2509 C CA . GLY A 1 332 ? 32.310 62.116 26.301 1.00 124.16 332 GLY A CA 1
ATOM 2510 C C . GLY A 1 332 ? 32.185 61.354 24.996 1.00 123.58 332 GLY A C 1
ATOM 2511 O O . GLY A 1 332 ? 32.560 60.187 24.889 1.00 124.16 332 GLY A O 1
ATOM 2512 N N . ARG A 1 333 ? 31.637 62.039 23.985 1.00 121.94 333 ARG A N 1
ATOM 2513 C CA . ARG A 1 333 ? 31.486 61.432 22.665 1.00 116.82 333 ARG A CA 1
ATOM 2514 C C . ARG A 1 333 ? 32.830 60.975 22.112 1.00 113.33 333 ARG A C 1
ATOM 2515 O O . ARG A 1 333 ? 32.934 59.900 21.509 1.00 114.66 333 ARG A O 1
ATOM 2523 N N . ARG A 1 334 ? 33.871 61.776 22.320 1.00 114.79 334 ARG A N 1
ATOM 2524 C CA . ARG A 1 334 ? 35.177 61.480 21.745 1.00 117.92 334 ARG A CA 1
ATOM 2525 C C . ARG A 1 334 ? 35.769 60.204 22.337 1.00 122.56 334 ARG A C 1
ATOM 2526 O O . ARG A 1 334 ? 36.321 59.372 21.606 1.00 124.08 334 ARG A O 1
ATOM 2534 N N . THR A 1 335 ? 35.643 60.021 23.654 1.00 123.83 335 THR A N 1
ATOM 2535 C CA . THR A 1 335 ? 36.228 58.850 24.301 1.00 128.94 335 THR A CA 1
ATOM 2536 C C . THR A 1 335 ? 35.513 57.569 23.885 1.00 129.13 335 THR A C 1
ATOM 2537 O O . THR A 1 335 ? 36.157 56.571 23.537 1.00 129.65 335 THR A O 1
ATOM 2541 N N . LEU A 1 336 ? 34.179 57.574 23.917 1.00 129.14 336 LEU A N 1
ATOM 2542 C CA . LEU A 1 336 ? 33.437 56.355 23.608 1.00 126.00 336 LEU A CA 1
ATOM 2543 C C . LEU A 1 336 ? 33.594 55.946 22.148 1.00 115.08 336 LEU A C 1
ATOM 2544 O O . LEU A 1 336 ? 33.558 54.750 21.839 1.00 106.90 336 LEU A O 1
ATOM 2549 N N . HIS A 1 337 ? 33.782 56.907 21.240 1.00 112.99 337 HIS A N 1
ATOM 2550 C CA . HIS A 1 337 ? 33.977 56.550 19.838 1.00 107.61 337 HIS A CA 1
ATOM 2551 C C . HIS A 1 337 ? 35.317 55.854 19.623 1.00 116.10 337 HIS A C 1
ATOM 2552 O O . HIS A 1 337 ? 35.403 54.880 18.866 1.00 121.34 337 HIS A O 1
ATOM 2559 N N . LEU A 1 338 ? 36.375 56.340 20.275 1.00 117.98 338 LEU A N 1
ATOM 2560 C CA . LEU A 1 338 ? 37.684 55.718 20.106 1.00 118.07 338 LEU A CA 1
ATOM 2561 C C . LEU A 1 338 ? 37.732 54.346 20.765 1.00 119.65 338 LEU A C 1
ATOM 2562 O O . LEU A 1 338 ? 38.279 53.397 20.190 1.00 121.05 338 LEU A O 1
ATOM 2567 N N . ILE A 1 339 ? 37.163 54.222 21.968 1.00 118.68 339 ILE A N 1
ATOM 2568 C CA . ILE A 1 339 ? 37.061 52.917 22.617 1.00 119.34 339 ILE A CA 1
ATOM 2569 C C . ILE A 1 339 ? 36.359 51.919 21.705 1.00 115.67 339 ILE A C 1
ATOM 2570 O O . ILE A 1 339 ? 36.798 50.772 21.559 1.00 117.68 339 ILE A O 1
ATOM 2575 N N . GLY A 1 340 ? 35.262 52.343 21.072 1.00 108.27 340 GLY A N 1
ATOM 2576 C CA . GLY A 1 340 ? 34.561 51.459 20.157 1.00 101.47 340 GLY A CA 1
ATOM 2577 C C . GLY A 1 340 ? 35.412 51.066 18.966 1.00 105.01 340 GLY A C 1
ATOM 2578 O O . GLY A 1 340 ? 35.548 49.881 18.649 1.00 110.55 340 GLY A O 1
ATOM 2579 N N . LEU A 1 341 ? 36.002 52.059 18.291 1.00 103.28 341 LEU A N 1
ATOM 2580 C CA . LEU A 1 341 ? 36.865 51.772 17.147 1.00 103.19 341 LEU A CA 1
ATOM 2581 C C . LEU A 1 341 ? 38.029 50.868 17.541 1.00 110.78 341 LEU A C 1
ATOM 2582 O O . LEU A 1 341 ? 38.436 49.996 16.764 1.00 113.65 341 LEU A O 1
ATOM 2587 N N . ALA A 1 342 ? 38.578 51.059 18.745 1.00 107.74 342 ALA A N 1
ATOM 2588 C CA . ALA A 1 342 ? 39.708 50.243 19.178 1.00 111.60 342 ALA A CA 1
ATOM 2589 C C . ALA A 1 342 ? 39.272 48.817 19.480 1.00 117.01 342 ALA A C 1
ATOM 2590 O O . ALA A 1 342 ? 39.947 47.858 19.083 1.00 114.67 342 ALA A O 1
ATOM 2592 N N . GLY A 1 343 ? 38.150 48.657 20.186 1.00 120.70 343 GLY A N 1
ATOM 2593 C CA . GLY A 1 343 ? 37.640 47.320 20.441 1.00 122.03 343 GLY A CA 1
ATOM 2594 C C . GLY A 1 343 ? 37.348 46.565 19.160 1.00 120.43 343 GLY A C 1
ATOM 2595 O O . GLY A 1 343 ? 37.768 45.417 18.989 1.00 117.61 343 GLY A O 1
ATOM 2596 N N . MET A 1 344 ? 36.635 47.210 18.231 1.00 115.65 344 MET A N 1
ATOM 2597 C CA . MET A 1 344 ? 36.355 46.580 16.944 1.00 110.98 344 MET A CA 1
ATOM 2598 C C . MET A 1 344 ? 37.636 46.233 16.198 1.00 113.06 344 MET A C 1
ATOM 2599 O O . MET A 1 344 ? 37.674 45.242 15.461 1.00 113.37 344 MET A O 1
ATOM 2604 N N . ALA A 1 345 ? 38.692 47.032 16.373 1.00 117.35 345 ALA A N 1
ATOM 2605 C CA . ALA A 1 345 ? 39.963 46.732 15.720 1.00 113.28 345 ALA A CA 1
ATOM 2606 C C . ALA A 1 345 ? 40.583 45.460 16.282 1.00 117.06 345 ALA A C 1
ATOM 2607 O O . ALA A 1 345 ? 41.057 44.606 15.523 1.00 122.40 345 ALA A O 1
ATOM 2609 N N . GLY A 1 346 ? 40.587 45.315 17.607 1.00 118.55 346 GLY A N 1
ATOM 2610 C CA . GLY A 1 346 ? 41.122 44.104 18.207 1.00 119.90 346 GLY A CA 1
ATOM 2611 C C . GLY A 1 346 ? 40.275 42.883 17.905 1.00 115.96 346 GLY A C 1
ATOM 2612 O O . GLY A 1 346 ? 40.806 41.805 17.622 1.00 119.03 346 GLY A O 1
ATOM 2613 N N . CYS A 1 347 ? 38.949 43.034 17.955 1.00 104.98 347 CYS A N 1
ATOM 2614 C CA . CYS A 1 347 ? 38.072 41.911 17.643 1.00 104.82 347 CYS A CA 1
ATOM 2615 C C . CYS A 1 347 ? 38.242 41.472 16.197 1.00 105.47 347 CYS A C 1
ATOM 2616 O O . CYS A 1 347 ? 38.187 40.275 15.892 1.00 105.76 347 CYS A O 1
ATOM 2619 N N . ALA A 1 348 ? 38.462 42.428 15.293 1.00 101.92 348 ALA A N 1
ATOM 2620 C CA . ALA A 1 348 ? 38.739 42.079 13.907 1.00 105.13 348 ALA A CA 1
ATOM 2621 C C . ALA A 1 348 ? 40.119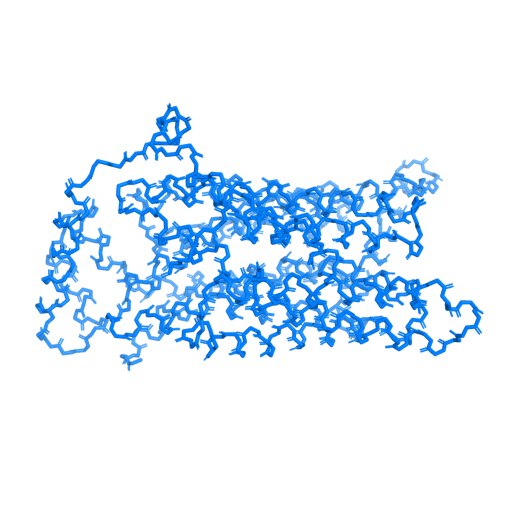 41.459 13.742 1.00 111.85 348 ALA A C 1
ATOM 2622 O O . ALA A 1 348 ? 40.358 40.771 12.744 1.00 118.34 348 ALA A O 1
ATOM 2624 N N . ILE A 1 349 ? 41.027 41.691 14.694 1.00 102.75 349 ILE A N 1
ATOM 2625 C CA . ILE A 1 349 ? 42.306 40.991 14.700 1.00 105.84 349 ILE A CA 1
ATOM 2626 C C . ILE A 1 349 ? 42.133 39.568 15.212 1.00 111.09 349 ILE A C 1
ATOM 2627 O O . ILE A 1 349 ? 42.590 38.608 14.582 1.00 112.43 349 ILE A O 1
ATOM 2632 N N . LEU A 1 350 ? 41.479 39.414 16.370 1.00 118.94 350 LEU A N 1
ATOM 2633 C CA . LEU A 1 350 ? 41.142 38.081 16.868 1.00 127.49 350 LEU A CA 1
ATOM 2634 C C . LEU A 1 350 ? 40.375 37.284 15.826 1.00 122.05 350 LEU A C 1
ATOM 2635 O O . LEU A 1 350 ? 40.577 36.073 15.685 1.00 123.78 350 LEU A O 1
ATOM 2640 N N . MET A 1 351 ? 39.484 37.948 15.092 1.00 119.80 351 MET A N 1
ATOM 2641 C CA . MET A 1 351 ? 38.759 37.281 14.020 1.00 115.02 351 MET A CA 1
ATOM 2642 C C . MET A 1 351 ? 39.709 36.752 12.956 1.00 116.20 351 MET A C 1
ATOM 2643 O O . MET A 1 351 ? 39.486 35.673 12.397 1.00 117.07 351 MET A O 1
ATOM 2648 N N . THR A 1 352 ? 40.774 37.496 12.664 1.00 119.03 352 THR A N 1
ATOM 2649 C CA . THR A 1 352 ? 41.705 37.077 11.623 1.00 120.58 352 THR A CA 1
ATOM 2650 C C . THR A 1 352 ? 42.597 35.931 12.090 1.00 126.71 352 THR A C 1
ATOM 2651 O O . THR A 1 352 ? 42.844 34.987 11.330 1.00 132.83 352 THR A O 1
ATOM 2655 N N . ILE A 1 353 ? 43.082 35.983 13.333 1.00 126.55 353 ILE A N 1
ATOM 2656 C CA . ILE A 1 353 ? 43.924 34.891 13.808 1.00 134.87 353 ILE A CA 1
ATOM 2657 C C . ILE A 1 353 ? 43.101 33.623 14.014 1.00 130.90 353 ILE A C 1
ATOM 2658 O O . ILE A 1 353 ? 43.617 32.511 13.861 1.00 137.83 353 ILE A O 1
ATOM 2663 N N . ALA A 1 354 ? 41.816 33.758 14.348 1.00 125.14 354 ALA A N 1
ATOM 2664 C CA . ALA A 1 354 ? 40.963 32.579 14.450 1.00 123.83 354 ALA A CA 1
ATOM 2665 C C . ALA A 1 354 ? 40.690 31.981 13.077 1.00 125.17 354 ALA A C 1
ATOM 2666 O O . ALA A 1 354 ? 40.771 30.761 12.897 1.00 130.46 354 ALA A O 1
ATOM 2668 N N . LEU A 1 355 ? 40.368 32.826 12.097 1.00 119.02 355 LEU A N 1
ATOM 2669 C CA . LEU A 1 355 ? 40.141 32.344 10.739 1.00 116.07 355 LEU A CA 1
ATOM 2670 C C . LEU A 1 355 ? 41.403 31.739 10.137 1.00 116.54 355 LEU A C 1
ATOM 2671 O O . LEU A 1 355 ? 41.318 30.801 9.339 1.00 119.47 355 LEU A O 1
ATOM 2676 N N . ALA A 1 356 ? 42.572 32.260 10.495 1.00 111.34 356 ALA A N 1
ATOM 2677 C CA . ALA A 1 356 ? 43.818 31.781 9.920 1.00 122.60 356 ALA A CA 1
ATOM 2678 C C . ALA A 1 356 ? 44.381 30.564 10.645 1.00 136.23 356 ALA A C 1
ATOM 2679 O O . ALA A 1 356 ? 45.236 29.870 10.083 1.00 142.96 356 ALA A O 1
ATOM 2681 N N . LEU A 1 357 ? 43.922 30.286 11.868 1.00 138.92 357 LEU A N 1
ATOM 2682 C CA . LEU A 1 357 ? 44.364 29.124 12.629 1.00 141.12 357 LEU A CA 1
ATOM 2683 C C . LEU A 1 357 ? 43.258 28.092 12.802 1.00 147.61 357 LEU A C 1
ATOM 2684 O O . LEU A 1 357 ? 43.314 27.277 13.728 1.00 157.47 357 LEU A O 1
ATOM 2689 N N . LEU A 1 358 ? 42.249 28.113 11.931 1.00 141.99 358 LEU A N 1
ATOM 2690 C CA . LEU A 1 358 ? 41.147 27.165 12.053 1.00 136.37 358 LEU A CA 1
ATOM 2691 C C . LEU A 1 358 ? 41.546 25.774 11.575 1.00 139.14 358 LEU A C 1
ATOM 2692 O O . LEU A 1 358 ? 41.229 24.778 12.234 1.00 138.39 358 LEU A O 1
ATOM 2697 N N . GLU A 1 359 ? 42.238 25.686 10.433 1.00 143.77 359 GLU A N 1
ATOM 2698 C CA . GLU A 1 359 ? 42.666 24.386 9.924 1.00 154.08 359 GLU A CA 1
ATOM 2699 C C . GLU A 1 359 ? 43.592 23.681 10.908 1.00 156.98 359 GLU A C 1
ATOM 2700 O O . GLU A 1 359 ? 43.599 22.447 10.981 1.00 153.78 359 GLU A O 1
ATOM 2706 N N . GLN A 1 360 ? 44.360 24.445 11.686 1.00 163.95 360 GLN A N 1
ATOM 2707 C CA . GLN A 1 360 ? 45.252 23.854 12.676 1.00 163.11 360 GLN A CA 1
ATOM 2708 C C . GLN A 1 360 ? 44.545 23.604 14.003 1.00 163.93 360 GLN A C 1
ATOM 2709 O O . GLN A 1 360 ? 44.956 22.718 14.759 1.00 173.26 360 GLN A O 1
ATOM 2715 N N . LEU A 1 361 ? 43.491 24.367 14.304 1.00 155.27 361 LEU A N 1
ATOM 2716 C CA . LEU A 1 361 ? 42.759 24.212 15.556 1.00 150.41 361 LEU A CA 1
ATOM 2717 C C . LEU A 1 361 ? 41.259 24.273 15.293 1.00 148.00 361 LEU A C 1
ATOM 2718 O O . LEU A 1 361 ? 40.741 25.326 14.898 1.00 142.83 361 LEU A O 1
ATOM 2723 N N . PRO A 1 362 ? 40.528 23.172 15.501 1.00 147.92 362 PRO A N 1
ATOM 2724 C CA . PRO A 1 362 ? 39.087 23.196 15.203 1.00 143.48 362 PRO A CA 1
ATOM 2725 C C . PRO A 1 362 ? 38.305 24.125 16.114 1.00 144.70 362 PRO A C 1
ATOM 2726 O O . PRO A 1 362 ? 37.326 24.737 15.668 1.00 141.31 362 PRO A O 1
ATOM 2730 N N . TRP A 1 363 ? 38.725 24.265 17.373 1.00 147.94 363 TRP A N 1
ATOM 2731 C CA . TRP A 1 363 ? 38.007 25.089 18.336 1.00 146.11 363 TRP A CA 1
ATOM 2732 C C . TRP A 1 363 ? 38.079 26.579 18.022 1.00 147.69 363 TRP A C 1
ATOM 2733 O O . TRP A 1 363 ? 37.397 27.366 18.688 1.00 150.27 363 TRP A O 1
ATOM 2744 N N . MET A 1 364 ? 38.888 26.983 17.040 1.00 143.51 364 MET A N 1
ATOM 2745 C CA . MET A 1 364 ? 38.900 28.374 16.604 1.00 134.41 364 MET A CA 1
ATOM 2746 C C . MET A 1 364 ? 37.538 28.827 16.094 1.00 125.96 364 MET A C 1
ATOM 2747 O O . MET A 1 364 ? 37.281 30.036 16.036 1.00 120.14 364 MET A O 1
ATOM 2752 N N . SER A 1 365 ? 36.666 27.887 15.719 1.00 124.60 365 SER A N 1
ATOM 2753 C CA . SER A 1 365 ? 35.297 28.244 15.367 1.00 120.05 365 SER A CA 1
ATOM 2754 C C . SER A 1 365 ? 34.626 29.009 16.498 1.00 116.07 365 SER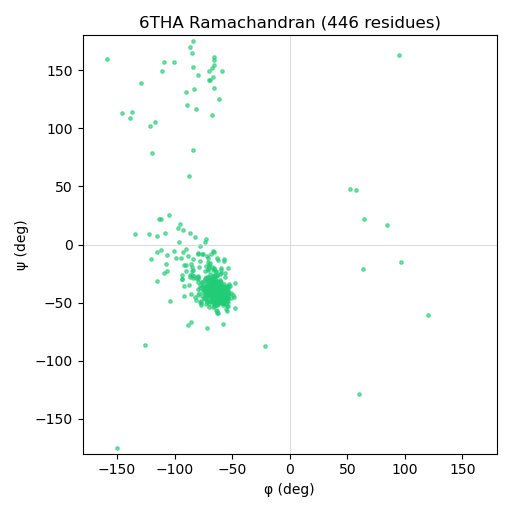 A C 1
ATOM 2755 O O . SER A 1 365 ? 33.845 29.935 16.254 1.00 118.20 365 SER A O 1
ATOM 2758 N N . TYR A 1 366 ? 34.918 28.638 17.745 1.00 114.93 366 TYR A N 1
ATOM 2759 C CA . TYR A 1 366 ? 34.322 29.339 18.874 1.00 122.21 366 TYR A CA 1
ATOM 2760 C C . TYR A 1 366 ? 34.946 30.712 19.068 1.00 126.42 366 TYR A C 1
ATOM 2761 O O . TYR A 1 366 ? 34.276 31.637 19.544 1.00 125.13 366 TYR A O 1
ATOM 2770 N N . LEU A 1 367 ? 36.218 30.870 18.700 1.00 126.45 367 LEU A N 1
ATOM 2771 C CA . LEU A 1 367 ? 36.848 32.178 18.812 1.00 125.57 367 LEU A CA 1
ATOM 2772 C C . LEU A 1 367 ? 36.234 33.177 17.842 1.00 121.01 367 LEU A C 1
ATOM 2773 O O . LEU A 1 367 ? 36.192 34.379 18.135 1.00 116.63 367 LEU A O 1
ATOM 2778 N N . SER A 1 368 ? 35.753 32.705 16.690 1.00 118.40 368 SER A N 1
ATOM 2779 C CA . SER A 1 368 ? 35.087 33.602 15.753 1.00 111.75 368 SER A CA 1
ATOM 2780 C C . SER A 1 368 ? 33.764 34.104 16.318 1.00 109.63 368 SER A C 1
ATOM 2781 O O . SER A 1 368 ? 33.382 35.258 16.088 1.00 114.48 368 SER A O 1
ATOM 2784 N N . ILE A 1 369 ? 33.053 33.252 17.060 1.00 107.94 369 ILE A N 1
ATOM 2785 C CA . ILE A 1 369 ? 31.824 33.681 17.722 1.00 107.86 369 ILE A CA 1
ATOM 2786 C C . ILE A 1 369 ? 32.125 34.769 18.748 1.00 106.35 369 ILE A C 1
ATOM 2787 O O . ILE A 1 369 ? 31.377 35.746 18.883 1.00 108.37 369 ILE A O 1
ATOM 2792 N N . VAL A 1 370 ? 33.226 34.614 19.487 1.00 101.50 370 VAL A N 1
ATOM 2793 C CA . VAL A 1 370 ? 33.620 35.618 20.470 1.00 104.50 370 VAL A CA 1
ATOM 2794 C C . VAL A 1 370 ? 34.059 36.900 19.776 1.00 111.08 370 VAL A C 1
ATOM 2795 O O . VAL A 1 370 ? 33.702 38.006 20.201 1.00 110.41 370 VAL A O 1
ATOM 2799 N N . ALA A 1 371 ? 34.843 36.772 18.703 1.00 114.62 371 ALA A N 1
ATOM 2800 C CA . ALA A 1 371 ? 35.317 37.950 17.984 1.00 111.57 371 ALA A CA 1
ATOM 2801 C C . ALA A 1 371 ? 34.155 38.783 17.470 1.00 106.49 371 ALA A C 1
ATOM 2802 O O . ALA A 1 371 ? 34.162 40.015 17.586 1.00 107.02 371 ALA A O 1
ATOM 2804 N N . ILE A 1 372 ? 33.138 38.127 16.913 1.00 102.68 372 ILE A N 1
ATOM 2805 C CA . ILE A 1 372 ? 32.011 38.856 16.344 1.00 99.26 372 ILE A CA 1
ATOM 2806 C C . ILE A 1 372 ? 31.144 39.451 17.444 1.00 97.84 372 ILE A C 1
ATOM 2807 O O . ILE A 1 372 ? 30.689 40.593 17.338 1.00 93.60 372 ILE A O 1
ATOM 2812 N N . PHE A 1 373 ? 30.909 38.698 18.519 1.00 103.98 373 PHE A N 1
ATOM 2813 C CA . PHE A 1 373 ? 30.125 39.233 19.626 1.00 102.85 373 PHE A CA 1
ATOM 2814 C C . PHE A 1 373 ? 30.730 40.529 20.152 1.00 101.36 373 PHE A C 1
ATOM 2815 O O . PHE A 1 373 ? 30.007 41.496 20.407 1.00 98.68 373 PHE A O 1
ATOM 2823 N N . GLY A 1 374 ? 32.057 40.568 20.312 1.00 108.06 374 GLY A N 1
ATOM 2824 C CA . GLY A 1 374 ? 32.715 41.781 20.769 1.00 108.45 374 GLY A CA 1
ATOM 2825 C C . GLY A 1 374 ? 32.838 42.840 19.699 1.00 104.54 374 GLY A C 1
ATOM 2826 O O . GLY A 1 374 ? 32.746 44.032 19.999 1.00 103.53 374 GLY A O 1
ATOM 2827 N N . PHE A 1 375 ? 33.067 42.426 18.450 1.00 105.71 375 PHE A N 1
ATOM 2828 C CA . PHE A 1 375 ? 32.981 43.342 17.317 1.00 106.02 375 PHE A CA 1
ATOM 2829 C C . PHE A 1 375 ? 31.638 44.064 17.301 1.00 103.94 375 PHE A C 1
ATOM 2830 O O . PHE A 1 375 ? 31.579 45.288 17.141 1.00 107.50 375 PHE A O 1
ATOM 2838 N N . VAL A 1 376 ? 30.549 43.317 17.491 1.00 102.18 376 VAL A N 1
ATOM 2839 C CA . VAL A 1 376 ? 29.216 43.910 17.533 1.00 104.29 376 VAL A CA 1
ATOM 2840 C C . VAL A 1 376 ? 29.027 44.729 18.806 1.00 104.57 376 VAL A C 1
ATOM 2841 O O . VAL A 1 376 ? 28.397 45.794 18.791 1.00 97.47 376 VAL A O 1
ATOM 2845 N N . ALA A 1 377 ? 29.571 44.251 19.925 1.00 106.36 377 ALA A N 1
ATOM 2846 C CA . ALA A 1 377 ? 29.363 44.924 21.203 1.00 107.61 377 ALA A CA 1
ATOM 2847 C C . ALA A 1 377 ? 30.049 46.284 21.231 1.00 112.70 377 ALA A C 1
ATOM 2848 O O . ALA A 1 377 ? 29.466 47.274 21.689 1.00 114.65 377 ALA A O 1
ATOM 2850 N N . PHE A 1 378 ? 31.297 46.348 20.758 1.00 112.35 378 PHE A N 1
ATOM 2851 C CA . PHE A 1 378 ? 32.017 47.617 20.747 1.00 103.83 378 PHE A CA 1
ATOM 2852 C C . PHE A 1 378 ? 31.384 48.615 19.791 1.00 101.40 378 PHE A C 1
ATOM 2853 O O . PHE A 1 378 ? 31.499 49.828 19.998 1.00 112.25 378 PHE A O 1
ATOM 2861 N N . PHE A 1 379 ? 30.712 48.125 18.749 1.00 95.58 379 PHE A N 1
ATOM 2862 C CA . PHE A 1 379 ? 30.057 49.011 17.794 1.00 92.94 379 PHE A CA 1
ATOM 2863 C C . PHE A 1 379 ? 28.946 49.817 18.460 1.00 97.18 379 PHE A C 1
ATOM 2864 O O . PHE A 1 379 ? 28.902 51.047 18.343 1.00 98.70 379 PHE A O 1
ATOM 2872 N N . GLU A 1 380 ? 28.041 49.141 19.168 1.00 97.52 380 GLU A N 1
ATOM 2873 C CA . GLU A 1 380 ? 26.892 49.825 19.744 1.00 98.99 380 GLU A CA 1
ATOM 2874 C C . GLU A 1 380 ? 27.289 50.826 20.821 1.00 103.90 380 GLU A C 1
ATOM 2875 O O . GLU A 1 380 ? 26.510 51.739 21.116 1.00 114.94 380 GLU A O 1
ATOM 2881 N N . VAL A 1 381 ? 28.479 50.690 21.398 1.00 92.04 381 VAL A N 1
ATOM 2882 C CA . VAL A 1 381 ? 28.908 51.607 22.446 1.00 94.84 381 VAL A CA 1
ATOM 2883 C C . VAL A 1 381 ? 29.573 52.854 21.865 1.00 104.40 381 VAL A C 1
ATOM 2884 O O . VAL A 1 381 ? 29.519 53.925 22.478 1.00 103.48 381 VAL A O 1
ATOM 2888 N N . GLY A 1 382 ? 30.186 52.750 20.688 1.00 105.14 382 GLY A N 1
ATOM 2889 C CA . GLY A 1 382 ? 30.872 53.876 20.100 1.00 100.42 382 GLY A CA 1
ATOM 2890 C C . GLY A 1 382 ? 30.411 54.199 18.694 1.00 98.95 382 GLY A C 1
ATOM 2891 O O . GLY A 1 382 ? 29.516 55.026 18.483 1.00 102.50 382 GLY A O 1
ATOM 2892 N N . PRO A 1 383 ? 31.011 53.538 17.697 1.00 96.55 383 PRO A N 1
ATOM 2893 C CA . PRO A 1 383 ? 30.750 53.909 16.292 1.00 93.43 383 PRO A CA 1
ATOM 2894 C C . PRO A 1 383 ? 29.279 53.859 15.889 1.00 99.85 383 PRO A C 1
ATOM 2895 O O . PRO A 1 383 ? 28.934 54.374 14.815 1.00 99.56 383 PRO A O 1
ATOM 2899 N N . GLY A 1 384 ? 28.411 53.262 16.701 1.00 98.37 384 GLY A N 1
ATOM 2900 C CA . GLY A 1 384 ? 27.005 53.187 16.389 1.00 90.37 384 GLY A CA 1
ATOM 2901 C C . GLY A 1 384 ? 26.294 54.518 16.526 1.00 93.50 384 GLY A C 1
ATOM 2902 O O . GLY A 1 384 ? 25.902 55.144 15.535 1.00 101.76 384 GLY A O 1
ATOM 2903 N N . PRO A 1 385 ? 26.111 54.977 17.762 1.00 93.06 385 PRO A N 1
ATOM 2904 C CA . PRO A 1 385 ? 25.328 56.201 17.984 1.00 99.70 385 PRO A CA 1
ATOM 2905 C C . PRO A 1 385 ? 26.104 57.513 17.854 1.00 105.40 385 PRO A C 1
ATOM 2906 O O . PRO A 1 385 ? 25.509 58.543 17.521 1.00 112.67 385 PRO A O 1
ATOM 2910 N N . ILE A 1 386 ? 27.414 57.500 18.089 1.00 102.25 386 ILE A N 1
ATOM 2911 C CA . ILE A 1 386 ? 28.191 58.724 18.307 1.00 103.78 386 ILE A CA 1
ATOM 2912 C C . ILE A 1 386 ? 28.344 59.589 17.058 1.00 92.86 386 ILE A C 1
ATOM 2913 O O . ILE A 1 386 ? 28.274 60.821 17.177 1.00 94.05 386 ILE A O 1
ATOM 2918 N N . PRO A 1 387 ? 28.587 59.029 15.868 1.00 81.79 387 PRO A N 1
ATOM 2919 C CA . PRO A 1 387 ? 28.530 59.863 14.657 1.00 79.53 387 PRO A CA 1
ATOM 2920 C C . PRO A 1 387 ? 27.296 60.758 14.564 1.00 87.45 387 PRO A C 1
ATOM 2921 O O . PRO A 1 387 ? 27.393 61.874 14.027 1.00 87.06 387 PRO A O 1
ATOM 2925 N N . TRP A 1 388 ? 26.144 60.314 15.079 1.00 88.57 388 TRP A N 1
ATOM 2926 C CA . TRP A 1 388 ? 24.947 61.152 15.051 1.00 94.44 388 TRP A CA 1
ATOM 2927 C C . TRP A 1 388 ? 24.948 62.195 16.160 1.00 100.26 388 TRP A C 1
ATOM 2928 O O . TRP A 1 388 ? 24.342 63.258 16.001 1.00 104.39 388 TRP A O 1
ATOM 2939 N N . PHE A 1 389 ? 25.612 61.917 17.282 1.00 105.30 389 PHE A N 1
ATOM 2940 C CA . PHE A 1 389 ? 25.695 62.906 18.353 1.00 105.87 389 PHE A CA 1
ATOM 2941 C C . PHE A 1 389 ? 26.550 64.098 17.938 1.00 97.94 389 PHE A C 1
ATOM 2942 O O . PHE A 1 389 ? 26.140 65.255 18.099 1.00 104.33 389 PHE A O 1
ATOM 2950 N N . ILE A 1 390 ? 27.740 63.839 17.393 1.00 90.67 390 ILE A N 1
ATOM 2951 C CA . ILE A 1 390 ? 28.629 64.946 17.060 1.00 112.10 390 ILE A CA 1
ATOM 2952 C C . ILE A 1 390 ? 28.019 65.819 15.965 1.00 114.80 390 ILE A C 1
ATOM 2953 O O . ILE A 1 390 ? 28.104 67.052 16.024 1.00 124.89 390 ILE A O 1
ATOM 2958 N N . VAL A 1 391 ? 27.378 65.208 14.961 1.00 102.72 391 VAL A N 1
ATOM 2959 C CA . VAL A 1 391 ? 26.838 66.016 13.872 1.00 103.39 391 VAL A CA 1
ATOM 2960 C C . VAL A 1 391 ? 25.720 66.917 14.380 1.00 105.77 391 VAL A C 1
ATOM 2961 O O . VAL A 1 391 ? 25.611 68.076 13.961 1.00 109.03 391 VAL A O 1
ATOM 2965 N N . ALA A 1 392 ? 24.895 66.426 15.309 1.00 102.10 392 ALA A N 1
ATOM 2966 C CA . ALA A 1 392 ? 23.837 67.264 15.858 1.00 101.49 392 ALA A CA 1
ATOM 2967 C C . ALA A 1 392 ? 24.402 68.374 16.733 1.00 108.52 392 ALA A C 1
ATOM 2968 O O . ALA A 1 392 ? 23.803 69.451 16.831 1.00 112.51 392 ALA A O 1
ATOM 2970 N N . GLU A 1 393 ? 25.548 68.136 17.370 1.00 112.79 393 GLU A N 1
ATOM 2971 C CA . GLU A 1 393 ? 26.184 69.128 18.224 1.00 114.11 393 GLU A CA 1
ATOM 2972 C C . GLU A 1 393 ? 27.241 69.951 17.499 1.00 113.22 393 GLU A C 1
ATOM 2973 O O . GLU A 1 393 ? 27.694 70.962 18.042 1.00 119.08 393 GLU A O 1
ATOM 2979 N N . LEU A 1 394 ? 27.646 69.546 16.296 1.00 108.11 394 LEU A N 1
ATOM 2980 C CA . LEU A 1 394 ? 28.532 70.374 15.491 1.00 106.27 394 LEU A CA 1
ATOM 2981 C C . LEU A 1 394 ? 27.796 71.504 14.785 1.00 107.76 394 LEU A C 1
ATOM 2982 O O . LEU A 1 394 ? 28.436 72.481 14.380 1.00 109.37 394 LEU A O 1
ATOM 2987 N N . PHE A 1 395 ? 26.476 71.406 14.643 1.00 100.89 395 PHE A N 1
ATOM 2988 C CA . PHE A 1 395 ? 25.714 72.349 13.841 1.00 100.66 395 PHE A CA 1
ATOM 2989 C C . PHE A 1 395 ? 24.526 72.894 14.620 1.00 114.81 395 PHE A C 1
ATOM 2990 O O . PHE A 1 395 ? 23.843 72.151 15.331 1.00 124.36 395 PHE A O 1
ATOM 2998 N N . SER A 1 396 ? 24.288 74.198 14.480 1.00 118.28 396 SER A N 1
ATOM 2999 C CA . SER A 1 396 ? 23.097 74.825 15.028 1.00 123.14 396 SER A CA 1
ATOM 3000 C C . SER A 1 396 ? 21.927 74.652 14.061 1.00 120.69 396 SER A C 1
ATOM 3001 O O . SER A 1 396 ? 22.082 74.142 12.947 1.00 116.10 396 SER A O 1
ATOM 3004 N N . GLN A 1 397 ? 20.743 75.102 14.499 1.00 124.09 397 GLN A N 1
ATOM 3005 C CA . GLN A 1 397 ? 19.507 74.788 13.783 1.00 124.90 397 GLN A CA 1
ATOM 3006 C C . GLN A 1 397 ? 19.555 75.220 12.324 1.00 115.69 397 GLN A C 1
ATOM 3007 O O . GLN A 1 397 ? 18.887 74.615 11.476 1.00 114.50 397 GLN A O 1
ATOM 3013 N N . GLY A 1 398 ? 20.333 76.253 12.013 1.00 108.65 398 GLY A N 1
ATOM 3014 C CA . GLY A 1 398 ? 20.451 76.746 10.663 1.00 104.72 398 GLY A CA 1
ATOM 3015 C C . GLY A 1 398 ? 20.933 75.687 9.692 1.00 107.10 398 GLY A C 1
ATOM 3016 O O . GLY A 1 398 ? 20.193 75.240 8.812 1.00 104.07 398 GLY A O 1
ATOM 3017 N N . PRO A 1 399 ? 22.196 75.270 9.828 1.00 106.93 399 PRO A N 1
ATOM 3018 C CA . PRO A 1 399 ? 22.737 74.250 8.919 1.00 95.96 399 PRO A CA 1
ATOM 3019 C C . PRO A 1 399 ? 22.429 72.813 9.311 1.00 99.53 399 PRO A C 1
ATOM 3020 O O . PRO A 1 399 ? 22.632 71.918 8.477 1.00 95.53 399 PRO A O 1
ATOM 3024 N N . ARG A 1 400 ? 21.946 72.561 10.533 1.00 102.25 400 ARG A N 1
ATOM 3025 C CA . ARG A 1 400 ? 21.835 71.186 11.022 1.00 100.26 400 ARG A CA 1
ATOM 3026 C C . ARG A 1 400 ? 21.043 70.267 10.100 1.00 94.32 400 ARG A C 1
ATOM 3027 O O . ARG A 1 400 ? 21.508 69.142 9.845 1.00 94.18 400 ARG A O 1
ATOM 3035 N N . PRO A 1 401 ? 19.872 70.649 9.576 1.00 91.63 401 PRO A N 1
ATOM 3036 C CA . PRO A 1 401 ? 19.188 69.747 8.629 1.00 85.83 401 PRO A CA 1
ATOM 3037 C C . PRO A 1 401 ? 20.056 69.324 7.452 1.00 82.86 401 PRO A C 1
ATOM 3038 O O . PRO A 1 401 ? 20.196 68.121 7.192 1.00 90.93 401 PRO A O 1
ATOM 3042 N N . ALA A 1 402 ? 20.649 70.281 6.734 1.00 79.05 402 ALA A N 1
ATOM 3043 C CA . ALA A 1 402 ? 21.549 69.934 5.636 1.00 86.31 402 ALA A CA 1
ATOM 3044 C C . ALA A 1 402 ? 22.681 69.024 6.101 1.00 92.54 402 ALA A C 1
ATOM 3045 O O . ALA A 1 402 ? 23.102 68.125 5.363 1.00 89.98 402 ALA A O 1
ATOM 3047 N N . ALA A 1 403 ? 23.180 69.236 7.321 1.00 90.48 403 ALA A N 1
ATOM 3048 C CA . ALA A 1 403 ? 24.288 68.430 7.810 1.00 83.57 403 ALA A CA 1
ATOM 3049 C C . ALA A 1 403 ? 23.848 66.994 8.056 1.00 93.85 403 ALA A C 1
ATOM 3050 O O . ALA A 1 403 ? 24.600 66.051 7.772 1.00 91.59 403 ALA A O 1
ATOM 3052 N N . ILE A 1 404 ? 22.634 66.809 8.581 1.00 90.99 404 ILE A N 1
ATOM 3053 C CA . ILE A 1 404 ? 22.125 65.461 8.807 1.00 83.15 404 ILE A CA 1
ATOM 3054 C C . ILE A 1 404 ? 21.894 64.756 7.476 1.00 79.78 404 ILE A C 1
ATOM 3055 O O . ILE A 1 404 ? 22.309 63.607 7.286 1.00 77.00 404 ILE A O 1
ATOM 3060 N N . ALA A 1 405 ? 21.261 65.449 6.524 1.00 81.76 405 ALA A N 1
ATOM 3061 C CA . ALA A 1 405 ? 21.071 64.896 5.186 1.00 68.98 405 ALA A CA 1
ATOM 3062 C C . ALA A 1 405 ? 22.389 64.437 4.575 1.00 76.08 405 ALA A C 1
ATOM 3063 O O . ALA A 1 405 ? 22.466 63.341 4.009 1.00 83.97 405 ALA A O 1
ATOM 3065 N N . VAL A 1 406 ? 23.438 65.261 4.679 1.00 79.98 406 VAL A N 1
ATOM 3066 C CA . VAL A 1 406 ? 24.752 64.865 4.169 1.00 79.78 406 VAL A CA 1
ATOM 3067 C C . VAL A 1 406 ? 25.295 63.672 4.951 1.00 83.66 406 VAL A C 1
ATOM 3068 O O . VAL A 1 406 ? 25.856 62.734 4.370 1.00 78.68 406 VAL A O 1
ATOM 3072 N N . ALA A 1 407 ? 25.151 63.699 6.278 1.00 82.27 407 ALA A N 1
ATOM 3073 C CA . ALA A 1 407 ? 25.558 62.574 7.107 1.00 77.98 407 ALA A CA 1
ATOM 3074 C C . ALA A 1 407 ? 24.848 61.291 6.676 1.00 86.72 407 ALA A C 1
ATOM 3075 O O . ALA A 1 407 ? 25.489 60.256 6.451 1.00 82.85 407 ALA A O 1
ATOM 3077 N N . GLY A 1 408 ? 23.520 61.350 6.535 1.00 80.58 408 GLY A N 1
ATOM 3078 C CA . GLY A 1 408 ? 22.777 60.172 6.127 1.00 72.36 408 GLY A CA 1
ATOM 3079 C C . GLY A 1 408 ? 23.193 59.652 4.763 1.00 77.46 408 GLY A C 1
ATOM 3080 O O . GLY A 1 408 ? 23.196 58.441 4.525 1.00 81.86 408 GLY A O 1
ATOM 3081 N N . PHE A 1 409 ? 23.539 60.556 3.843 1.00 69.71 409 PHE A N 1
ATOM 3082 C CA . PHE A 1 409 ? 23.999 60.112 2.532 1.00 72.35 409 PHE A CA 1
ATOM 3083 C C . PHE A 1 409 ? 25.381 59.476 2.617 1.00 86.56 409 PHE A C 1
ATOM 3084 O O . PHE A 1 409 ? 25.701 58.584 1.824 1.00 91.07 409 PHE A O 1
ATOM 3092 N N . SER A 1 410 ? 26.211 59.922 3.564 1.00 89.72 410 SER A N 1
ATOM 3093 C CA . SER A 1 410 ? 27.511 59.285 3.761 1.00 91.37 410 SER A CA 1
ATOM 3094 C C . SER A 1 410 ? 27.353 57.904 4.372 1.00 86.26 410 SER A C 1
ATOM 3095 O O . SER A 1 410 ? 28.116 56.990 4.043 1.00 80.74 410 SER A O 1
ATOM 3098 N N . ASN A 1 411 ? 26.367 57.752 5.258 1.00 76.91 411 ASN A N 1
ATOM 3099 C CA . ASN A 1 411 ? 26.068 56.473 5.888 1.00 77.45 411 ASN A CA 1
ATOM 3100 C C . ASN A 1 411 ? 25.630 55.441 4.852 1.00 75.59 411 ASN A C 1
ATOM 3101 O O . ASN A 1 411 ? 26.259 54.390 4.700 1.00 78.69 411 ASN A O 1
ATOM 3106 N N . TRP A 1 412 ? 24.559 55.743 4.115 1.00 77.41 412 TRP A N 1
ATOM 3107 C CA . TRP A 1 412 ? 24.045 54.820 3.107 1.00 69.95 412 TRP A CA 1
ATOM 3108 C C . TRP A 1 412 ? 25.102 54.472 2.068 1.00 73.11 412 TRP A C 1
ATOM 3109 O O . TRP A 1 412 ? 25.181 53.325 1.616 1.00 89.55 412 TRP A O 1
ATOM 3120 N N . THR A 1 413 ? 25.896 55.455 1.651 1.00 76.67 413 THR A N 1
ATOM 3121 C CA . THR A 1 413 ? 26.883 55.226 0.600 1.00 84.04 413 THR A CA 1
ATOM 3122 C C . THR A 1 413 ? 27.942 54.222 1.043 1.00 85.30 413 THR A C 1
ATOM 3123 O O . THR A 1 413 ? 28.340 53.347 0.266 1.00 90.30 413 THR A O 1
ATOM 3127 N N . SER A 1 414 ? 28.400 54.322 2.290 1.00 82.37 414 SER A N 1
ATOM 3128 C CA . SER A 1 414 ? 29.421 53.400 2.764 1.00 90.34 414 SER A CA 1
ATOM 3129 C C . SER A 1 414 ? 28.814 52.068 3.186 1.00 84.09 414 SER A C 1
ATOM 3130 O O . SER A 1 414 ? 29.479 51.032 3.108 1.00 81.15 414 SER A O 1
ATOM 3133 N N . ASN A 1 415 ? 27.562 52.075 3.637 1.00 79.50 415 ASN A N 1
ATOM 3134 C CA . ASN A 1 415 ? 26.821 50.826 3.761 1.00 77.31 415 ASN A CA 1
ATOM 3135 C C . ASN A 1 415 ? 26.831 50.068 2.438 1.00 80.02 415 ASN A C 1
ATOM 3136 O O . ASN A 1 415 ? 27.221 48.898 2.383 1.00 85.52 415 ASN A O 1
ATOM 3141 N N . PHE A 1 416 ? 26.438 50.740 1.352 1.00 77.84 416 PHE A N 1
ATOM 3142 C CA . PHE A 1 416 ? 26.452 50.121 0.030 1.00 79.90 416 PHE A CA 1
ATOM 3143 C C . PHE A 1 416 ? 27.799 49.485 -0.290 1.00 79.64 416 PHE A C 1
ATOM 3144 O O . PHE A 1 416 ? 27.859 48.358 -0.788 1.00 85.18 416 PHE A O 1
ATOM 3152 N N . ILE A 1 417 ? 28.889 50.204 -0.033 1.00 80.20 417 ILE A N 1
ATOM 3153 C CA . ILE A 1 417 ? 30.210 49.712 -0.404 1.00 82.08 417 ILE A CA 1
ATOM 3154 C C . ILE A 1 417 ? 30.481 48.374 0.266 1.00 80.78 417 ILE A C 1
ATOM 3155 O O . ILE A 1 417 ? 30.886 47.406 -0.385 1.00 89.42 417 ILE A O 1
ATOM 3160 N N . VAL A 1 418 ? 30.230 48.295 1.572 1.00 73.35 418 VAL A N 1
ATOM 3161 C CA . VAL A 1 418 ? 30.471 47.061 2.312 1.00 80.07 418 VAL A CA 1
ATOM 3162 C C . VAL A 1 418 ? 29.582 45.939 1.787 1.00 85.02 418 VAL A C 1
ATOM 3163 O O . VAL A 1 418 ? 30.067 44.886 1.356 1.00 87.75 418 VAL A O 1
ATOM 3167 N N . GLY A 1 419 ? 28.267 46.157 1.800 1.00 76.47 419 GLY A N 1
ATOM 3168 C CA . GLY A 1 419 ? 27.335 45.116 1.399 1.00 76.27 419 GLY A CA 1
ATOM 3169 C C . GLY A 1 419 ? 27.443 44.700 -0.056 1.00 72.95 419 GLY A C 1
ATOM 3170 O O . GLY A 1 419 ? 27.033 43.588 -0.404 1.00 77.34 419 GLY A O 1
ATOM 3171 N N . MET A 1 420 ? 27.970 45.567 -0.918 1.00 63.95 420 MET A N 1
ATOM 3172 C CA . MET A 1 420 ? 28.172 45.212 -2.317 1.00 79.90 420 MET A CA 1
ATOM 3173 C C . MET A 1 420 ? 29.541 44.585 -2.578 1.00 93.03 420 MET A C 1
ATOM 3174 O O . MET A 1 420 ? 29.700 43.856 -3.565 1.00 94.52 420 MET A O 1
ATOM 3179 N N . CYS A 1 421 ? 30.524 44.832 -1.711 1.00 72.57 421 CYS A N 1
ATOM 3180 C CA . CYS A 1 421 ? 31.904 44.459 -1.983 1.00 80.63 421 CYS A CA 1
ATOM 3181 C C . CYS A 1 421 ? 32.508 43.498 -0.976 1.00 79.00 421 CYS A C 1
ATOM 3182 O O . CYS A 1 421 ? 33.579 42.951 -1.255 1.00 87.52 421 CYS A O 1
ATOM 3185 N N . PHE A 1 422 ? 31.870 43.275 0.178 1.00 79.23 422 PHE A N 1
ATOM 3186 C CA . PHE A 1 422 ? 32.464 42.396 1.180 1.00 84.73 422 PHE A CA 1
ATOM 3187 C C . PHE A 1 422 ? 32.784 41.022 0.605 1.00 99.25 422 PHE A C 1
ATOM 3188 O O . PHE A 1 422 ? 33.869 40.482 0.851 1.00 102.68 422 PHE A O 1
ATOM 3196 N N . GLN A 1 423 ? 31.856 40.438 -0.160 1.00 92.06 423 GLN A N 1
ATOM 3197 C CA . GLN A 1 423 ? 32.085 39.085 -0.657 1.00 82.73 423 GLN A CA 1
ATOM 3198 C C . GLN A 1 423 ? 33.166 39.048 -1.733 1.00 93.20 423 GLN A C 1
ATOM 3199 O O . GLN A 1 423 ? 33.839 38.022 -1.887 1.00 97.41 423 GLN A O 1
ATOM 3205 N N . TYR A 1 424 ? 33.350 40.142 -2.482 1.00 91.81 424 TYR A N 1
ATOM 3206 C CA . TYR A 1 424 ? 34.456 40.212 -3.436 1.00 98.47 424 TYR A CA 1
ATOM 3207 C C . TYR A 1 424 ? 35.799 40.136 -2.721 1.00 104.19 424 TYR A C 1
ATOM 3208 O O . TYR A 1 424 ? 36.670 39.342 -3.093 1.00 109.19 424 TYR A O 1
ATOM 3217 N N . VAL A 1 425 ? 35.989 40.967 -1.693 1.00 105.16 425 VAL A N 1
ATOM 3218 C CA . VAL A 1 425 ? 37.241 40.933 -0.939 1.00 110.31 425 VAL A CA 1
ATOM 3219 C C . VAL A 1 425 ? 37.308 39.746 0.005 1.00 106.76 425 VAL A C 1
ATOM 3220 O O . VAL A 1 425 ? 38.367 39.491 0.587 1.00 112.51 425 VAL A O 1
ATOM 3224 N N . GLU A 1 426 ? 36.213 39.004 0.162 1.00 97.34 426 GLU A N 1
ATOM 3225 C CA . GLU A 1 426 ? 36.243 37.778 0.950 1.00 100.70 426 GLU A CA 1
ATOM 3226 C C . GLU A 1 426 ? 36.888 36.636 0.167 1.00 103.00 426 GLU A C 1
ATOM 3227 O O . GLU A 1 426 ? 37.823 35.993 0.653 1.00 107.44 426 GLU A O 1
ATOM 3233 N N . GLN A 1 427 ? 36.415 36.379 -1.053 1.00 103.41 427 GLN A N 1
ATOM 3234 C CA . GLN A 1 427 ? 36.991 35.337 -1.895 1.00 109.55 427 GLN A CA 1
ATOM 3235 C C . GLN A 1 427 ? 38.355 35.729 -2.452 1.00 116.51 427 GLN A C 1
ATOM 3236 O O . GLN A 1 427 ? 38.955 34.959 -3.213 1.00 116.76 427 GLN A O 1
ATOM 3242 N N . LEU A 1 428 ? 38.875 36.881 -2.047 1.00 114.43 428 LEU A N 1
ATOM 3243 C CA . LEU A 1 428 ? 40.169 37.365 -2.494 1.00 112.25 428 LEU A CA 1
ATOM 3244 C C . LEU A 1 428 ? 41.194 37.466 -1.377 1.00 112.93 428 LEU A C 1
ATOM 3245 O O . LEU A 1 428 ? 42.388 37.303 -1.632 1.00 112.58 428 LEU A O 1
ATOM 3250 N N . CYS A 1 429 ? 40.751 37.749 -0.152 1.00 115.35 429 CYS A N 1
ATOM 3251 C CA . CYS A 1 429 ? 41.624 37.871 1.005 1.00 113.73 429 CYS A CA 1
ATOM 3252 C C . CYS A 1 429 ? 41.504 36.711 1.973 1.00 107.29 429 CYS A C 1
ATOM 3253 O O . CYS A 1 429 ? 42.385 36.548 2.822 1.00 107.52 429 CYS A O 1
ATOM 3256 N N . GLY A 1 430 ? 40.435 35.925 1.882 1.00 105.13 430 GLY A N 1
ATOM 3257 C CA . GLY A 1 430 ? 40.260 34.772 2.731 1.00 111.70 430 GLY A CA 1
ATOM 3258 C C . GLY A 1 430 ? 40.217 35.141 4.199 1.00 114.86 430 GLY A C 1
ATOM 3259 O O . GLY A 1 430 ? 39.469 36.026 4.618 1.00 113.88 430 GLY A O 1
ATOM 3260 N N . PRO A 1 431 ? 41.034 34.470 5.016 1.00 119.74 431 PRO A N 1
ATOM 3261 C CA . PRO A 1 431 ? 41.028 34.766 6.457 1.00 124.18 431 PRO A CA 1
ATOM 3262 C C . PRO A 1 431 ? 41.518 36.165 6.796 1.00 132.83 431 PRO A C 1
ATOM 3263 O O . PRO A 1 431 ? 41.431 36.566 7.964 1.00 142.23 431 PRO A O 1
ATOM 3267 N N . TYR A 1 432 ? 42.009 36.925 5.817 1.00 129.31 432 TYR A N 1
ATOM 3268 C CA . TYR A 1 432 ? 42.567 38.250 6.048 1.00 123.79 432 TYR A CA 1
ATOM 3269 C C . TYR A 1 432 ? 41.631 39.364 5.589 1.00 119.46 432 TYR A C 1
ATOM 3270 O O . TYR A 1 432 ? 42.087 40.466 5.270 1.00 122.57 432 TYR A O 1
ATOM 3279 N N . VAL A 1 433 ? 40.325 39.102 5.541 1.00 113.58 433 VAL A N 1
ATOM 3280 C CA . VAL A 1 433 ? 39.387 40.162 5.189 1.00 102.55 433 VAL A CA 1
ATOM 3281 C C . VAL A 1 433 ? 39.253 41.152 6.334 1.00 98.66 433 VAL A C 1
ATOM 3282 O O . VAL A 1 433 ? 39.226 42.367 6.122 1.00 103.50 433 VAL A O 1
ATOM 3286 N N . PHE A 1 434 ? 39.174 40.653 7.563 1.00 97.45 434 PHE A N 1
ATOM 3287 C CA . PHE A 1 434 ? 38.960 41.537 8.695 1.00 97.21 434 PHE A CA 1
ATOM 3288 C C . PHE A 1 434 ? 40.172 42.390 9.030 1.00 101.50 434 PHE A C 1
ATOM 3289 O O . PHE A 1 434 ? 40.033 43.325 9.823 1.00 111.04 434 PHE A O 1
ATOM 3297 N N . ILE A 1 435 ? 41.347 42.118 8.454 1.00 101.18 435 ILE A N 1
ATOM 3298 C CA . ILE A 1 435 ? 42.424 43.085 8.644 1.00 118.70 435 ILE A CA 1
ATOM 3299 C C . ILE A 1 435 ? 42.135 44.343 7.837 1.00 110.25 435 ILE A C 1
ATOM 3300 O O . ILE A 1 435 ? 42.478 45.449 8.265 1.00 111.09 435 ILE A O 1
ATOM 3305 N N . ILE A 1 436 ? 41.480 44.205 6.680 1.00 111.43 436 ILE A N 1
ATOM 3306 C CA . ILE A 1 436 ? 41.031 45.379 5.933 1.00 117.12 436 ILE A CA 1
ATOM 3307 C C . ILE A 1 436 ? 40.194 46.288 6.823 1.00 109.36 436 ILE A C 1
ATOM 3308 O O . ILE A 1 436 ? 40.321 47.515 6.776 1.00 111.45 436 ILE A O 1
ATOM 3313 N N . PHE A 1 437 ? 39.328 45.700 7.649 1.00 101.40 437 PHE A N 1
ATOM 3314 C CA . PHE A 1 437 ? 38.556 46.500 8.592 1.00 100.60 437 PHE A CA 1
ATOM 3315 C C . PHE A 1 437 ? 39.442 47.073 9.691 1.00 104.71 437 PHE A C 1
ATOM 3316 O O . PHE A 1 437 ? 39.245 48.217 10.112 1.00 110.30 437 PHE A O 1
ATOM 3324 N N . THR A 1 438 ? 40.423 46.303 10.171 1.00 105.22 438 THR A N 1
ATOM 3325 C CA . THR A 1 438 ? 41.345 46.851 11.160 1.00 113.57 438 THR A CA 1
ATOM 3326 C C . THR A 1 438 ? 42.086 48.057 10.603 1.00 116.66 438 THR A C 1
ATOM 3327 O O . THR A 1 438 ? 42.256 49.066 11.298 1.00 123.51 438 THR A O 1
ATOM 3331 N N . VAL A 1 439 ? 42.537 47.975 9.349 1.00 113.03 439 VAL A N 1
ATOM 3332 C CA . VAL A 1 439 ? 43.252 49.101 8.757 1.00 115.53 439 VAL A CA 1
ATOM 3333 C C . VAL A 1 439 ? 42.339 50.315 8.672 1.00 109.44 439 VAL A C 1
ATOM 3334 O O . VAL A 1 439 ? 42.743 51.438 8.996 1.00 112.95 439 VAL A O 1
ATOM 3338 N N . LEU A 1 440 ? 41.087 50.106 8.259 1.00 102.73 440 LEU A N 1
ATOM 3339 C CA . LEU A 1 440 ? 40.112 51.194 8.251 1.00 99.93 440 LEU A CA 1
ATOM 3340 C C . LEU A 1 440 ? 39.866 51.718 9.659 1.00 104.93 440 LEU A C 1
ATOM 3341 O O . LEU A 1 440 ? 39.956 52.927 9.908 1.00 111.84 440 LEU A O 1
ATOM 3346 N N . LEU A 1 441 ? 39.565 50.816 10.596 1.00 97.76 441 LEU A N 1
ATOM 3347 C CA . LEU A 1 441 ? 39.327 51.224 11.978 1.00 102.89 441 LEU A CA 1
ATOM 3348 C C . LEU A 1 441 ? 40.491 52.038 12.538 1.00 112.28 441 LEU A C 1
ATOM 3349 O O . LEU A 1 441 ? 40.277 53.020 13.261 1.00 122.05 441 LEU A O 1
ATOM 3354 N N . VAL A 1 442 ? 41.728 51.659 12.209 1.00 106.25 442 VAL A N 1
ATOM 3355 C CA . VAL A 1 442 ? 42.882 52.361 12.763 1.00 107.27 442 VAL A CA 1
ATOM 3356 C C . VAL A 1 442 ? 43.012 53.751 12.153 1.00 110.16 442 VAL A C 1
ATOM 3357 O O . VAL A 1 442 ? 43.269 54.730 12.862 1.00 110.61 442 VAL A O 1
ATOM 3361 N N . LEU A 1 443 ? 42.842 53.864 10.833 1.00 112.89 443 LEU A N 1
ATOM 3362 C CA . LEU A 1 443 ? 42.801 55.181 10.203 1.00 108.17 443 LEU A CA 1
ATOM 3363 C C . LEU A 1 443 ? 41.728 56.051 10.842 1.00 106.96 443 LEU A C 1
ATOM 3364 O O . LEU A 1 443 ? 42.013 57.157 11.317 1.00 115.92 443 LEU A O 1
ATOM 3369 N N . PHE A 1 444 ? 40.484 55.557 10.871 1.00 100.34 444 PHE A N 1
ATOM 3370 C CA . PHE A 1 444 ? 39.407 56.270 11.553 1.00 98.27 444 PHE A CA 1
ATOM 3371 C C . PHE A 1 444 ? 39.780 56.608 12.990 1.00 105.50 444 PHE A C 1
ATOM 3372 O O . PHE A 1 444 ? 39.371 57.653 13.509 1.00 112.88 444 PHE A O 1
ATOM 3380 N N . PHE A 1 445 ? 40.555 55.744 13.647 1.00 101.60 445 PHE A N 1
ATOM 3381 C CA . PHE A 1 445 ? 40.968 56.024 15.016 1.00 112.27 445 PHE A CA 1
ATOM 3382 C C . PHE A 1 445 ? 41.888 57.241 15.072 1.00 118.44 445 PHE A C 1
ATOM 3383 O O . PHE A 1 445 ? 41.678 58.150 15.883 1.00 119.80 445 PHE A O 1
ATOM 3391 N N . ILE A 1 446 ? 42.923 57.272 14.229 1.00 118.26 446 ILE A N 1
ATOM 3392 C CA . ILE A 1 446 ? 43.832 58.411 14.286 1.00 123.57 446 ILE A CA 1
ATOM 3393 C C . ILE A 1 446 ? 43.136 59.666 13.773 1.00 115.69 446 ILE A C 1
ATOM 3394 O O . ILE A 1 446 ? 43.390 60.768 14.275 1.00 118.98 446 ILE A O 1
ATOM 3399 N N . PHE A 1 447 ? 42.231 59.534 12.798 1.00 110.49 447 PHE A N 1
ATOM 3400 C CA . PHE A 1 447 ? 41.436 60.689 12.386 1.00 113.30 447 PHE A CA 1
ATOM 3401 C C . PHE A 1 447 ? 40.657 61.256 13.564 1.00 108.71 447 PHE A C 1
ATOM 3402 O O . PHE A 1 447 ? 40.692 62.462 13.827 1.00 114.12 447 PHE A O 1
ATOM 3410 N N . THR A 1 448 ? 39.938 60.394 14.282 1.00 109.34 448 THR A N 1
ATOM 3411 C CA . THR A 1 448 ? 39.162 60.850 15.428 1.00 111.57 448 THR A CA 1
ATOM 3412 C C . THR A 1 448 ? 40.059 61.402 16.528 1.00 111.54 448 THR A C 1
ATOM 3413 O O . THR A 1 448 ? 39.667 62.339 17.234 1.00 114.37 448 THR A O 1
ATOM 3417 N N . TYR A 1 449 ? 41.272 60.867 16.672 1.00 116.96 449 TYR A N 1
ATOM 3418 C CA . TYR A 1 449 ? 42.156 61.366 17.720 1.00 123.83 449 TYR A CA 1
ATOM 3419 C C . TYR A 1 449 ? 42.671 62.771 17.420 1.00 128.50 449 TYR A C 1
ATOM 3420 O O . TYR A 1 449 ? 42.972 63.527 18.349 1.00 132.18 449 TYR A O 1
ATOM 3429 N N . PHE A 1 450 ? 42.779 63.143 16.147 1.00 129.08 450 PHE A N 1
ATOM 3430 C CA . PHE A 1 450 ? 43.357 64.425 15.760 1.00 135.01 450 PHE A CA 1
ATOM 3431 C C . PHE A 1 450 ? 42.319 65.451 15.327 1.00 131.24 450 PHE A C 1
ATOM 3432 O O . PHE A 1 450 ? 42.345 66.591 15.802 1.00 126.13 450 PHE A O 1
ATOM 3440 N N . LYS A 1 451 ? 41.395 65.075 14.441 1.00 127.15 451 LYS A N 1
ATOM 3441 C CA . LYS A 1 451 ? 40.545 66.051 13.771 1.00 126.65 451 LYS A CA 1
ATOM 3442 C C . LYS A 1 451 ? 39.209 66.283 14.471 1.00 122.53 451 LYS A C 1
ATOM 3443 O O . LYS A 1 451 ? 38.629 67.368 14.332 1.00 122.42 451 LYS A O 1
ATOM 3449 N N . VAL A 1 452 ? 38.709 65.312 15.224 1.00 120.49 452 VAL A N 1
ATOM 3450 C CA . VAL A 1 452 ? 37.355 65.365 15.772 1.00 121.87 452 VAL A CA 1
ATOM 3451 C C . VAL A 1 452 ? 37.416 66.053 17.141 1.00 123.04 452 VAL A C 1
ATOM 3452 O O . VAL A 1 452 ? 38.106 65.547 18.035 1.00 125.43 452 VAL A O 1
ATOM 3456 N N . PRO A 1 453 ? 36.718 67.167 17.335 1.00 118.65 453 PRO A N 1
ATOM 3457 C CA . PRO A 1 453 ? 36.665 67.783 18.665 1.00 114.92 453 PRO A CA 1
ATOM 3458 C C . PRO A 1 453 ? 35.581 67.155 19.528 1.00 115.27 453 PRO A C 1
ATOM 3459 O O . PRO A 1 453 ? 34.686 66.452 19.051 1.00 115.99 453 PRO A O 1
ATOM 3463 N N . GLU A 1 454 ? 35.675 67.430 20.828 1.00 117.57 454 GLU A N 1
ATOM 3464 C CA . GLU A 1 454 ? 34.745 66.869 21.798 1.00 130.78 454 GLU A CA 1
ATOM 3465 C C . GLU A 1 454 ? 33.553 67.799 21.966 1.00 133.70 454 GLU A C 1
ATOM 3466 O O . GLU A 1 454 ? 33.723 69.007 22.160 1.00 132.46 454 GLU A O 1
ATOM 3472 N N . THR A 1 455 ? 32.350 67.232 21.899 1.00 127.55 455 THR A N 1
ATOM 3473 C CA . THR A 1 455 ? 31.126 68.005 22.062 1.00 121.80 455 THR A CA 1
ATOM 3474 C C . THR A 1 455 ? 30.330 67.524 23.271 1.00 119.37 455 THR A C 1
ATOM 3475 O O . THR A 1 455 ? 29.854 68.333 24.071 1.00 119.11 455 THR A O 1
#

InterPro domains:
  IPR002439 Glucose transporter, type 1 (GLUT1) [PR01190] (42-54)
  IPR002439 Glucose transporter, type 1 (GLUT1) [PR01190] (467-481)
  IPR002439 Glucose transporter, type 1 (GLUT1) [PR01190] (483-492)
  IPR003663 Sugar/inositol transporter [PR00171] (23-33)
  IPR003663 Sugar/inositol transporter [PR00171] (123-142)
  IPR003663 Sugar/inositol transporter [PR00171] (282-292)
  IPR003663 Sugar/inositol transporter [PR00171] (369-390)
  IPR003663 Sugar/inositol transporter [PR00171] (392-404)
  IPR003663 Sugar/inositol transporter [TIGR00879] (19-463)
  IPR005828 Major facilitator, sugar transporter-like [PF00083] (19-466)
  IPR005829 Sugar transporter, conserved site [PS00216] (324-340)
  IPR005829 Sugar transporter, conserved site [PS00217] (128-153)
  IPR020846 Major facilitator superfamily domain [PS50850] (15-456)
  IPR036259 MFS transporter superfamily [G3DSA:1.20.1250.20] (1-455)
  IPR036259 MFS transporter superfamily [SSF103473] (21-463)
  IPR045263 Glucose transporter GLUT [PTHR23503] (5-473)